Protein AF-0000000069437475 (afdb_homodimer)

Solvent-accessible surface area (backbone atoms only — not comparable to full-atom values): 35111 Å² total; per-residue (Å²): 132,72,50,68,63,49,52,49,50,50,52,49,32,52,73,65,44,58,20,47,56,21,51,30,48,67,44,29,66,72,46,38,67,73,45,49,37,71,76,42,68,52,80,50,67,82,50,59,72,81,37,57,70,48,79,45,72,50,95,87,25,51,29,41,32,40,44,35,93,61,80,72,80,45,41,34,39,41,34,34,59,30,41,55,50,41,35,43,52,53,70,50,55,54,52,44,51,51,50,48,26,70,73,64,36,17,37,37,34,42,50,53,64,70,38,30,70,88,34,32,50,71,55,33,52,52,52,46,47,49,41,51,52,64,74,44,64,84,43,49,54,31,26,28,30,42,34,9,28,26,38,9,23,31,53,48,52,47,45,44,46,49,27,47,76,67,71,43,82,57,44,24,28,35,40,28,37,36,29,43,22,52,37,59,67,74,52,68,64,26,63,57,24,31,88,63,17,47,51,51,25,64,50,16,48,34,45,34,29,48,34,28,42,60,91,48,64,50,77,36,50,89,71,10,47,51,78,44,83,46,59,79,38,48,33,38,38,40,40,38,16,70,18,16,48,44,37,66,38,49,53,42,42,42,38,54,21,49,74,58,67,19,54,58,44,79,46,80,38,74,77,29,31,60,59,42,61,52,44,101,30,70,69,13,55,54,48,49,51,53,49,53,51,48,53,54,52,33,28,51,52,33,44,54,52,54,50,53,52,52,49,51,54,50,53,54,52,51,51,56,60,66,66,49,77,78,78,76,80,79,78,81,78,78,75,79,82,74,65,85,123,132,74,49,70,63,46,53,50,50,50,52,49,32,52,75,65,44,58,19,47,55,21,51,29,49,69,47,27,67,72,47,37,66,73,45,50,37,71,76,43,69,52,81,51,68,84,52,58,73,80,35,58,70,49,78,44,72,51,94,88,25,51,28,41,33,41,45,35,95,60,81,73,81,43,43,36,39,42,33,34,59,32,41,55,50,40,36,42,53,54,71,48,56,53,52,44,51,53,50,49,24,70,75,65,38,17,36,37,34,42,50,51,64,68,38,30,70,88,33,33,48,71,56,33,51,52,52,47,45,49,42,50,53,64,74,44,64,86,41,50,55,31,24,29,32,41,33,12,28,26,39,9,23,30,54,47,51,48,44,43,47,49,27,48,77,68,71,43,82,57,43,24,28,35,41,29,37,35,28,43,22,51,38,59,66,72,51,69,65,26,62,58,24,32,90,62,17,47,50,54,25,64,49,16,48,34,45,34,30,46,35,29,42,60,90,48,66,49,77,37,49,87,69,10,46,50,78,43,82,46,59,80,39,47,33,37,38,39,38,38,16,69,18,16,50,42,37,65,37,50,52,43,42,41,38,52,21,48,75,58,67,19,54,58,44,78,43,79,36,74,76,29,31,60,59,42,62,53,43,102,32,72,71,13,55,55,48,50,52,52,48,53,52,48,52,54,53,32,27,51,52,32,44,53,52,54,51,51,52,53,50,49,55,52,52,52,52,52,51,53,61,65,65,48,77,76,78,74,78,76,77,77,78,79,71,80,76,77,64,85,120

pLDDT: mean 90.8, std 15.12, range [21.12, 98.88]

Organism: Mycobacteroides abscessus (strain ATCC 19977 / DSM 44196 / CCUG 20993 / CIP 104536 / JCM 13569 / NCTC 13031 / TMC 1543 / L948) (NCBI:txid561007)

Foldseek 3Di:
DFDPVQVVVLVVLLVVLLAQCFAAQVSVVVCLPVQADPVLQDQDPVQVVPWDWDWDDQPRWIKIKTAAPDDAPQAEEEEEEDDLLRGGDHNLVNVVQSVCCDVPRHIYIYTGFHGPLVDAQVRRLVSLLVCLCVVCVPGPQLRYEYEYEAQGLLSSQLNQVVCVVVVHRAHLEYEYALYDQQQQLPDPLLVVLQVLASNHHNNRSNSSSCSRQPPHDRPPCSSRVLPPQLAPHHAYEYEEESSESSVVSRVSVQVNCVVNPHHYHYHYDYSDHGPNLSPPGPVVVVVVVVVSVVSVVSSVVSVVVVVVVVVVVVVVVVVVVVPPPPPPPPPPPPPDPPDDD/DFDPVQVVVLVVLLVVLLAQCFAAQVSVVVCLPVQADPVLQDQDPVLVVPWDWDWDDQPRWIKIKTAAPDDAPQAEEEEEEDDLLRGGDHNLVNVVQSVVCDVPRHIYIYTGFHGPLVDAQVRRLVRLLVCLCVVCVPGPQLRYEYEYEAQGLLSSQLNQVVCVVVVHRAHLEYEYALYDQQQQLPDPLLVVLQVLASNHHNNRSNSSSCSRQPPHDRVPCSSRVLVPQLAPGHAYEYEEESSESSVVSRVSVQVNCVVNPHHYHYHYDYSDHGPNLSPPGPVVVVVVVVVSVVSVVSSVVSVVVVVVVVVVVVVVVVVVVVPPPPPPPPPPPPPPCPDDD

Radius of gyration: 33.37 Å; Cα contacts (8 Å, |Δi|>4): 1310; chains: 2; bounding box: 162×121×70 Å

InterPro domains:
  IPR013094 Alpha/beta hydrolase fold-3 [PF07859] (77-277)
  IPR029058 Alpha/Beta hydrolase fold [G3DSA:3.40.50.1820] (12-302)
  IPR029058 Alpha/Beta hydrolase fold [SSF53474] (30-295)
  IPR050300 GDXG lipolytic enzyme [PTHR48081] (46-299)

Nearest PDB structures (foldseek):
  5gms-assembly2_B  TM=8.658E-01  e=1.221E-23  uncultured bacterium
  4xvc-assembly4_D  TM=8.619E-01  e=1.955E-23  environmental samples
  3k6k-assembly5_C  TM=8.647E-01  e=7.014E-21  uncultured bacterium
  3dnm-assembly1_A  TM=8.538E-01  e=5.543E-21  uncultured bacterium
  3dnm-assembly3_C  TM=8.894E-01  e=4.097E-20  uncultured bacterium

Sequence (682 aa):
MVSVRARAFIAAARLQRKKSFYATAAGMRRRLSAHQSAARCEPPRSVRRHRRITRHEVQGHSCYTLHPDGRWDGLHVFHLHGGGFVEQPEKHHWRFADNLVGALGCRYSMFMYPLAPEHDHREITAVSRRAYREMMADTPQSGRVLFGDSAGGSLSLGITQELRDRGEAQPACIALFSPWLNMAVDHELSQVIEPHDPELGLAGLQQAGRWYAADRPLDDPELSPEHANLAGIAALSIFIGTRDILLPDALLLHFNACTVGTTSRLQIYDGMFHNWAMKPIPEAHRARRQLIEFLAESTRAAALSEKEQTHHDRSDNRRDHRNRPTARHRELDVEADRSRGMVSVRARAFIAAARLQRKKSFYATAAGMRRRLSAHQSAARCEPPRSVRRHRRITRHEVQGHSCYTLHPDGRWDGLHVFHLHGGGFVEQPEKHHWRFADNLVGALGCRYSMFMYPLAPEHDHREITAVSRRAYREMMADTPQSGRVLFGDSAGGSLSLGITQELRDRGEAQPACIALFSPWLNMAVDHELSQVIEPHDPELGLAGLQQAGRWYAADRPLDDPELSPEHANLAGIAALSIFIGTRDILLPDALLLHFNACTVGTTSRLQIYDGMFHNWAMKPIPEAHRARRQLIEFLAESTRAAALSEKEQTHHDRSDNRRDHRNRPTARHRELDVEADRSRG

Secondary structure (DSSP, 8-state):
---HHHHHHHHHHHHTTTTHHHH-HHHHHHHHHHHT-GGGGSPPHHHHTTSEEEEEEETTEEEEEEE-SS---S-EEEEE--STTTS---HHHHHHHHHHHHHH--EEEEE----TTTS-HHHHHHHHHHHHHHHHTTS-GGGEEEEEETHHHHHHHHHHHHHHHTTPPPPSEEEEES----TT---HHHHHHGGG-SS--HHHHHHHHHHHHTTS-TT-TTT-GGG---TTPPEEEEEEETT-TTHHHHHHHHHHHHHTT--EEEEEETT--TTGGGSSSHHHHHHHHHHHHHHHHHHHHHHHHHHHHHHHHHHHHHHHHHTS-----------------/---HHHHHHHHHHHHTTTTHHHH-HHHHHHHHHHHT-GGGGSPPHHHHTTSEEEEEEETTEEEEEEE-SS---S-EEEEE--STTTS---HHHHHHHHHHHHHH--EEEEE----TTTS-HHHHHHHHHHHHHHHHTTS-GGGEEEEEETHHHHHHHHHHHHHHHTTPPPPSEEEEES----TT---HHHHHHGGG-SS--HHHHHHHHHHHHTTS-TT-TTT-GGG---TTPPEEEEEEETT-TTHHHHHHHHHHHHHTT--EEEEEETT--TTGGGSSSHHHHHHHHHHHHHHHHHHHHHHHHHHHHHHHHHHHHHHHHHTS-----------------

Structure (mmCIF, N/CA/C/O backbone):
data_AF-0000000069437475-model_v1
#
loop_
_entity.id
_entity.type
_entity.pdbx_description
1 polymer Esterase
#
loop_
_atom_site.group_PDB
_atom_site.id
_atom_site.type_symbol
_atom_site.label_atom_id
_atom_site.label_alt_id
_atom_site.label_comp_id
_atom_site.label_asym_id
_atom_site.label_entity_id
_atom_site.label_seq_id
_atom_site.pdbx_PDB_ins_code
_atom_site.Cartn_x
_atom_site.Cartn_y
_atom_site.Cartn_z
_atom_site.occupancy
_atom_site.B_iso_or_equiv
_atom_site.auth_seq_id
_atom_site.auth_comp_id
_atom_site.auth_asym_id
_atom_site.auth_atom_id
_atom_site.pdbx_PDB_model_num
ATOM 1 N N . MET A 1 1 ? 5.625 4.113 -12.992 1 76.81 1 MET A N 1
ATOM 2 C CA . MET A 1 1 ? 7.074 3.967 -12.883 1 76.81 1 MET A CA 1
ATOM 3 C C . MET A 1 1 ? 7.695 5.195 -12.227 1 76.81 1 MET A C 1
ATOM 5 O O . MET A 1 1 ? 7.258 6.32 -12.469 1 76.81 1 MET A O 1
ATOM 9 N N . VAL A 1 2 ? 8.688 4.922 -11.375 1 88.38 2 VAL A N 1
ATOM 10 C CA . VAL A 1 2 ? 9.398 5.996 -10.688 1 88.38 2 VAL A CA 1
ATOM 11 C C . VAL A 1 2 ? 10.227 6.793 -11.695 1 88.38 2 VAL A C 1
ATOM 13 O O . VAL A 1 2 ? 10.938 6.211 -12.516 1 88.38 2 VAL A O 1
ATOM 16 N N . SER A 1 3 ? 10.125 8.102 -11.672 1 92.44 3 SER A N 1
ATOM 17 C CA . SER A 1 3 ? 10.828 8.953 -12.625 1 92.44 3 SER A CA 1
ATOM 18 C C . SER A 1 3 ? 12.336 8.867 -12.43 1 92.44 3 SER A C 1
ATOM 20 O O . SER A 1 3 ? 12.812 8.531 -11.336 1 92.44 3 SER A O 1
ATOM 22 N N . VAL A 1 4 ? 13.07 9.188 -13.414 1 92.5 4 VAL A N 1
ATOM 23 C CA . VAL A 1 4 ? 14.531 9.211 -13.359 1 92.5 4 VAL A CA 1
ATOM 24 C C . VAL A 1 4 ? 14.992 10.242 -12.328 1 92.5 4 VAL A C 1
ATOM 26 O O . VAL A 1 4 ? 15.945 10 -11.586 1 92.5 4 VAL A O 1
ATOM 29 N N . ARG A 1 5 ? 14.32 11.375 -12.273 1 93.12 5 ARG A N 1
ATOM 30 C CA . ARG A 1 5 ? 14.672 12.43 -11.32 1 93.12 5 ARG A CA 1
ATOM 31 C C . ARG A 1 5 ? 14.484 11.953 -9.883 1 93.12 5 ARG A C 1
ATOM 33 O O . ARG A 1 5 ? 15.312 12.242 -9.016 1 93.12 5 ARG A O 1
ATOM 40 N N . ALA A 1 6 ? 13.367 11.273 -9.656 1 93.94 6 ALA A N 1
ATOM 41 C CA . ALA A 1 6 ? 13.133 10.734 -8.32 1 93.94 6 ALA A CA 1
ATOM 42 C C . ALA A 1 6 ? 14.211 9.727 -7.938 1 93.94 6 ALA A C 1
ATOM 44 O O . ALA A 1 6 ? 14.711 9.734 -6.809 1 93.94 6 ALA A O 1
ATOM 45 N N . ARG A 1 7 ? 14.578 8.828 -8.875 1 92.75 7 ARG A N 1
ATOM 46 C CA . ARG A 1 7 ? 15.633 7.855 -8.625 1 92.75 7 ARG A CA 1
ATOM 47 C C . ARG A 1 7 ? 16.953 8.547 -8.289 1 92.75 7 ARG A C 1
ATOM 49 O O . ARG A 1 7 ? 17.672 8.125 -7.379 1 92.75 7 ARG A O 1
ATOM 56 N N . ALA A 1 8 ? 17.234 9.617 -9.023 1 93.38 8 ALA A N 1
ATOM 57 C CA . ALA A 1 8 ? 18.453 10.383 -8.781 1 93.38 8 ALA A CA 1
ATOM 58 C C . ALA A 1 8 ? 18.422 11.055 -7.414 1 93.38 8 ALA A C 1
ATOM 60 O O . ALA A 1 8 ? 19.422 11.07 -6.699 1 93.38 8 ALA A O 1
ATOM 61 N N . PHE A 1 9 ? 17.312 11.617 -7.086 1 91.94 9 PHE A N 1
ATOM 62 C CA . PHE A 1 9 ? 17.156 12.266 -5.789 1 91.94 9 PHE A CA 1
ATOM 63 C C . PHE A 1 9 ? 17.359 11.266 -4.656 1 91.94 9 PHE A C 1
ATOM 65 O O . PHE A 1 9 ? 18.047 11.57 -3.676 1 91.94 9 PHE A O 1
ATOM 72 N N . ILE A 1 10 ? 16.812 10.102 -4.797 1 92.19 10 ILE A N 1
ATOM 73 C CA . ILE A 1 10 ? 16.938 9.055 -3.789 1 92.19 10 ILE A CA 1
ATOM 74 C C . ILE A 1 10 ? 18.391 8.633 -3.656 1 92.19 10 ILE A C 1
ATOM 76 O O . ILE A 1 10 ? 18.906 8.484 -2.543 1 92.19 10 ILE A O 1
ATOM 80 N N . ALA A 1 11 ? 19.031 8.477 -4.785 1 91.88 11 ALA A N 1
ATOM 81 C CA . ALA A 1 11 ? 20.453 8.133 -4.777 1 91.88 11 ALA A CA 1
ATOM 82 C C . ALA A 1 11 ? 21.281 9.219 -4.086 1 91.88 11 ALA A C 1
ATOM 84 O O . ALA A 1 11 ? 22.172 8.914 -3.287 1 91.88 11 ALA A O 1
ATOM 85 N N . ALA A 1 12 ? 20.984 10.43 -4.367 1 91.06 12 ALA A N 1
ATOM 86 C CA . ALA A 1 12 ? 21.688 11.555 -3.756 1 91.06 12 ALA A CA 1
ATOM 87 C C . ALA A 1 12 ? 21.453 11.586 -2.248 1 91.06 12 ALA A C 1
ATOM 89 O O . ALA A 1 12 ? 22.375 11.852 -1.479 1 91.06 12 ALA A O 1
ATOM 90 N N . ALA A 1 13 ? 20.25 11.352 -1.841 1 89.62 13 ALA A N 1
ATOM 91 C CA . ALA A 1 13 ? 19.922 11.328 -0.417 1 89.62 13 ALA A CA 1
ATOM 92 C C . ALA A 1 13 ? 20.719 10.242 0.31 1 89.62 13 ALA A C 1
ATOM 94 O O . ALA A 1 13 ? 21.188 10.453 1.432 1 89.62 13 ALA A O 1
ATOM 95 N N . ARG A 1 14 ? 20.844 9.102 -0.31 1 88.25 14 ARG A N 1
ATOM 96 C CA . ARG A 1 14 ? 21.594 8 0.275 1 88.25 14 ARG A CA 1
ATOM 97 C C . ARG A 1 14 ? 23.078 8.352 0.38 1 88.25 14 ARG A C 1
ATOM 99 O O . ARG A 1 14 ? 23.719 8.086 1.402 1 88.25 14 ARG A O 1
ATOM 106 N N . LEU A 1 15 ? 23.562 9 -0.673 1 87.94 15 LEU A N 1
ATOM 107 C CA . LEU A 1 15 ? 24.969 9.391 -0.709 1 87.94 15 LEU A CA 1
ATOM 108 C C . LEU A 1 15 ? 25.266 10.453 0.348 1 87.94 15 LEU A C 1
ATOM 110 O O . LEU A 1 15 ? 26.344 10.438 0.957 1 87.94 15 LEU A O 1
ATOM 114 N N . GLN A 1 16 ? 24.312 11.289 0.562 1 86.62 16 GLN A N 1
ATOM 115 C CA . GLN A 1 16 ? 24.484 12.375 1.521 1 86.62 16 GLN A CA 1
ATOM 116 C C . GLN A 1 16 ? 24.125 11.922 2.934 1 86.62 16 GLN A C 1
ATOM 118 O O . GLN A 1 16 ? 24.188 12.711 3.881 1 86.62 16 GLN A O 1
ATOM 123 N N . ARG A 1 17 ? 23.688 10.688 3.123 1 86.62 17 ARG A N 1
ATOM 124 C CA . ARG A 1 17 ? 23.297 10.102 4.402 1 86.62 17 ARG A CA 1
ATOM 125 C C . ARG A 1 17 ? 22.25 10.953 5.102 1 86.62 17 ARG A C 1
ATOM 127 O O . ARG A 1 17 ? 22.375 11.273 6.285 1 86.62 17 ARG A O 1
ATOM 134 N N . LYS A 1 18 ? 21.281 11.391 4.332 1 83.94 18 LYS A N 1
ATOM 135 C CA . LYS A 1 18 ? 20.219 12.234 4.883 1 83.94 18 LYS A CA 1
ATOM 136 C C . LYS A 1 18 ? 19.531 11.555 6.066 1 83.94 18 LYS A C 1
ATOM 138 O O . LYS A 1 18 ? 19.031 12.227 6.961 1 83.94 18 LYS A O 1
ATOM 143 N N . LYS A 1 19 ? 19.656 10.273 6.102 1 86.38 19 LYS A N 1
ATOM 144 C CA . LYS A 1 19 ? 19.016 9.453 7.125 1 86.38 19 LYS A CA 1
ATOM 145 C C . LYS A 1 19 ? 19.828 9.469 8.422 1 86.38 19 LYS A C 1
ATOM 147 O O . LYS A 1 19 ? 19.359 8.984 9.453 1 86.38 19 LYS A O 1
ATOM 152 N N . SER A 1 20 ? 20.953 10.047 8.438 1 85.38 20 SER A N 1
ATOM 153 C CA . SER A 1 20 ? 21.906 9.891 9.523 1 85.38 20 SER A CA 1
ATOM 154 C C . SER A 1 20 ? 21.359 10.406 10.844 1 85.38 20 SER A C 1
ATOM 156 O O . SER A 1 20 ? 21.578 9.812 11.898 1 85.38 20 SER A O 1
ATOM 158 N N . PHE A 1 21 ? 20.656 11.508 10.836 1 85.69 21 PHE A N 1
ATOM 159 C CA . PHE A 1 21 ? 20.094 12.086 12.055 1 85.69 21 PHE A CA 1
ATOM 160 C C . PHE A 1 21 ? 19.141 11.117 12.727 1 85.69 21 PHE A C 1
ATOM 162 O O . PHE A 1 21 ? 19.078 11.039 13.961 1 85.69 21 PHE A O 1
ATOM 169 N N . TYR A 1 22 ? 18.453 10.266 11.938 1 88.56 22 TYR A N 1
ATOM 170 C CA . TYR A 1 22 ? 17.438 9.352 12.469 1 88.56 22 TYR A CA 1
ATOM 171 C C . TYR A 1 22 ? 17.969 7.922 12.5 1 88.56 22 TYR A C 1
ATOM 173 O O . TYR A 1 22 ? 17.234 6.992 12.867 1 88.56 22 TYR A O 1
ATOM 181 N N . ALA A 1 23 ? 19.141 7.723 12.172 1 86.69 23 ALA A N 1
ATOM 182 C CA . ALA A 1 23 ? 19.688 6.371 12.008 1 86.69 23 ALA A CA 1
ATOM 183 C C . ALA A 1 23 ? 19.844 5.676 13.352 1 86.69 23 ALA A C 1
ATOM 185 O O . ALA A 1 23 ? 19.562 4.48 13.477 1 86.69 23 ALA A O 1
ATOM 186 N N . THR A 1 24 ? 20.328 6.512 14.359 1 88.25 24 THR A N 1
ATOM 187 C CA . THR A 1 24 ? 20.531 5.965 15.695 1 88.25 24 THR A CA 1
ATOM 188 C C . THR A 1 24 ? 20.078 6.961 16.766 1 88.25 24 THR A C 1
ATOM 190 O O . THR A 1 24 ? 20.047 8.172 16.516 1 88.25 24 THR A O 1
ATOM 193 N N . ALA A 1 25 ? 19.797 6.441 17.891 1 89.44 25 ALA A N 1
ATOM 194 C CA . ALA A 1 25 ? 19.453 7.301 19.016 1 89.44 25 ALA A CA 1
ATOM 195 C C . ALA A 1 25 ? 20.641 8.172 19.438 1 89.44 25 ALA A C 1
ATOM 197 O O . ALA A 1 25 ? 20.469 9.359 19.734 1 89.44 25 ALA A O 1
ATOM 198 N N . ALA A 1 26 ? 21.75 7.574 19.422 1 90.81 26 ALA A N 1
ATOM 199 C CA . ALA A 1 26 ? 22.953 8.297 19.797 1 90.81 26 ALA A CA 1
ATOM 200 C C . ALA A 1 26 ? 23.25 9.43 18.812 1 90.81 26 ALA A C 1
ATOM 202 O O . ALA A 1 26 ? 23.609 10.531 19.219 1 90.81 26 ALA A O 1
ATOM 203 N N . GLY A 1 27 ? 23.094 9.125 17.547 1 89.31 27 GLY A N 1
ATOM 204 C CA . GLY A 1 27 ? 23.281 10.141 16.516 1 89.31 27 GLY A CA 1
ATOM 205 C C . GLY A 1 27 ? 22.312 11.305 16.656 1 89.31 27 GLY A C 1
ATOM 206 O O . GLY A 1 27 ? 22.703 12.461 16.516 1 89.31 27 GLY A O 1
ATOM 207 N N . MET A 1 28 ? 21.125 11 17 1 90.88 28 MET A N 1
ATOM 208 C CA . MET A 1 28 ? 20.109 12.031 17.188 1 90.88 28 MET A CA 1
ATOM 209 C C . MET A 1 28 ? 20.453 12.922 18.375 1 90.88 28 MET A C 1
ATOM 211 O O . MET A 1 28 ? 20.391 14.148 18.281 1 90.88 28 MET A O 1
ATOM 215 N N . ARG A 1 29 ? 20.844 12.344 19.453 1 91.25 29 ARG A N 1
ATOM 216 C CA . ARG A 1 29 ? 21.203 13.102 20.656 1 91.25 29 ARG A CA 1
ATOM 217 C C . ARG A 1 29 ? 22.359 14.055 20.375 1 91.25 29 ARG A C 1
ATOM 219 O O . ARG A 1 29 ? 22.344 15.211 20.812 1 91.25 29 ARG A O 1
ATOM 226 N N . ARG A 1 30 ? 23.25 13.578 19.562 1 91.69 30 ARG A N 1
ATOM 227 C CA . ARG A 1 30 ? 24.469 14.344 19.281 1 91.69 30 ARG A CA 1
ATOM 228 C C . ARG A 1 30 ? 24.156 15.539 18.391 1 91.69 30 ARG A C 1
ATOM 230 O O . ARG A 1 30 ? 24.781 16.594 18.516 1 91.69 30 ARG A O 1
ATOM 237 N N . ARG A 1 31 ? 23.188 15.414 17.531 1 92.69 31 ARG A N 1
ATOM 238 C CA . ARG A 1 31 ? 22.984 16.422 16.5 1 92.69 31 ARG A CA 1
ATOM 239 C C . ARG A 1 31 ? 21.734 17.25 16.797 1 92.69 31 ARG A C 1
ATOM 241 O O . ARG A 1 31 ? 21.359 18.141 16.016 1 92.69 31 ARG A O 1
ATOM 248 N N . LEU A 1 32 ? 21.141 17.062 17.906 1 93.38 32 LEU A N 1
ATOM 249 C CA . LEU A 1 32 ? 19.844 17.641 18.25 1 93.38 32 LEU A CA 1
ATOM 250 C C . LEU A 1 32 ? 19.906 19.156 18.234 1 93.38 32 LEU A C 1
ATOM 252 O O . LEU A 1 32 ? 19.047 19.812 17.656 1 93.38 32 LEU A O 1
ATOM 256 N N . SER A 1 33 ? 20.953 19.75 18.812 1 92.69 33 SER A N 1
ATOM 257 C CA . SER A 1 33 ? 21.062 21.188 18.953 1 92.69 33 SER A CA 1
ATOM 258 C C . SER A 1 33 ? 21.109 21.875 17.594 1 92.69 33 SER A C 1
ATOM 260 O O . SER A 1 33 ? 20.5 22.938 17.406 1 92.69 33 SER A O 1
ATOM 262 N N . ALA A 1 34 ? 21.781 21.266 16.688 1 91.06 34 ALA A N 1
ATOM 263 C CA . ALA A 1 34 ? 21.891 21.844 15.352 1 91.06 34 ALA A CA 1
ATOM 264 C C . ALA A 1 34 ? 20.547 21.859 14.648 1 91.06 34 ALA A C 1
ATOM 266 O O . ALA A 1 34 ? 20.219 22.797 13.914 1 91.06 34 ALA A O 1
ATOM 267 N N . HIS A 1 35 ? 19.75 20.891 14.922 1 92.75 35 HIS A N 1
ATOM 268 C CA . HIS A 1 35 ? 18.469 20.719 14.258 1 92.75 35 HIS A CA 1
ATOM 269 C C . HIS A 1 35 ? 17.391 21.547 14.953 1 92.75 35 HIS A C 1
ATOM 271 O O . HIS A 1 35 ? 16.297 21.734 14.406 1 92.75 35 HIS A O 1
ATOM 277 N N . GLN A 1 36 ? 17.703 22.109 16.109 1 94.06 36 GLN A N 1
ATOM 278 C CA . GLN A 1 36 ? 16.734 22.906 16.859 1 94.06 36 GLN A CA 1
ATOM 279 C C . GLN A 1 36 ? 17.109 24.375 16.859 1 94.06 36 GLN A C 1
ATOM 281 O O . GLN A 1 36 ? 16.547 25.156 17.641 1 94.06 36 GLN A O 1
ATOM 286 N N . SER A 1 37 ? 18.031 24.719 15.992 1 90.31 37 SER A N 1
ATOM 287 C CA . SER A 1 37 ? 18.5 26.094 15.938 1 90.31 37 SER A CA 1
ATOM 288 C C . SER A 1 37 ? 17.359 27.047 15.625 1 90.31 37 SER A C 1
ATOM 290 O O . SER A 1 37 ? 16.531 26.781 14.75 1 90.31 37 SER A O 1
ATOM 292 N N . ALA A 1 38 ? 17.328 28.156 16.266 1 84.88 38 ALA A N 1
ATOM 293 C CA . ALA A 1 38 ? 16.297 29.188 16.078 1 84.88 38 ALA A CA 1
ATOM 294 C C . ALA A 1 38 ? 16.328 29.766 14.672 1 84.88 38 ALA A C 1
ATOM 296 O O . ALA A 1 38 ? 15.312 30.25 14.164 1 84.88 38 ALA A O 1
ATOM 297 N N . ALA A 1 39 ? 17.469 29.688 14.07 1 83.06 39 ALA A N 1
ATOM 298 C CA . ALA A 1 39 ? 17.641 30.234 12.719 1 83.06 39 ALA A CA 1
ATOM 299 C C . ALA A 1 39 ? 16.75 29.484 11.719 1 83.06 39 ALA A C 1
ATOM 301 O O . ALA A 1 39 ? 16.375 30.031 10.688 1 83.06 39 ALA A O 1
ATOM 302 N N . ARG A 1 40 ? 16.406 28.281 12.086 1 86.5 40 ARG A N 1
ATOM 303 C CA . ARG A 1 40 ? 15.625 27.453 11.188 1 86.5 40 ARG A CA 1
ATOM 304 C C . ARG A 1 40 ? 14.141 27.781 11.281 1 86.5 40 ARG A C 1
ATOM 306 O O . ARG A 1 40 ? 13.344 27.359 10.445 1 86.5 40 ARG A O 1
ATOM 313 N N . CYS A 1 41 ? 13.797 28.625 12.242 1 85.75 41 CYS A N 1
ATOM 314 C CA . CYS A 1 41 ? 12.398 28.953 12.484 1 85.75 41 CYS A CA 1
ATOM 315 C C . CYS A 1 41 ? 11.938 30.078 11.555 1 85.75 41 CYS A C 1
ATOM 317 O O . CYS A 1 41 ? 10.742 30.234 11.305 1 85.75 41 CYS A O 1
ATOM 319 N N . GLU A 1 42 ? 12.883 30.797 11.07 1 90.88 42 GLU A N 1
ATOM 320 C CA . GLU A 1 42 ? 12.523 31.969 10.273 1 90.88 42 GLU A CA 1
ATOM 321 C C . GLU A 1 42 ? 12.391 31.609 8.797 1 90.88 42 GLU A C 1
ATOM 323 O O . GLU A 1 42 ? 13.164 30.797 8.273 1 90.88 42 GLU A O 1
ATOM 328 N N . PRO A 1 43 ? 11.352 32.219 8.125 1 94.31 43 PRO A N 1
ATOM 329 C CA . PRO A 1 43 ? 11.273 32 6.68 1 94.31 43 PRO A CA 1
ATOM 330 C C . PRO A 1 43 ? 12.562 32.406 5.957 1 94.31 43 PRO A C 1
ATOM 332 O O . PRO A 1 43 ? 13.172 33.406 6.305 1 94.31 43 PRO A O 1
ATOM 335 N N . PRO A 1 44 ? 12.977 31.656 5.031 1 93.81 44 PRO A N 1
ATOM 336 C CA . PRO A 1 44 ? 14.203 31.984 4.312 1 93.81 44 PRO A CA 1
ATOM 337 C C . PRO A 1 44 ? 14.07 33.25 3.473 1 93.81 44 PRO A C 1
ATOM 339 O O . PRO A 1 44 ? 12.953 33.656 3.111 1 93.81 44 PRO A O 1
ATOM 342 N N . ARG A 1 45 ? 15.18 33.781 3.16 1 92.38 45 ARG A N 1
ATOM 343 C CA . ARG A 1 45 ? 15.234 35.031 2.395 1 92.38 45 ARG A CA 1
ATOM 344 C C . ARG A 1 45 ? 14.562 34.844 1.037 1 92.38 45 ARG A C 1
ATOM 346 O O . ARG A 1 45 ? 13.945 35.812 0.528 1 92.38 45 ARG A O 1
ATOM 353 N N . SER A 1 46 ? 14.68 33.719 0.528 1 92.19 46 SER A N 1
ATOM 354 C CA . SER A 1 46 ? 14.125 33.469 -0.794 1 92.19 46 SER A CA 1
ATOM 355 C C . SER A 1 46 ? 12.609 33.594 -0.792 1 92.19 46 SER A C 1
ATOM 357 O O . SER A 1 46 ? 12.008 33.969 -1.808 1 92.19 46 SER A O 1
ATOM 359 N N . VAL A 1 47 ? 11.992 33.406 0.339 1 94.25 47 VAL A N 1
ATOM 360 C CA . VAL A 1 47 ? 10.547 33.531 0.455 1 94.25 47 VAL A CA 1
ATOM 361 C C . VAL A 1 47 ? 10.18 34.938 0.894 1 94.25 47 VAL A C 1
ATOM 363 O O . VAL A 1 47 ? 9.258 35.562 0.344 1 94.25 47 VAL A O 1
ATOM 366 N N . ARG A 1 48 ? 10.922 35.5 1.75 1 93.19 48 ARG A N 1
ATOM 367 C CA . ARG A 1 48 ? 10.656 36.812 2.324 1 93.19 48 ARG A CA 1
ATOM 368 C C . ARG A 1 48 ? 10.758 37.906 1.264 1 93.19 48 ARG A C 1
ATOM 370 O O . ARG A 1 48 ? 10.141 38.969 1.391 1 93.19 48 ARG A O 1
ATOM 377 N N . ARG A 1 49 ? 11.461 37.625 0.232 1 91.94 49 ARG A N 1
ATOM 378 C CA . ARG A 1 49 ? 11.719 38.625 -0.788 1 91.94 49 ARG A CA 1
ATOM 379 C C . ARG A 1 49 ? 10.477 38.875 -1.645 1 91.94 49 ARG A C 1
ATOM 381 O O . ARG A 1 49 ? 10.312 39.938 -2.209 1 91.94 49 ARG A O 1
ATOM 388 N N . HIS A 1 50 ? 9.609 37.906 -1.752 1 91.62 50 HIS A N 1
ATOM 389 C CA . HIS A 1 50 ? 8.523 38.094 -2.701 1 91.62 50 HIS A CA 1
ATOM 390 C C . HIS A 1 50 ? 7.168 37.844 -2.051 1 91.62 50 HIS A C 1
ATOM 392 O O . HIS A 1 50 ? 6.129 37.938 -2.709 1 91.62 50 HIS A O 1
ATOM 398 N N . ARG A 1 51 ? 7.199 37.469 -0.76 1 93.94 51 ARG A N 1
ATOM 399 C CA . ARG A 1 51 ? 5.961 37.188 -0.047 1 93.94 51 ARG A CA 1
ATOM 400 C C . ARG A 1 51 ? 5.816 38.094 1.181 1 93.94 51 ARG A C 1
ATOM 402 O O . ARG A 1 51 ? 6.793 38.312 1.896 1 93.94 51 ARG A O 1
ATOM 409 N N . ARG A 1 52 ? 4.625 38.656 1.351 1 96.69 52 ARG A N 1
ATOM 410 C CA . ARG A 1 52 ? 4.328 39.281 2.629 1 96.69 52 ARG A CA 1
ATOM 411 C C . ARG A 1 52 ? 4.176 38.25 3.736 1 96.69 52 ARG A C 1
ATOM 413 O O . ARG A 1 52 ? 3.4 37.281 3.6 1 96.69 52 ARG A O 1
ATOM 420 N N . ILE A 1 53 ? 4.93 38.406 4.793 1 97.62 53 ILE A N 1
ATOM 421 C CA . ILE A 1 53 ? 4.902 37.469 5.914 1 97.62 53 ILE A CA 1
ATOM 422 C C . ILE A 1 53 ? 4.652 38.25 7.215 1 97.62 53 ILE A C 1
ATOM 424 O O . ILE A 1 53 ? 5.25 39.281 7.449 1 97.62 53 ILE A O 1
ATOM 428 N N . THR A 1 54 ? 3.742 37.812 8.023 1 97.62 54 THR A N 1
ATOM 429 C CA . THR A 1 54 ? 3.51 38.375 9.352 1 97.62 54 THR A CA 1
ATOM 430 C C . THR A 1 54 ? 3.854 37.344 10.43 1 97.62 54 THR A C 1
ATOM 432 O O . THR A 1 54 ? 3.797 36.125 10.18 1 97.62 54 THR A O 1
ATOM 435 N N . ARG A 1 55 ? 4.273 37.781 11.523 1 97.19 55 ARG A N 1
ATOM 436 C CA . ARG A 1 55 ? 4.617 36.938 12.664 1 97.19 55 ARG A CA 1
ATOM 437 C C . ARG A 1 55 ? 3.648 37.156 13.82 1 97.19 55 ARG A C 1
ATOM 439 O O . ARG A 1 55 ? 3.336 38.312 14.164 1 97.19 55 ARG A O 1
ATOM 446 N N . HIS A 1 56 ? 3.125 36.125 14.312 1 96.88 56 HIS A N 1
ATOM 447 C CA . HIS A 1 56 ? 2.311 36.094 15.523 1 96.88 56 HIS A CA 1
ATOM 448 C C . HIS A 1 56 ? 2.938 35.219 16.594 1 96.88 56 HIS A C 1
ATOM 450 O O . HIS A 1 56 ? 3.664 34.281 16.266 1 96.88 56 HIS A O 1
ATOM 456 N N . GLU A 1 57 ? 2.744 35.594 17.844 1 97.12 57 GLU A N 1
ATOM 457 C CA . GLU A 1 57 ? 3.266 34.781 18.938 1 97.12 57 GLU A CA 1
ATOM 458 C C . GLU A 1 57 ? 2.135 34.125 19.719 1 97.12 57 GLU A C 1
ATOM 460 O O . GLU A 1 57 ? 1.139 34.781 20.047 1 97.12 57 GLU A O 1
ATOM 465 N N . VAL A 1 58 ? 2.209 32.875 19.859 1 97.19 58 VAL A N 1
ATOM 466 C CA . VAL A 1 58 ? 1.283 32.094 20.688 1 97.19 58 VAL A CA 1
ATOM 467 C C . VAL A 1 58 ? 2.041 31.453 21.828 1 97.19 58 VAL A C 1
ATOM 469 O O . VAL A 1 58 ? 2.807 30.5 21.625 1 97.19 58 VAL A O 1
ATOM 472 N N . GLN A 1 59 ? 1.823 31.922 23.016 1 96.06 59 GLN A N 1
ATOM 473 C CA . GLN A 1 59 ? 2.459 31.406 24.234 1 96.06 59 GLN A CA 1
ATOM 474 C C . GLN A 1 59 ? 3.975 31.344 24.062 1 96.06 59 GLN A C 1
ATOM 476 O O . GLN A 1 59 ? 4.586 30.312 24.344 1 96.06 59 GLN A O 1
ATOM 481 N N . GLY A 1 60 ? 4.559 32.312 23.484 1 95.19 60 GLY A N 1
ATOM 482 C CA . GLY A 1 60 ? 6.004 32.438 23.391 1 95.19 60 GLY A CA 1
ATOM 483 C C . GLY A 1 60 ? 6.586 31.781 22.156 1 95.19 60 GLY A C 1
ATOM 484 O O . GLY A 1 60 ? 7.801 31.797 21.953 1 95.19 60 GLY A O 1
ATOM 485 N N . HIS A 1 61 ? 5.75 31.234 21.328 1 96.56 61 HIS A N 1
ATOM 486 C CA . HIS A 1 61 ? 6.211 30.562 20.125 1 96.56 61 HIS A CA 1
ATOM 487 C C . HIS A 1 61 ? 5.699 31.266 18.859 1 96.56 61 HIS A C 1
ATOM 489 O O . HIS A 1 61 ? 4.555 31.719 18.828 1 96.56 61 HIS A O 1
ATOM 495 N N . SER A 1 62 ? 6.504 31.375 17.906 1 97.06 62 SER A N 1
ATOM 496 C CA . SER A 1 62 ? 6.195 32.156 16.703 1 97.06 62 SER A CA 1
ATOM 497 C C . SER A 1 62 ? 5.289 31.375 15.758 1 97.06 62 SER A C 1
ATOM 499 O O . SER A 1 62 ? 5.391 30.141 15.664 1 97.06 62 SER A O 1
ATOM 501 N N . CYS A 1 63 ? 4.418 32.031 15.156 1 98.12 63 CYS A N 1
ATOM 502 C CA . CYS A 1 63 ? 3.641 31.578 14.016 1 98.12 63 CYS A CA 1
ATOM 503 C C . CYS A 1 63 ? 3.781 32.531 12.836 1 98.12 63 CYS A C 1
ATOM 505 O O . CYS A 1 63 ? 3.492 33.719 12.969 1 98.12 63 CYS A O 1
ATOM 507 N N . TYR A 1 64 ? 4.27 32.031 11.703 1 97.94 64 TYR A N 1
ATOM 508 C CA . TYR A 1 64 ? 4.449 32.844 10.516 1 97.94 64 TYR A CA 1
ATOM 509 C C . TYR A 1 64 ? 3.32 32.625 9.516 1 97.94 64 TYR A C 1
ATOM 511 O O . TYR A 1 64 ? 2.967 31.484 9.219 1 97.94 64 TYR A O 1
ATOM 519 N N . THR A 1 65 ? 2.754 33.719 9.039 1 98.38 65 THR A N 1
ATOM 520 C CA . THR A 1 65 ? 1.701 33.656 8.031 1 98.38 65 THR A CA 1
ATOM 521 C C . THR A 1 65 ? 2.17 34.25 6.715 1 98.38 65 THR A C 1
ATOM 523 O O . THR A 1 65 ? 2.562 35.438 6.672 1 98.38 65 THR A O 1
ATOM 526 N N . LEU A 1 66 ? 2.207 33.406 5.672 1 98.25 66 LEU A N 1
ATOM 527 C CA . LEU A 1 66 ? 2.398 33.906 4.305 1 98.25 66 LEU A CA 1
ATOM 528 C C . LEU A 1 66 ? 1.08 34.375 3.703 1 98.25 66 LEU A C 1
ATOM 530 O O . LEU A 1 66 ? 0.064 33.688 3.803 1 98.25 66 LEU A O 1
ATOM 534 N N . HIS A 1 67 ? 1.132 35.562 3.104 1 97.81 67 HIS A N 1
ATOM 535 C CA . HIS A 1 67 ? -0.068 36.156 2.521 1 97.81 67 HIS A CA 1
ATOM 536 C C . HIS A 1 67 ? -0.022 36.094 0.998 1 97.81 67 HIS A C 1
ATOM 538 O O . HIS A 1 67 ? 1.051 36.219 0.4 1 97.81 67 HIS A O 1
ATOM 544 N N . PRO A 1 68 ? -1.212 35.938 0.404 1 96.5 68 PRO A N 1
ATOM 545 C CA . PRO A 1 68 ? -1.239 36.031 -1.058 1 96.5 68 PRO A CA 1
ATOM 546 C C . PRO A 1 68 ? -1.021 37.438 -1.568 1 96.5 68 PRO A C 1
ATOM 548 O O . PRO A 1 68 ? -1.155 38.406 -0.806 1 96.5 68 PRO A O 1
ATOM 551 N N . ASP A 1 69 ? -0.611 37.562 -2.865 1 91.75 69 ASP A N 1
ATOM 552 C CA . ASP A 1 69 ? -0.409 38.875 -3.479 1 91.75 69 ASP A CA 1
ATOM 553 C C . ASP A 1 69 ? -1.738 39.594 -3.676 1 91.75 69 ASP A C 1
ATOM 555 O O . ASP A 1 69 ? -1.82 40.812 -3.492 1 91.75 69 ASP A O 1
ATOM 559 N N . GLY A 1 70 ? -2.742 38.906 -3.979 1 89.94 70 GLY A N 1
ATOM 560 C CA . GLY A 1 70 ? -4.047 39.5 -4.219 1 89.94 70 GLY A CA 1
ATOM 561 C C . GLY A 1 70 ? -4.977 39.375 -3.025 1 89.94 70 GLY A C 1
ATOM 562 O O . GLY A 1 70 ? -4.527 39.219 -1.89 1 89.94 70 GLY A O 1
ATOM 563 N N . ARG A 1 71 ? -6.164 39.688 -3.248 1 91.94 71 ARG A N 1
ATOM 564 C CA . ARG A 1 71 ? -7.188 39.625 -2.211 1 91.94 71 ARG A CA 1
ATOM 565 C C . ARG A 1 71 ? -7.348 38.219 -1.683 1 91.94 71 ARG A C 1
ATOM 567 O O . ARG A 1 71 ? -7.328 37.25 -2.453 1 91.94 71 ARG A O 1
ATOM 574 N N . TRP A 1 72 ? -7.32 38.125 -0.449 1 93.81 72 TRP A N 1
ATOM 575 C CA . TRP A 1 72 ? -7.551 36.844 0.223 1 93.81 72 TRP A CA 1
ATOM 576 C C . TRP A 1 72 ? -9.023 36.469 0.163 1 93.81 72 TRP A C 1
ATOM 578 O O . TRP A 1 72 ? -9.898 37.25 0.491 1 93.81 72 TRP A O 1
ATOM 588 N N . ASP A 1 73 ? -9.32 35.188 -0.25 1 91.19 73 ASP A N 1
ATOM 589 C CA . ASP A 1 73 ? -10.703 34.75 -0.484 1 91.19 73 ASP A CA 1
ATOM 590 C C . ASP A 1 73 ? -11.219 33.906 0.677 1 91.19 73 ASP A C 1
ATOM 592 O O . ASP A 1 73 ? -12.289 33.312 0.578 1 91.19 73 ASP A O 1
ATOM 596 N N . GLY A 1 74 ? -10.438 33.812 1.708 1 95.56 74 GLY A N 1
ATOM 597 C CA . GLY A 1 74 ? -10.953 33.125 2.881 1 95.56 74 GLY A CA 1
ATOM 598 C C . GLY A 1 74 ? -10.289 31.781 3.123 1 95.56 74 GLY A C 1
ATOM 599 O O . GLY A 1 74 ? -10.484 31.156 4.176 1 95.56 74 GLY A O 1
ATOM 600 N N . LEU A 1 75 ? -9.523 31.281 2.137 1 97.5 75 LEU A N 1
ATOM 601 C CA . LEU A 1 75 ? -8.812 30.016 2.314 1 97.5 75 LEU A CA 1
ATOM 602 C C . LEU A 1 75 ? -7.566 30.203 3.168 1 97.5 75 LEU A C 1
ATOM 604 O O . LEU A 1 75 ? -6.734 31.078 2.877 1 97.5 75 LEU A O 1
ATOM 608 N N . HIS A 1 76 ? -7.461 29.453 4.293 1 98.69 76 HIS A N 1
ATOM 609 C CA . HIS A 1 76 ? -6.359 29.562 5.238 1 98.69 76 HIS A CA 1
ATOM 610 C C . HIS A 1 76 ? -5.852 28.188 5.66 1 98.69 76 HIS A C 1
ATOM 612 O O . HIS A 1 76 ? -6.594 27.406 6.25 1 98.69 76 HIS A O 1
ATOM 618 N N . VAL A 1 77 ? -4.598 27.906 5.281 1 98.81 77 VAL A N 1
ATOM 619 C CA . VAL A 1 77 ? -3.959 26.641 5.641 1 98.81 77 VAL A CA 1
ATOM 620 C C . VAL A 1 77 ? -3.145 26.828 6.918 1 98.81 77 VAL A C 1
ATOM 622 O O . VAL A 1 77 ? -2.279 27.703 6.992 1 98.81 77 VAL A O 1
ATOM 625 N N . PHE A 1 78 ? -3.477 26.094 7.949 1 98.88 78 PHE A N 1
ATOM 626 C CA . PHE A 1 78 ? -2.682 26.031 9.172 1 98.88 78 PHE A CA 1
ATOM 627 C C . PHE A 1 78 ? -1.807 24.781 9.188 1 98.88 78 PHE A C 1
ATOM 629 O O . PHE A 1 78 ? -2.314 23.672 9.195 1 98.88 78 PHE A O 1
ATOM 636 N N . HIS A 1 79 ? -0.511 25 9.242 1 98.88 79 HIS A N 1
ATOM 637 C CA . HIS A 1 79 ? 0.441 23.906 9.055 1 98.88 79 HIS A CA 1
ATOM 638 C C . HIS A 1 79 ? 1.176 23.578 10.352 1 98.88 79 HIS A C 1
ATOM 640 O O . HIS A 1 79 ? 1.825 24.453 10.938 1 98.88 79 HIS A O 1
ATOM 646 N N . LEU A 1 80 ? 0.992 22.375 10.781 1 98.81 80 LEU A N 1
ATOM 647 C CA . LEU A 1 80 ? 1.863 21.781 11.789 1 98.81 80 LEU A CA 1
ATOM 648 C C . LEU A 1 80 ? 2.955 20.938 11.141 1 98.81 80 LEU A C 1
ATOM 650 O O . LEU A 1 80 ? 2.678 19.859 10.594 1 98.81 80 LEU A O 1
ATOM 654 N N . HIS A 1 81 ? 4.18 21.438 11.234 1 98.12 81 HIS A N 1
ATOM 655 C CA . HIS A 1 81 ? 5.273 20.906 10.438 1 98.12 81 HIS A CA 1
ATOM 656 C C . HIS A 1 81 ? 5.801 19.594 11.031 1 98.12 81 HIS A C 1
ATOM 658 O O . HIS A 1 81 ? 5.645 19.359 12.234 1 98.12 81 HIS A O 1
ATOM 664 N N . GLY A 1 82 ? 6.391 18.812 10.172 1 97.81 82 GLY A N 1
ATOM 665 C CA . GLY A 1 82 ? 7.105 17.625 10.617 1 97.81 82 GLY A CA 1
ATOM 666 C C . GLY A 1 82 ? 8.438 17.953 11.266 1 97.81 82 GLY A C 1
ATOM 667 O O . GLY A 1 82 ? 8.75 19.109 11.516 1 97.81 82 GLY A O 1
ATOM 668 N N . GLY A 1 83 ? 9.133 16.891 11.594 1 96.56 83 GLY A N 1
ATOM 669 C CA . GLY A 1 83 ? 10.391 17.016 12.305 1 96.56 83 GLY A CA 1
ATOM 670 C C . GLY A 1 83 ? 10.445 16.156 13.562 1 96.56 83 GLY A C 1
ATOM 671 O O . GLY A 1 83 ? 11.203 16.469 14.492 1 96.56 83 GLY A O 1
ATOM 672 N N . GLY A 1 84 ? 9.648 15.211 13.633 1 97.19 84 GLY A N 1
ATOM 673 C CA . GLY A 1 84 ? 9.703 14.203 14.68 1 97.19 84 GLY A CA 1
ATOM 674 C C . GLY A 1 84 ? 9.492 14.781 16.062 1 97.19 84 GLY A C 1
ATOM 675 O O . GLY A 1 84 ? 10.008 14.25 17.062 1 97.19 84 GLY A O 1
ATOM 676 N N . PHE A 1 85 ? 8.883 15.992 16.109 1 97.81 85 PHE A N 1
ATOM 677 C CA . PHE A 1 85 ? 8.688 16.734 17.344 1 97.81 85 PHE A CA 1
ATOM 678 C C . PHE A 1 85 ? 10.008 17.266 17.875 1 97.81 85 PHE A C 1
ATOM 680 O O . PHE A 1 85 ? 10.055 17.891 18.938 1 97.81 85 PHE A O 1
ATOM 687 N N . VAL A 1 86 ? 11.141 17.062 17.141 1 97.25 86 VAL A N 1
ATOM 688 C CA . VAL A 1 86 ? 12.453 17.359 17.719 1 97.25 86 VAL A CA 1
ATOM 689 C C . VAL A 1 86 ? 13.188 18.359 16.828 1 97.25 86 VAL A C 1
ATOM 691 O O . VAL A 1 86 ? 14.25 18.875 17.203 1 97.25 86 VAL A O 1
ATOM 694 N N . GLU A 1 87 ? 12.633 18.625 15.633 1 96 87 GLU A N 1
ATOM 695 C CA . GLU A 1 87 ? 13.344 19.516 14.711 1 96 87 GLU A CA 1
ATOM 696 C C . GLU A 1 87 ? 12.484 20.703 14.297 1 96 87 GLU A C 1
ATOM 698 O O . GLU A 1 87 ? 11.258 20.594 14.25 1 96 87 GLU A O 1
ATOM 703 N N . GLN A 1 88 ? 13.195 21.797 14.016 1 95.06 88 GLN A N 1
ATOM 704 C CA . GLN A 1 88 ? 12.562 22.953 13.383 1 95.06 88 GLN A CA 1
ATOM 705 C C . GLN A 1 88 ? 12.281 22.688 11.906 1 95.06 88 GLN A C 1
ATOM 707 O O . GLN A 1 88 ? 12.82 21.75 11.328 1 95.06 88 GLN A O 1
ATOM 712 N N . PRO A 1 89 ? 11.406 23.5 11.297 1 94.69 89 PRO A N 1
ATOM 713 C CA . PRO A 1 89 ? 11.156 23.328 9.867 1 94.69 89 PRO A CA 1
ATOM 714 C C . PRO A 1 89 ? 12.422 23.5 9.023 1 94.69 89 PRO A C 1
ATOM 716 O O . PRO A 1 89 ? 13.359 24.172 9.438 1 94.69 89 PRO A O 1
ATOM 719 N N . GLU A 1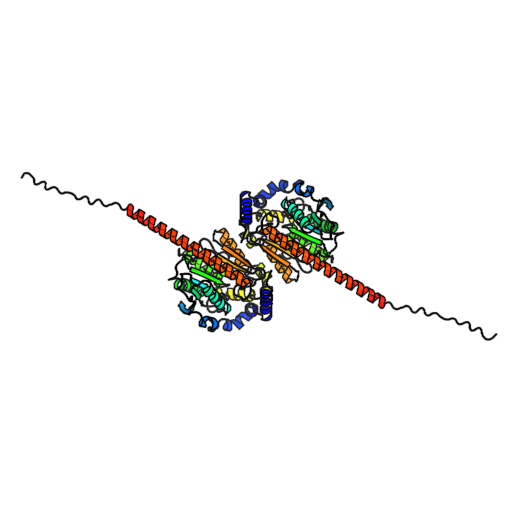 90 ? 12.398 22.859 7.914 1 91.19 90 GLU A N 1
ATOM 720 C CA . GLU A 1 90 ? 13.492 22.953 6.953 1 91.19 90 GLU A CA 1
ATOM 721 C C . GLU A 1 90 ? 13.07 23.75 5.719 1 91.19 90 GLU A C 1
ATOM 723 O O . GLU A 1 90 ? 11.914 24.188 5.613 1 91.19 90 GLU A O 1
ATOM 728 N N . LYS A 1 91 ? 13.977 24.031 4.82 1 90.81 91 LYS A N 1
ATOM 729 C CA . LYS A 1 91 ? 13.758 24.844 3.637 1 90.81 91 LYS A CA 1
ATOM 730 C C . LYS A 1 91 ? 12.609 24.312 2.793 1 90.81 91 LYS A C 1
ATOM 732 O O . LYS A 1 91 ? 11.852 25.078 2.195 1 90.81 91 LYS A O 1
ATOM 737 N N . HIS A 1 92 ? 12.516 22.984 2.779 1 92.06 92 HIS A N 1
ATOM 738 C CA . HIS A 1 92 ? 11.477 22.391 1.94 1 92.06 92 HIS A CA 1
ATOM 739 C C . HIS A 1 92 ? 10.086 22.734 2.467 1 92.06 92 HIS A C 1
ATOM 741 O O . HIS A 1 92 ? 9.133 22.844 1.693 1 92.06 92 HIS A O 1
ATOM 747 N N . HIS A 1 93 ? 9.93 22.953 3.752 1 96.5 93 HIS A N 1
ATOM 748 C CA . HIS A 1 93 ? 8.641 23.375 4.312 1 96.5 93 HIS A CA 1
ATOM 749 C C . HIS A 1 93 ? 8.234 24.75 3.797 1 96.5 93 HIS A C 1
ATOM 751 O O . HIS A 1 93 ? 7.09 24.938 3.385 1 96.5 93 HIS A O 1
ATOM 757 N N . TRP A 1 94 ? 9.164 25.641 3.766 1 96.06 94 TRP A N 1
ATOM 758 C CA . TRP A 1 94 ? 8.883 27.016 3.35 1 96.06 94 TRP A CA 1
ATOM 759 C C . TRP A 1 94 ? 8.625 27.078 1.85 1 96.06 94 TRP A C 1
ATOM 761 O O . TRP A 1 94 ? 7.754 27.828 1.399 1 96.06 94 TRP A O 1
ATOM 771 N N . ARG A 1 95 ? 9.383 26.312 1.123 1 95 95 ARG A N 1
ATOM 772 C CA . ARG A 1 95 ? 9.156 26.266 -0.318 1 95 95 ARG A CA 1
ATOM 773 C C . ARG A 1 95 ? 7.766 25.734 -0.636 1 95 95 ARG A C 1
ATOM 775 O O . ARG A 1 95 ? 7.082 26.234 -1.529 1 95 95 ARG A O 1
ATOM 782 N N . PHE A 1 96 ? 7.418 24.719 0.082 1 97 96 PHE A N 1
ATOM 783 C CA . PHE A 1 96 ? 6.086 24.156 -0.091 1 97 96 PHE A CA 1
ATOM 784 C C . PHE A 1 96 ? 5.012 25.188 0.238 1 97 96 PHE A C 1
ATOM 786 O O . PHE A 1 96 ? 4.059 25.359 -0.524 1 97 96 PHE A O 1
ATOM 793 N N . ALA A 1 97 ? 5.156 25.859 1.349 1 97.56 97 ALA A N 1
ATOM 794 C CA . ALA A 1 97 ? 4.215 26.906 1.763 1 97.56 97 ALA A CA 1
ATOM 795 C C . ALA A 1 97 ? 4.082 27.984 0.694 1 97.56 97 ALA A C 1
ATOM 797 O O . ALA A 1 97 ? 2.971 28.359 0.312 1 97.56 97 ALA A O 1
ATOM 798 N N . ASP A 1 98 ? 5.207 28.391 0.224 1 96.75 98 ASP A N 1
ATOM 799 C CA . ASP A 1 98 ? 5.246 29.438 -0.791 1 96.75 98 ASP A CA 1
ATOM 800 C C . ASP A 1 98 ? 4.531 29 -2.066 1 96.75 98 ASP A C 1
ATOM 802 O O . ASP A 1 98 ? 3.77 29.766 -2.656 1 96.75 98 ASP A O 1
ATOM 806 N N . ASN A 1 99 ? 4.793 27.766 -2.438 1 95.31 99 ASN A N 1
ATOM 807 C CA . ASN A 1 99 ? 4.164 27.203 -3.629 1 95.31 99 ASN A CA 1
ATOM 808 C C . ASN A 1 99 ? 2.646 27.141 -3.484 1 95.31 99 ASN A C 1
ATOM 810 O O . ASN A 1 99 ? 1.915 27.469 -4.426 1 95.31 99 ASN A O 1
ATOM 814 N N . LEU A 1 100 ? 2.199 26.766 -2.326 1 96.62 100 LEU A N 1
ATOM 815 C CA . LEU A 1 100 ? 0.763 26.625 -2.111 1 96.62 100 LEU A CA 1
ATOM 816 C C . LEU A 1 100 ? 0.075 27.984 -2.102 1 96.62 100 LEU A C 1
ATOM 818 O O . LEU A 1 100 ? -1.018 28.125 -2.65 1 96.62 100 LEU A O 1
ATOM 822 N N . VAL A 1 101 ? 0.675 28.984 -1.507 1 97.31 101 VAL A N 1
ATOM 823 C CA . VAL A 1 101 ? 0.134 30.344 -1.49 1 97.31 101 VAL A CA 1
ATOM 824 C C . VAL A 1 101 ? 0.044 30.875 -2.916 1 97.31 101 VAL A C 1
ATOM 826 O O . VAL A 1 101 ? -0.959 31.484 -3.295 1 97.31 101 VAL A O 1
ATOM 829 N N . GLY A 1 102 ? 1.074 30.609 -3.701 1 94.75 102 GLY A N 1
ATOM 830 C CA . GLY A 1 102 ? 1.073 31.047 -5.09 1 94.75 102 GLY A CA 1
ATOM 831 C C . GLY A 1 102 ? -0.001 30.375 -5.922 1 94.75 102 GLY A C 1
ATOM 832 O O . GLY A 1 102 ? -0.653 31.016 -6.746 1 94.75 102 GLY A O 1
ATOM 833 N N . ALA A 1 103 ? -0.23 29.109 -5.656 1 94.31 103 ALA A N 1
ATOM 834 C CA . ALA A 1 103 ? -1.137 28.312 -6.477 1 94.31 103 ALA A CA 1
ATOM 835 C C . ALA A 1 103 ? -2.592 28.562 -6.094 1 94.31 103 ALA A C 1
ATOM 837 O O . ALA A 1 103 ? -3.48 28.531 -6.949 1 94.31 103 ALA A O 1
ATOM 838 N N . LEU A 1 104 ? -2.822 28.922 -4.777 1 95.38 104 LEU A N 1
ATOM 839 C CA . LEU A 1 104 ? -4.195 28.922 -4.289 1 95.38 104 LEU A CA 1
ATOM 840 C C . LEU A 1 104 ? -4.637 30.328 -3.895 1 95.38 104 LEU A C 1
ATOM 842 O O . LEU A 1 104 ? -5.824 30.562 -3.67 1 95.38 104 LEU A O 1
ATOM 846 N N . GLY A 1 105 ? -3.695 31.203 -3.82 1 96 105 GLY A N 1
ATOM 847 C CA . GLY A 1 105 ? -4.027 32.5 -3.268 1 96 105 GLY A CA 1
ATOM 848 C C . GLY A 1 105 ? -4.52 32.438 -1.835 1 96 105 GLY A C 1
ATOM 849 O O . GLY A 1 105 ? -5.41 33.188 -1.441 1 96 105 GLY A O 1
ATOM 850 N N . CYS A 1 106 ? -4.023 31.516 -1.084 1 97.62 106 CYS A N 1
ATOM 851 C CA . CYS A 1 106 ? -4.449 31.312 0.295 1 97.62 106 CYS A CA 1
ATOM 852 C C . CYS A 1 106 ? -3.504 32 1.27 1 97.62 106 CYS A C 1
ATOM 854 O O . CYS A 1 106 ? -2.418 32.438 0.885 1 97.62 106 CYS A O 1
ATOM 856 N N . ARG A 1 107 ? -3.959 32.188 2.525 1 98.31 107 ARG A N 1
ATOM 857 C CA . ARG A 1 107 ? -3.049 32.375 3.65 1 98.31 107 ARG A CA 1
ATOM 858 C C . ARG A 1 107 ? -2.477 31.062 4.129 1 98.31 107 ARG A C 1
ATOM 860 O O . ARG A 1 107 ? -3.146 30.031 4.062 1 98.31 107 ARG A O 1
ATOM 867 N N . TYR A 1 108 ? -1.299 31.078 4.512 1 98.69 108 TYR A N 1
ATOM 868 C CA . TYR A 1 108 ? -0.616 29.891 5.012 1 98.69 108 TYR A CA 1
ATOM 869 C C . TYR A 1 108 ? 0.123 30.203 6.309 1 98.69 108 TYR A C 1
ATOM 871 O O . TYR A 1 108 ? 1.095 30.953 6.316 1 98.69 108 TYR A O 1
ATOM 879 N N . SER A 1 109 ? -0.336 29.625 7.441 1 98.75 109 SER A N 1
ATOM 880 C CA . SER A 1 109 ? 0.302 29.828 8.734 1 98.75 109 SER A CA 1
ATOM 881 C C . SER A 1 109 ? 1.069 28.594 9.172 1 98.75 109 SER A C 1
ATOM 883 O O . SER A 1 109 ? 0.515 27.484 9.203 1 98.75 109 SER A O 1
ATOM 885 N N . MET A 1 110 ? 2.297 28.719 9.438 1 98.56 110 MET A N 1
ATOM 886 C CA . MET A 1 110 ? 3.123 27.641 9.977 1 98.56 110 MET A CA 1
ATOM 887 C C . MET A 1 110 ? 3.539 27.953 11.414 1 98.56 110 MET A C 1
ATOM 889 O O . MET A 1 110 ? 4.141 29 11.68 1 98.56 110 MET A O 1
ATOM 893 N N . PHE A 1 111 ? 3.27 27.031 12.297 1 98.5 111 PHE A N 1
ATOM 894 C CA . PHE A 1 111 ? 3.471 27.266 13.727 1 98.5 111 PHE A CA 1
ATOM 895 C C . PHE A 1 111 ? 4.742 26.578 14.203 1 98.5 111 PHE A C 1
ATOM 897 O O . PHE A 1 111 ? 4.973 25.406 13.914 1 98.5 111 PHE A O 1
ATOM 904 N N . MET A 1 112 ? 5.578 27.344 14.898 1 98.06 112 MET A N 1
ATOM 905 C CA . MET A 1 112 ? 6.801 26.828 15.508 1 98.06 112 MET A CA 1
ATOM 906 C C . MET A 1 112 ? 6.527 26.312 16.922 1 98.06 112 MET A C 1
ATOM 908 O O . MET A 1 112 ? 6.969 26.906 17.906 1 98.06 112 MET A O 1
ATOM 912 N N . TYR A 1 113 ? 5.941 25.109 16.984 1 98.06 113 TYR A N 1
ATOM 913 C CA . TYR A 1 113 ? 5.586 24.562 18.297 1 98.06 113 TYR A CA 1
ATOM 914 C C . TYR A 1 113 ? 6.828 24.141 19.078 1 98.06 113 TYR A C 1
ATOM 916 O O . TYR A 1 113 ? 7.902 23.969 18.484 1 98.06 113 TYR A O 1
ATOM 924 N N . PRO A 1 114 ? 6.727 24.078 20.484 1 97.62 114 PRO A N 1
ATOM 925 C CA . PRO A 1 114 ? 7.887 23.641 21.266 1 97.62 114 PRO A CA 1
ATOM 926 C C . PRO A 1 114 ? 8.352 22.234 20.922 1 97.62 114 PRO A C 1
ATOM 928 O O . PRO A 1 114 ? 7.551 21.422 20.438 1 97.62 114 PRO A O 1
ATOM 931 N N . LEU A 1 115 ? 9.641 21.922 21.203 1 97.81 115 LEU A N 1
ATOM 932 C CA . LEU A 1 115 ? 10.203 20.672 20.703 1 97.81 115 LEU A CA 1
ATOM 933 C C . LEU A 1 115 ? 10.633 19.766 21.844 1 97.81 115 LEU A C 1
ATOM 935 O O . LEU A 1 115 ? 11.023 20.25 22.906 1 97.81 115 LEU A O 1
ATOM 939 N N . ALA A 1 116 ? 10.469 18.562 21.594 1 97.69 116 ALA A N 1
ATOM 940 C CA . ALA A 1 116 ? 11.078 17.547 22.453 1 97.69 116 ALA A CA 1
ATOM 941 C C . ALA A 1 116 ? 12.594 17.531 22.266 1 97.69 116 ALA A C 1
ATOM 943 O O . ALA A 1 116 ? 13.109 17.891 21.219 1 97.69 116 ALA A O 1
ATOM 944 N N . PRO A 1 117 ? 13.383 17.141 23.375 1 96.88 117 PRO A N 1
ATOM 945 C CA . PRO A 1 117 ? 12.906 16.609 24.656 1 96.88 117 PRO A CA 1
ATOM 946 C C . PRO A 1 117 ? 12.711 17.703 25.703 1 96.88 117 PRO A C 1
ATOM 948 O O . PRO A 1 117 ? 12.266 17.422 26.828 1 96.88 117 PRO A O 1
ATOM 951 N N . GLU A 1 118 ? 13.039 18.969 25.359 1 96.75 118 GLU A N 1
ATOM 952 C CA . GLU A 1 118 ? 12.828 20.031 26.344 1 96.75 118 GLU A CA 1
ATOM 953 C C . GLU A 1 118 ? 11.352 20.141 26.719 1 96.75 118 GLU A C 1
ATOM 955 O O . GLU A 1 118 ? 11.023 20.453 27.875 1 96.75 118 GLU A O 1
ATOM 960 N N . HIS A 1 119 ? 10.516 19.984 25.844 1 97.62 119 HIS A N 1
ATOM 961 C CA . HIS A 1 119 ? 9.07 19.922 26.031 1 97.62 119 HIS A CA 1
ATOM 962 C C . HIS A 1 119 ? 8.523 18.562 25.594 1 97.62 119 HIS A C 1
ATOM 964 O O . HIS A 1 119 ? 9.141 17.875 24.766 1 97.62 119 HIS A O 1
ATOM 970 N N . ASP A 1 120 ? 7.41 18.141 26.125 1 97.81 120 ASP A N 1
ATOM 971 C CA . ASP A 1 120 ? 6.832 16.844 25.781 1 97.81 120 ASP A CA 1
ATOM 972 C C . ASP A 1 120 ? 5.414 17.016 25.234 1 97.81 120 ASP A C 1
ATOM 974 O O . ASP A 1 120 ? 5 18.125 24.875 1 97.81 120 ASP A O 1
ATOM 978 N N . HIS A 1 121 ? 4.648 15.875 25.141 1 97.94 121 HIS A N 1
ATOM 979 C CA . HIS A 1 121 ? 3.348 15.852 24.484 1 97.94 121 HIS A CA 1
ATOM 980 C C . HIS A 1 121 ? 2.385 16.844 25.125 1 97.94 121 HIS A C 1
ATOM 982 O O . HIS A 1 121 ? 1.517 17.406 24.453 1 97.94 121 HIS A O 1
ATOM 988 N N . ARG A 1 122 ? 2.527 17.078 26.484 1 96.69 122 ARG A N 1
ATOM 989 C CA . ARG A 1 122 ? 1.599 17.938 27.203 1 96.69 122 ARG A CA 1
ATOM 990 C C . ARG A 1 122 ? 1.658 19.375 26.688 1 96.69 122 ARG A C 1
ATOM 992 O O . ARG A 1 122 ? 0.632 19.953 26.312 1 96.69 122 ARG A O 1
ATOM 999 N N . GLU A 1 123 ? 2.83 19.875 26.578 1 97.81 123 GLU A N 1
ATOM 1000 C CA . GLU A 1 123 ? 3 21.25 26.141 1 97.81 123 GLU A CA 1
ATOM 1001 C C . GLU A 1 123 ? 2.824 21.375 24.625 1 97.81 123 GLU A C 1
ATOM 1003 O O . GLU A 1 123 ? 2.162 22.297 24.141 1 97.81 123 GLU A O 1
ATOM 1008 N N . ILE A 1 124 ? 3.395 20.469 23.891 1 98.38 124 ILE A N 1
ATOM 1009 C CA . ILE A 1 124 ? 3.379 20.516 22.438 1 98.38 124 ILE A CA 1
ATOM 1010 C C . ILE A 1 124 ? 1.938 20.516 21.938 1 98.38 124 ILE A C 1
ATOM 1012 O O . ILE A 1 124 ? 1.548 21.344 21.125 1 98.38 124 ILE A O 1
ATOM 1016 N N . THR A 1 125 ? 1.094 19.594 22.469 1 97.75 125 THR A N 1
ATOM 1017 C CA . THR A 1 125 ? -0.287 19.469 22.016 1 97.75 125 THR A CA 1
ATOM 1018 C C . THR A 1 125 ? -1.11 20.672 22.453 1 97.75 125 THR A C 1
ATOM 1020 O O . THR A 1 125 ? -1.862 21.25 21.656 1 97.75 125 THR A O 1
ATOM 1023 N N . ALA A 1 126 ? -0.901 21.125 23.672 1 97.62 126 ALA A N 1
ATOM 1024 C CA . ALA A 1 126 ? -1.687 22.234 24.219 1 97.62 126 ALA A CA 1
ATOM 1025 C C . ALA A 1 126 ? -1.433 23.516 23.438 1 97.62 126 ALA A C 1
ATOM 1027 O O . ALA A 1 126 ? -2.375 24.219 23.062 1 97.62 126 ALA A O 1
ATOM 1028 N N . VAL A 1 127 ? -0.196 23.828 23.203 1 98.44 127 VAL A N 1
ATOM 1029 C CA . VAL A 1 127 ? 0.139 25.094 22.547 1 98.44 127 VAL A CA 1
ATOM 1030 C C . VAL A 1 127 ? -0.256 25.016 21.062 1 98.44 127 VAL A C 1
ATOM 1032 O O . VAL A 1 127 ? -0.666 26.016 20.484 1 98.44 127 VAL A O 1
ATOM 1035 N N . SER A 1 128 ? -0.132 23.828 20.453 1 98.5 128 SER A N 1
ATOM 1036 C CA . SER A 1 128 ? -0.548 23.656 19.078 1 98.5 128 SER A CA 1
ATOM 1037 C C . SER A 1 128 ? -2.047 23.906 18.906 1 98.5 128 SER A C 1
ATOM 1039 O O . SER A 1 128 ? -2.477 24.547 17.953 1 98.5 128 SER A O 1
ATOM 1041 N N . ARG A 1 129 ? -2.828 23.422 19.844 1 97.75 129 ARG A N 1
ATOM 1042 C CA . ARG A 1 129 ? -4.273 23.625 19.828 1 97.75 129 ARG A CA 1
ATOM 1043 C C . ARG A 1 129 ? -4.621 25.094 19.969 1 97.75 129 ARG A C 1
ATOM 1045 O O . ARG A 1 129 ? -5.488 25.609 19.266 1 97.75 129 ARG A O 1
ATOM 1052 N N . ARG A 1 130 ? -3.953 25.719 20.859 1 98.06 130 ARG A N 1
ATOM 1053 C CA . ARG A 1 130 ? -4.16 27.156 21.062 1 98.06 130 ARG A CA 1
ATOM 1054 C C . ARG A 1 130 ? -3.809 27.938 19.812 1 98.06 130 ARG A C 1
ATOM 1056 O O . ARG A 1 130 ? -4.539 28.859 19.422 1 98.06 130 ARG A O 1
ATOM 1063 N N . ALA A 1 131 ? -2.697 27.594 19.219 1 98.75 131 ALA A N 1
ATOM 1064 C CA . ALA A 1 131 ? -2.258 28.281 18 1 98.75 131 ALA A CA 1
ATOM 1065 C C . ALA A 1 131 ? -3.299 28.156 16.891 1 98.75 131 ALA A C 1
ATOM 1067 O O . ALA A 1 131 ? -3.604 29.125 16.203 1 98.75 131 ALA A O 1
ATOM 1068 N N . TYR A 1 132 ? -3.818 26.969 16.703 1 98.75 132 TYR A N 1
ATOM 1069 C CA . TYR A 1 132 ? -4.852 26.766 15.703 1 98.75 132 TYR A CA 1
ATOM 1070 C C . TYR A 1 132 ? -6.043 27.688 15.945 1 98.75 132 TYR A C 1
ATOM 1072 O O . TYR A 1 132 ? -6.5 28.359 15.031 1 98.75 132 TYR A O 1
ATOM 1080 N N . ARG A 1 133 ? -6.52 27.703 17.156 1 97.44 133 ARG A N 1
ATOM 1081 C CA . ARG A 1 133 ? -7.691 28.5 17.5 1 97.44 133 ARG A CA 1
ATOM 1082 C C . ARG A 1 133 ? -7.438 29.984 17.25 1 97.44 133 ARG A C 1
ATOM 1084 O O . ARG A 1 133 ? -8.273 30.672 16.656 1 97.44 133 ARG A O 1
ATOM 1091 N N . GLU A 1 134 ? -6.305 30.438 17.688 1 98.06 134 GLU A N 1
ATOM 1092 C CA . GLU A 1 134 ? -5.988 31.859 17.547 1 98.06 134 GLU A CA 1
ATOM 1093 C C . GLU A 1 134 ? -5.809 32.25 16.094 1 98.06 134 GLU A C 1
ATOM 1095 O O . GLU A 1 134 ? -6.324 33.281 15.641 1 98.06 134 GLU A O 1
ATOM 1100 N N . MET A 1 135 ? -5.102 31.406 15.352 1 98.12 135 MET A N 1
ATOM 1101 C CA . MET A 1 135 ? -4.742 31.766 13.977 1 98.12 135 MET A CA 1
ATOM 1102 C C . MET A 1 135 ? -5.949 31.641 13.055 1 98.12 135 MET A C 1
ATOM 1104 O O . MET A 1 135 ? -6.035 32.344 12.047 1 98.12 135 MET A O 1
ATOM 1108 N N . MET A 1 136 ? -6.883 30.734 13.43 1 97.56 136 MET A N 1
ATOM 1109 C CA . MET A 1 136 ? -8.023 30.484 12.555 1 97.56 136 MET A CA 1
ATOM 1110 C C . MET A 1 136 ? -9.234 31.312 12.977 1 97.56 136 MET A C 1
ATOM 1112 O O . MET A 1 136 ? -10.289 31.234 12.344 1 97.56 136 MET A O 1
ATOM 1116 N N . ALA A 1 137 ? -9.102 32.188 13.945 1 96.06 137 ALA A N 1
ATOM 1117 C CA . ALA A 1 137 ? -10.219 32.875 14.562 1 96.06 137 ALA A CA 1
ATOM 1118 C C . ALA A 1 137 ? -10.977 33.719 13.523 1 96.06 137 ALA A C 1
ATOM 1120 O O . ALA A 1 137 ? -12.211 33.781 13.562 1 96.06 137 ALA A O 1
ATOM 1121 N N . ASP A 1 138 ? -10.289 34.281 12.594 1 95.06 138 ASP A N 1
ATOM 1122 C CA . ASP A 1 138 ? -10.93 35.188 11.633 1 95.06 138 ASP A CA 1
ATOM 1123 C C . ASP A 1 138 ? -11.188 34.5 10.305 1 95.06 138 ASP A C 1
ATOM 1125 O O . ASP A 1 138 ? -11.586 35.125 9.328 1 95.06 138 ASP A O 1
ATOM 1129 N N . THR A 1 139 ? -10.914 33.219 10.172 1 97.31 139 THR A N 1
ATOM 1130 C CA . THR A 1 139 ? -11.102 32.438 8.945 1 97.31 139 THR A CA 1
ATOM 1131 C C . THR A 1 139 ? -12.477 31.781 8.93 1 97.31 139 THR A C 1
ATOM 1133 O O . THR A 1 139 ? -12.867 31.125 9.898 1 97.31 139 THR A O 1
ATOM 1136 N N . PRO A 1 140 ? -13.242 32 7.84 1 95.5 140 PRO A N 1
ATOM 1137 C CA . PRO A 1 140 ? -14.5 31.234 7.746 1 95.5 140 PRO A CA 1
ATOM 1138 C C . PRO A 1 140 ? -14.289 29.734 7.852 1 95.5 140 PRO A C 1
ATOM 1140 O O . PRO A 1 140 ? -13.281 29.203 7.367 1 95.5 140 PRO A O 1
ATOM 1143 N N . GLN A 1 141 ? -15.219 29.062 8.453 1 94.5 141 GLN A N 1
ATOM 1144 C CA . GLN A 1 141 ? -15.109 27.625 8.695 1 94.5 141 GLN A CA 1
ATOM 1145 C C . GLN A 1 141 ? -14.836 26.859 7.402 1 94.5 141 GLN A C 1
ATOM 1147 O O . GLN A 1 141 ? -14 25.953 7.371 1 94.5 141 GLN A O 1
ATOM 1152 N N . SER A 1 142 ? -15.516 27.25 6.344 1 95.75 142 SER A N 1
ATOM 1153 C CA . SER A 1 142 ? -15.414 26.562 5.062 1 95.75 142 SER A CA 1
ATOM 1154 C C . SER A 1 142 ? -14.039 26.781 4.434 1 95.75 142 SER A C 1
ATOM 1156 O O . SER A 1 142 ? -13.672 26.078 3.49 1 95.75 142 SER A O 1
ATOM 1158 N N . GLY A 1 143 ? -13.273 27.719 4.965 1 97.56 143 GLY A N 1
ATOM 1159 C CA . GLY A 1 143 ? -11.969 28.016 4.387 1 97.56 143 GLY A CA 1
ATOM 1160 C C . GLY A 1 143 ? -10.812 27.5 5.227 1 97.56 143 GLY A C 1
ATOM 1161 O O . GLY A 1 143 ? -9.648 27.688 4.875 1 97.56 143 GLY A O 1
ATOM 1162 N N . ARG A 1 144 ? -11.078 26.844 6.363 1 98.5 144 ARG A N 1
ATOM 1163 C CA . ARG A 1 144 ? -10.047 26.359 7.273 1 98.5 144 ARG A CA 1
ATOM 1164 C C . ARG A 1 144 ? -9.484 25.016 6.809 1 98.5 144 ARG A C 1
ATOM 1166 O O . ARG A 1 144 ? -10.242 24.062 6.613 1 98.5 144 ARG A O 1
ATOM 1173 N N . VAL A 1 145 ? -8.234 24.953 6.562 1 98.75 145 VAL A N 1
ATOM 1174 C CA . VAL A 1 145 ? -7.535 23.719 6.215 1 98.75 145 VAL A CA 1
ATOM 1175 C C . VAL A 1 145 ? -6.453 23.422 7.25 1 98.75 145 VAL A C 1
ATOM 1177 O O . VAL A 1 145 ? -5.648 24.297 7.582 1 98.75 145 VAL A O 1
ATOM 1180 N N . LEU A 1 146 ? -6.488 22.312 7.789 1 98.81 146 LEU A N 1
ATOM 1181 C CA . LEU A 1 146 ? -5.426 21.844 8.672 1 98.81 146 LEU A CA 1
ATOM 1182 C C . LEU A 1 146 ? -4.473 20.906 7.93 1 98.81 146 LEU A C 1
ATOM 1184 O O . LEU A 1 146 ? -4.906 19.922 7.332 1 98.81 146 LEU A O 1
ATOM 1188 N N . PHE A 1 147 ? -3.207 21.266 7.871 1 98.75 147 PHE A N 1
ATOM 1189 C CA . PHE A 1 147 ? -2.189 20.5 7.164 1 98.75 147 PHE A CA 1
ATOM 1190 C C . PHE A 1 147 ? -1.112 20.016 8.133 1 98.75 147 PHE A C 1
ATOM 1192 O O . PHE A 1 147 ? -0.64 20.781 8.977 1 98.75 147 PHE A O 1
ATOM 1199 N N . GLY A 1 148 ? -0.739 18.75 8.039 1 98.75 148 GLY A N 1
ATOM 1200 C CA . GLY A 1 148 ? 0.351 18.188 8.82 1 98.75 148 GLY A CA 1
ATOM 1201 C C . GLY A 1 148 ? 1.194 17.188 8.047 1 98.75 148 GLY A C 1
ATOM 1202 O O . GLY A 1 148 ? 0.66 16.312 7.355 1 98.75 148 GLY A O 1
ATOM 1203 N N . ASP A 1 149 ? 2.48 17.344 8.117 1 98.69 149 ASP A N 1
ATOM 1204 C CA . ASP A 1 149 ? 3.373 16.328 7.57 1 98.69 149 ASP A CA 1
ATOM 1205 C C . ASP A 1 149 ? 4.133 15.609 8.68 1 98.69 149 ASP A C 1
ATOM 1207 O O . ASP A 1 149 ? 4.488 16.219 9.695 1 98.69 149 ASP A O 1
ATOM 1211 N N . SER A 1 150 ? 4.328 14.312 8.523 1 98.31 150 SER A N 1
ATOM 1212 C CA . SER A 1 150 ? 5.09 13.516 9.484 1 98.31 150 SER A CA 1
ATOM 1213 C C . SER A 1 150 ? 4.531 13.672 10.891 1 98.31 150 SER A C 1
ATOM 1215 O O . SER A 1 150 ? 3.352 13.398 11.133 1 98.31 150 SER A O 1
ATOM 1217 N N . ALA A 1 151 ? 5.289 14.266 11.875 1 98.38 151 ALA A N 1
ATOM 1218 C CA . ALA A 1 151 ? 4.859 14.453 13.258 1 98.38 151 ALA A CA 1
ATOM 1219 C C . ALA A 1 151 ? 3.674 15.414 13.344 1 98.38 151 ALA A C 1
ATOM 1221 O O . ALA A 1 151 ? 2.811 15.266 14.211 1 98.38 151 ALA A O 1
ATOM 1222 N N . GLY A 1 152 ? 3.588 16.312 12.414 1 98.5 152 GLY A N 1
ATOM 1223 C CA . GLY A 1 152 ? 2.482 17.266 12.375 1 98.5 152 GLY A CA 1
ATOM 1224 C C . GLY A 1 152 ? 1.143 16.609 12.109 1 98.5 152 GLY A C 1
ATOM 1225 O O . GLY A 1 152 ? 0.092 17.188 12.383 1 98.5 152 GLY A O 1
ATOM 1226 N N . GLY A 1 153 ? 1.188 15.43 11.461 1 98.38 153 GLY A N 1
ATOM 1227 C CA . GLY A 1 153 ? -0.038 14.688 11.227 1 98.38 153 GLY A CA 1
ATOM 1228 C C . GLY A 1 153 ? -0.741 14.273 12.508 1 98.38 153 GLY A C 1
ATOM 1229 O O . GLY A 1 153 ? -1.964 14.383 12.609 1 98.38 153 GLY A O 1
ATOM 1230 N N . SER A 1 154 ? 0.039 13.82 13.484 1 97.88 154 SER A N 1
ATOM 1231 C CA . SER A 1 154 ? -0.544 13.43 14.766 1 97.88 154 SER A CA 1
ATOM 1232 C C . SER A 1 154 ? -1.141 14.633 15.484 1 97.88 154 SER A C 1
ATOM 1234 O O . SER A 1 154 ? -2.215 14.539 16.094 1 97.88 154 SER A O 1
ATOM 1236 N N . LEU A 1 155 ? -0.462 15.758 15.445 1 98.12 155 LEU A N 1
ATOM 1237 C CA . LEU A 1 155 ? -0.964 16.984 16.062 1 98.12 155 LEU A CA 1
ATOM 1238 C C . LEU A 1 155 ? -2.254 17.438 15.391 1 98.12 155 LEU A C 1
ATOM 1240 O O . LEU A 1 155 ? -3.201 17.844 16.078 1 98.12 155 LEU A O 1
ATOM 1244 N N . SER A 1 156 ? -2.264 1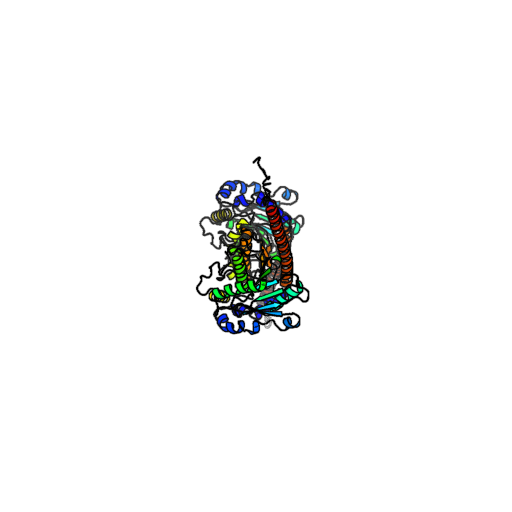7.328 14.07 1 98.31 156 SER A N 1
ATOM 1245 C CA . SER A 1 156 ? -3.436 17.719 13.305 1 98.31 156 SER A CA 1
ATOM 1246 C C . SER A 1 156 ? -4.652 16.891 13.664 1 98.31 156 SER A C 1
ATOM 1248 O O . SER A 1 156 ? -5.738 17.422 13.898 1 98.31 156 SER A O 1
ATOM 1250 N N . LEU A 1 157 ? -4.445 15.602 13.75 1 97.81 157 LEU A N 1
ATOM 1251 C CA . LEU A 1 157 ? -5.547 14.719 14.109 1 97.81 157 LEU A CA 1
ATOM 1252 C C . LEU A 1 157 ? -6.008 14.977 15.539 1 97.81 157 LEU A C 1
ATOM 1254 O O . LEU A 1 157 ? -7.207 14.945 15.82 1 97.81 157 LEU A O 1
ATOM 1258 N N . GLY A 1 158 ? -5.047 15.234 16.438 1 97 158 GLY A N 1
ATOM 1259 C CA . GLY A 1 158 ? -5.402 15.578 17.797 1 97 158 GLY A CA 1
ATOM 1260 C C . GLY A 1 158 ? -6.309 16.797 17.891 1 97 158 GLY A C 1
ATOM 1261 O O . GLY A 1 158 ? -7.285 16.781 18.641 1 97 158 GLY A O 1
ATOM 1262 N N . ILE A 1 159 ? -5.996 17.781 17.141 1 97.56 159 ILE A N 1
ATOM 1263 C CA . ILE A 1 159 ? -6.777 19.016 17.156 1 97.56 159 ILE A CA 1
ATOM 1264 C C . ILE A 1 159 ? -8.195 18.719 16.672 1 97.56 159 ILE A C 1
ATOM 1266 O O . ILE A 1 159 ? -9.172 19.156 17.297 1 97.56 159 ILE A O 1
ATOM 1270 N N . THR A 1 160 ? -8.391 18 15.609 1 97.38 160 THR A N 1
ATOM 1271 C CA . THR A 1 160 ? -9.711 17.75 15.031 1 97.38 160 THR A CA 1
ATOM 1272 C C . THR A 1 160 ? -10.547 16.891 15.961 1 97.38 160 THR A C 1
ATOM 1274 O O . THR A 1 160 ? -11.773 17.047 16.031 1 97.38 160 THR A O 1
ATOM 1277 N N . GLN A 1 161 ? -9.891 15.961 16.641 1 96.38 161 GLN A N 1
ATOM 1278 C CA . GLN A 1 161 ? -10.609 15.148 17.609 1 96.38 161 GLN A CA 1
ATOM 1279 C C . GLN A 1 161 ? -11.102 16 18.781 1 96.38 161 GLN A C 1
ATOM 1281 O O . GLN A 1 161 ? -12.234 15.836 19.234 1 96.38 161 GLN A O 1
ATOM 1286 N N . GLU A 1 162 ? -10.289 16.891 19.234 1 95.56 162 GLU A N 1
ATOM 1287 C CA . GLU A 1 162 ? -10.695 17.781 20.312 1 95.56 162 GLU A CA 1
ATOM 1288 C C . GLU A 1 162 ? -11.859 18.672 19.875 1 95.56 162 GLU A C 1
ATOM 1290 O O . GLU A 1 162 ? -12.797 18.891 20.656 1 95.56 162 GLU A O 1
ATOM 1295 N N . LEU A 1 163 ? -11.742 19.234 18.688 1 97.06 163 LEU A N 1
ATOM 1296 C CA . LEU A 1 163 ? -12.836 20.047 18.156 1 97.06 163 LEU A CA 1
ATOM 1297 C C . LEU A 1 163 ? -14.148 19.25 18.172 1 97.06 163 LEU A C 1
ATOM 1299 O O . LEU A 1 163 ? -15.172 19.766 18.625 1 97.06 163 LEU A O 1
ATOM 1303 N N . ARG A 1 164 ? -14.125 18.016 17.719 1 96.69 164 ARG A N 1
ATOM 1304 C CA . ARG A 1 164 ? -15.297 17.156 17.719 1 96.69 164 ARG A CA 1
ATOM 1305 C C . ARG A 1 164 ? -15.836 16.953 19.125 1 96.69 164 ARG A C 1
ATOM 1307 O O . ARG A 1 164 ? -17.031 17.109 19.359 1 96.69 164 ARG A O 1
ATOM 1314 N N . ASP A 1 165 ? -14.945 16.656 20.031 1 95.69 165 ASP A N 1
ATOM 1315 C CA . ASP A 1 165 ? -15.344 16.344 21.391 1 95.69 165 ASP A CA 1
ATOM 1316 C C . ASP A 1 165 ? -15.945 17.562 22.094 1 95.69 165 ASP A C 1
ATOM 1318 O O . ASP A 1 165 ? -16.797 17.422 22.984 1 95.69 165 ASP A O 1
ATOM 1322 N N . ARG A 1 166 ? -15.562 18.734 21.641 1 96.31 166 ARG A N 1
ATOM 1323 C CA . ARG A 1 166 ? -16.062 19.969 22.219 1 96.31 166 ARG A CA 1
ATOM 1324 C C . ARG A 1 166 ? -17.266 20.5 21.438 1 96.31 166 ARG A C 1
ATOM 1326 O O . ARG A 1 166 ? -17.812 21.562 21.766 1 96.31 166 ARG A O 1
ATOM 1333 N N . GLY A 1 167 ? -17.609 19.844 20.422 1 96.19 167 GLY A N 1
ATOM 1334 C CA . GLY A 1 167 ? -18.719 20.297 19.609 1 96.19 167 GLY A CA 1
ATOM 1335 C C . GLY A 1 167 ? -18.422 21.547 18.797 1 96.19 167 GLY A C 1
ATOM 1336 O O . GLY A 1 167 ? -19.312 22.344 18.5 1 96.19 167 GLY A O 1
ATOM 1337 N N . GLU A 1 168 ? -17.141 21.734 18.516 1 95.69 168 GLU A N 1
ATOM 1338 C CA . GLU A 1 168 ? -16.703 22.891 17.734 1 95.69 168 GLU A CA 1
ATOM 1339 C C . GLU A 1 168 ? -16.609 22.562 16.25 1 95.69 168 GLU A C 1
ATOM 1341 O O . GLU A 1 168 ? -16.594 21.391 15.867 1 95.69 168 GLU A O 1
ATOM 1346 N N . ALA A 1 169 ? -16.562 23.594 15.508 1 95 169 ALA A N 1
ATOM 1347 C CA . ALA A 1 169 ? -16.562 23.422 14.062 1 95 169 ALA A CA 1
ATOM 1348 C C . ALA A 1 169 ? -15.281 22.75 13.578 1 95 169 ALA A C 1
ATOM 1350 O O . ALA A 1 169 ? -14.188 23.078 14.055 1 95 169 ALA A O 1
ATOM 1351 N N . GLN A 1 170 ? -15.438 21.812 12.719 1 97.44 170 GLN A N 1
ATOM 1352 C CA . GLN A 1 170 ? -14.312 21.172 12.039 1 97.44 170 GLN A CA 1
ATOM 1353 C C . GLN A 1 170 ? -13.766 22.062 10.922 1 97.44 170 GLN A C 1
ATOM 1355 O O . GLN A 1 170 ? -14.477 22.922 10.391 1 97.44 170 GLN A O 1
ATOM 1360 N N . PRO A 1 171 ? -12.477 21.906 10.57 1 98.31 171 PRO A N 1
ATOM 1361 C CA . PRO A 1 171 ? -12.023 22.516 9.312 1 98.31 171 PRO A CA 1
ATOM 1362 C C . PRO A 1 171 ? -12.695 21.891 8.086 1 98.31 171 PRO A C 1
ATOM 1364 O O . PRO A 1 171 ? -13.352 20.844 8.203 1 98.31 171 PRO A O 1
ATOM 1367 N N . ALA A 1 172 ? -12.523 22.562 6.961 1 98.12 172 ALA A N 1
ATOM 1368 C CA . ALA A 1 172 ? -13.062 22.016 5.719 1 98.12 172 ALA A CA 1
ATOM 1369 C C . ALA A 1 172 ? -12.445 20.656 5.398 1 98.12 172 ALA A C 1
ATOM 1371 O O . ALA A 1 172 ? -13.125 19.766 4.871 1 98.12 172 ALA A O 1
ATOM 1372 N N . CYS A 1 173 ? -11.141 20.562 5.711 1 98.44 173 CYS A N 1
ATOM 1373 C CA . CYS A 1 173 ? -10.469 19.281 5.488 1 98.44 173 CYS A CA 1
ATOM 1374 C C . CYS A 1 173 ? -9.141 19.234 6.227 1 98.44 173 CYS A C 1
ATOM 1376 O O . CYS A 1 173 ? -8.688 20.234 6.781 1 98.44 173 CYS A O 1
ATOM 1378 N N . ILE A 1 174 ? -8.594 18.047 6.316 1 98.69 174 ILE A N 1
ATOM 1379 C CA . ILE A 1 174 ? -7.27 17.734 6.84 1 98.69 174 ILE A CA 1
ATOM 1380 C C . ILE A 1 174 ? -6.406 17.141 5.734 1 98.69 174 ILE A C 1
ATOM 1382 O O . ILE A 1 174 ? -6.809 16.172 5.078 1 98.69 174 ILE A O 1
ATOM 1386 N N . ALA A 1 175 ? -5.301 17.719 5.453 1 98.81 175 ALA A N 1
ATOM 1387 C CA . ALA A 1 175 ? -4.332 17.188 4.504 1 98.81 175 ALA A CA 1
ATOM 1388 C C . ALA A 1 175 ? -3.088 16.672 5.223 1 98.81 175 ALA A C 1
ATOM 1390 O O . ALA A 1 175 ? -2.516 17.359 6.059 1 98.81 175 ALA A O 1
ATOM 1391 N N . LEU A 1 176 ? -2.684 15.453 4.906 1 98.81 176 LEU A N 1
ATOM 1392 C CA . LEU A 1 176 ? -1.57 14.82 5.609 1 98.81 176 LEU A CA 1
ATOM 1393 C C . LEU A 1 176 ? -0.546 14.273 4.625 1 98.81 176 LEU A C 1
ATOM 1395 O O . LEU A 1 176 ? -0.901 13.531 3.701 1 98.81 176 LEU A O 1
ATOM 1399 N N . PHE A 1 177 ? 0.688 14.711 4.762 1 98.81 177 PHE A N 1
ATOM 1400 C CA . PHE A 1 177 ? 1.812 14.086 4.07 1 98.81 177 PHE A CA 1
ATOM 1401 C C . PHE A 1 177 ? 2.582 13.164 5.012 1 98.81 177 PHE A C 1
ATOM 1403 O O . PHE A 1 177 ? 3.105 13.609 6.035 1 98.81 177 PHE A O 1
ATOM 1410 N N . SER A 1 178 ? 2.658 11.836 4.711 1 98.69 178 SER A N 1
ATOM 1411 C CA . SER A 1 178 ? 3.486 10.906 5.465 1 98.69 178 SER A CA 1
ATOM 1412 C C . SER A 1 178 ? 3.215 11.008 6.961 1 98.69 178 SER A C 1
ATOM 1414 O O . SER A 1 178 ? 4.145 11.148 7.758 1 98.69 178 SER A O 1
ATOM 1416 N N . PRO A 1 179 ? 1.984 10.883 7.387 1 98.69 179 PRO A N 1
ATOM 1417 C CA . PRO A 1 179 ? 1.675 11.133 8.797 1 98.69 179 PRO A CA 1
ATOM 1418 C C . PRO A 1 179 ? 2.295 10.094 9.727 1 98.69 179 PRO A C 1
ATOM 1420 O O . PRO A 1 179 ? 2.277 8.898 9.422 1 98.69 179 PRO A O 1
ATOM 1423 N N . TRP A 1 180 ? 2.895 10.523 10.789 1 98.69 180 TRP A N 1
ATOM 1424 C CA . TRP A 1 180 ? 3.393 9.672 11.867 1 98.69 180 TRP A CA 1
ATOM 1425 C C . TRP A 1 180 ? 2.355 9.531 12.977 1 98.69 180 TRP A C 1
ATOM 1427 O O . TRP A 1 180 ? 2.088 10.484 13.711 1 98.69 180 TRP A O 1
ATOM 1437 N N . LEU A 1 181 ? 1.785 8.312 13.125 1 98.5 181 LEU A N 1
ATOM 1438 C CA . LEU A 1 181 ? 0.584 8.172 13.945 1 98.5 181 LEU A CA 1
ATOM 1439 C C . LEU A 1 181 ? 0.762 7.074 14.984 1 98.5 181 LEU A C 1
ATOM 1441 O O . LEU A 1 181 ? -0.095 6.895 15.852 1 98.5 181 LEU A O 1
ATOM 1445 N N . ASN A 1 182 ? 1.759 6.273 14.891 1 98.25 182 ASN A N 1
ATOM 1446 C CA . ASN A 1 182 ? 2.209 5.266 15.844 1 98.25 182 ASN A CA 1
ATOM 1447 C C . ASN A 1 182 ? 3.588 5.594 16.406 1 98.25 182 ASN A C 1
ATOM 1449 O O . ASN A 1 182 ? 4.605 5.305 15.773 1 98.25 182 ASN A O 1
ATOM 1453 N N . MET A 1 183 ? 3.617 6.09 17.672 1 97.88 183 MET A N 1
ATOM 1454 C CA . MET A 1 183 ? 4.855 6.609 18.25 1 97.88 183 MET A CA 1
ATOM 1455 C C . MET A 1 183 ? 5.871 5.488 18.438 1 97.88 183 MET A C 1
ATOM 1457 O O . MET A 1 183 ? 7.078 5.738 18.484 1 97.88 183 MET A O 1
ATOM 1461 N N . ALA A 1 184 ? 5.395 4.25 18.5 1 97.38 184 ALA A N 1
ATOM 1462 C CA . ALA A 1 184 ? 6.293 3.117 18.703 1 97.38 184 ALA A CA 1
ATOM 1463 C C . ALA A 1 184 ? 6.945 2.693 17.391 1 97.38 184 ALA A C 1
ATOM 1465 O O . ALA A 1 184 ? 7.973 2.014 17.391 1 97.38 184 ALA A O 1
ATOM 1466 N N . VAL A 1 185 ? 6.352 3.012 16.297 1 97.38 185 VAL A N 1
ATOM 1467 C CA . VAL A 1 185 ? 6.797 2.629 14.953 1 97.38 185 VAL A CA 1
ATOM 1468 C C . VAL A 1 185 ? 7.172 1.15 14.938 1 97.38 185 VAL A C 1
ATOM 1470 O O . VAL A 1 185 ? 8.273 0.788 14.516 1 97.38 185 VAL A O 1
ATOM 1473 N N . ASP A 1 186 ? 6.262 0.306 15.344 1 96.62 186 ASP A N 1
ATOM 1474 C CA . ASP A 1 186 ? 6.645 -1.08 15.602 1 96.62 186 ASP A CA 1
ATOM 1475 C C . ASP A 1 186 ? 5.922 -2.033 14.656 1 96.62 186 ASP A C 1
ATOM 1477 O O . ASP A 1 186 ? 5.906 -3.246 14.875 1 96.62 186 ASP A O 1
ATOM 1481 N N . HIS A 1 187 ? 5.301 -1.54 13.602 1 96.62 187 HIS A N 1
ATOM 1482 C CA . HIS A 1 187 ? 4.734 -2.422 12.586 1 96.62 187 HIS A CA 1
ATOM 1483 C C . HIS A 1 187 ? 5.824 -3.221 11.883 1 96.62 187 HIS A C 1
ATOM 1485 O O . HIS A 1 187 ? 6.898 -2.688 11.578 1 96.62 187 HIS A O 1
ATOM 1491 N N . GLU A 1 188 ? 5.555 -4.473 11.57 1 95.62 188 GLU A N 1
ATOM 1492 C CA . GLU A 1 188 ? 6.504 -5.301 10.828 1 95.62 188 GLU A CA 1
ATOM 1493 C C . GLU A 1 188 ? 6.855 -4.676 9.484 1 95.62 188 GLU A C 1
ATOM 1495 O O . GLU A 1 188 ? 8.023 -4.672 9.078 1 95.62 188 GLU A O 1
ATOM 1500 N N . LEU A 1 189 ? 5.871 -4.184 8.844 1 96.31 189 LEU A N 1
ATOM 1501 C CA . LEU A 1 189 ? 6.078 -3.58 7.531 1 96.31 189 LEU A CA 1
ATOM 1502 C C . LEU A 1 189 ? 7.051 -2.408 7.621 1 96.31 189 LEU A C 1
ATOM 1504 O O . LEU A 1 189 ? 7.855 -2.193 6.711 1 96.31 189 LEU A O 1
ATOM 1508 N N . SER A 1 190 ? 7.004 -1.619 8.711 1 97.94 190 SER A N 1
ATOM 1509 C CA . SER A 1 190 ? 7.949 -0.527 8.906 1 97.94 190 SER A CA 1
ATOM 1510 C C . SER A 1 190 ? 9.383 -1.043 8.977 1 97.94 190 SER A C 1
ATOM 1512 O O . SER A 1 190 ? 10.289 -0.447 8.391 1 97.94 190 SER A O 1
ATOM 1514 N N . GLN A 1 191 ? 9.586 -2.152 9.664 1 96.56 191 GLN A N 1
ATOM 1515 C CA . GLN A 1 191 ? 10.906 -2.74 9.82 1 96.56 191 GLN A CA 1
ATOM 1516 C C . GLN A 1 191 ? 11.477 -3.18 8.477 1 96.56 191 GLN A C 1
ATOM 1518 O O . GLN A 1 191 ? 12.648 -2.936 8.18 1 96.56 191 GLN A O 1
ATOM 1523 N N . VAL A 1 192 ? 10.609 -3.775 7.672 1 95.38 192 VAL A N 1
ATOM 1524 C CA . VAL A 1 192 ? 11.078 -4.34 6.41 1 95.38 192 VAL A CA 1
ATOM 1525 C C . VAL A 1 192 ? 11.328 -3.217 5.402 1 95.38 192 VAL A C 1
ATOM 1527 O O . VAL A 1 192 ? 12.195 -3.336 4.535 1 95.38 192 VAL A O 1
ATOM 1530 N N . ILE A 1 193 ? 10.617 -2.074 5.555 1 97.44 193 ILE A N 1
ATOM 1531 C CA . ILE A 1 193 ? 10.734 -0.948 4.637 1 97.44 193 ILE A CA 1
ATOM 1532 C C . ILE A 1 193 ? 11.969 -0.116 5 1 97.44 193 ILE A C 1
ATOM 1534 O O . ILE A 1 193 ? 12.531 0.569 4.148 1 97.44 193 ILE A O 1
ATOM 1538 N N . GLU A 1 194 ? 12.477 -0.133 6.254 1 96.81 194 GLU A N 1
ATOM 1539 C CA . GLU A 1 194 ? 13.445 0.787 6.836 1 96.81 194 GLU A CA 1
ATOM 1540 C C . GLU A 1 194 ? 14.68 0.927 5.941 1 96.81 194 GLU A C 1
ATOM 1542 O O . GLU A 1 194 ? 15.102 2.041 5.629 1 96.81 194 GLU A O 1
ATOM 1547 N N . PRO A 1 195 ? 15.242 -0.225 5.418 1 94.94 195 PRO A N 1
ATOM 1548 C CA . PRO A 1 195 ? 16.453 -0.072 4.598 1 94.94 195 PRO A CA 1
ATOM 1549 C C . PRO A 1 195 ? 16.172 0.666 3.287 1 94.94 195 PRO A C 1
ATOM 1551 O O . PRO A 1 195 ? 17.125 1.107 2.619 1 94.94 195 PRO A O 1
ATOM 1554 N N . HIS A 1 196 ? 14.945 0.838 2.953 1 94.81 196 HIS A N 1
ATOM 1555 C CA . HIS A 1 196 ? 14.594 1.38 1.646 1 94.81 196 HIS A CA 1
ATOM 1556 C C . HIS A 1 196 ? 14.125 2.826 1.759 1 94.81 196 HIS A C 1
ATOM 1558 O O . HIS A 1 196 ? 13.891 3.488 0.745 1 94.81 196 HIS A O 1
ATOM 1564 N N . ASP A 1 197 ? 13.875 3.35 2.959 1 96.38 197 ASP A N 1
ATOM 1565 C CA . ASP A 1 197 ? 13.586 4.758 3.207 1 96.38 197 ASP A CA 1
ATOM 1566 C C . ASP A 1 197 ? 14.875 5.566 3.354 1 96.38 197 ASP A C 1
ATOM 1568 O O . ASP A 1 197 ? 15.625 5.383 4.316 1 96.38 197 ASP A O 1
ATOM 1572 N N . PRO A 1 198 ? 15.125 6.43 2.438 1 95.31 198 PRO A N 1
ATOM 1573 C CA . PRO A 1 198 ? 16.391 7.168 2.514 1 95.31 198 PRO A CA 1
ATOM 1574 C C . PRO A 1 198 ? 16.344 8.312 3.525 1 95.31 198 PRO A C 1
ATOM 1576 O O . PRO A 1 198 ? 17.375 8.93 3.809 1 95.31 198 PRO A O 1
ATOM 1579 N N . GLU A 1 199 ? 15.18 8.609 4.145 1 94.81 199 GLU A N 1
ATOM 1580 C CA . GLU A 1 199 ? 15.023 9.805 4.969 1 94.81 199 GLU A CA 1
ATOM 1581 C C . GLU A 1 199 ? 14.898 9.438 6.445 1 94.81 199 GLU A C 1
ATOM 1583 O O . GLU A 1 199 ? 15.383 10.172 7.312 1 94.81 199 GLU A O 1
ATOM 1588 N N . LEU A 1 200 ? 14.227 8.328 6.738 1 95.31 200 LEU A N 1
ATOM 1589 C CA . LEU A 1 200 ? 13.922 8.031 8.133 1 95.31 200 LEU A CA 1
ATOM 1590 C C . LEU A 1 200 ? 14.539 6.695 8.547 1 95.31 200 LEU A C 1
ATOM 1592 O O . LEU A 1 200 ? 14.547 5.746 7.766 1 95.31 200 LEU A O 1
ATOM 1596 N N . GLY A 1 201 ? 15.023 6.645 9.773 1 95.5 201 GLY A N 1
ATOM 1597 C CA . GLY A 1 201 ? 15.398 5.418 10.461 1 95.5 201 GLY A CA 1
ATOM 1598 C C . GLY A 1 201 ? 14.516 5.113 11.656 1 95.5 201 GLY A C 1
ATOM 1599 O O . GLY A 1 201 ? 14.023 6.027 12.32 1 95.5 201 GLY A O 1
ATOM 1600 N N . LEU A 1 202 ? 14.344 3.854 11.961 1 96.5 202 LEU A N 1
ATOM 1601 C CA . LEU A 1 202 ? 13.453 3.436 13.031 1 96.5 202 LEU A CA 1
ATOM 1602 C C . LEU A 1 202 ? 14 3.867 14.391 1 96.5 202 LEU A C 1
ATOM 1604 O O . LEU A 1 202 ? 13.266 4.422 15.211 1 96.5 202 LEU A O 1
ATOM 1608 N N . ALA A 1 203 ? 15.312 3.641 14.602 1 96 203 ALA A N 1
ATOM 1609 C CA . ALA A 1 203 ? 15.898 3.863 15.922 1 96 203 ALA A CA 1
ATOM 1610 C C . ALA A 1 203 ? 15.773 5.324 16.344 1 96 203 ALA A C 1
ATOM 1612 O O . ALA A 1 203 ? 15.367 5.621 17.469 1 96 203 ALA A O 1
ATOM 1613 N N . GLY A 1 204 ? 16.109 6.211 15.422 1 95.5 204 GLY A N 1
ATOM 1614 C CA . GLY A 1 204 ? 15.992 7.633 15.711 1 95.5 204 GLY A CA 1
ATOM 1615 C C . GLY A 1 204 ? 14.555 8.078 15.898 1 95.5 204 GLY A C 1
ATOM 1616 O O . GLY A 1 204 ? 14.258 8.852 16.812 1 95.5 204 GLY A O 1
ATOM 1617 N N . LEU A 1 205 ? 13.68 7.621 15.078 1 96.88 205 LEU A N 1
ATOM 1618 C CA . LEU A 1 205 ? 12.281 8.008 15.18 1 96.88 205 LEU A CA 1
ATOM 1619 C C . LEU A 1 205 ? 11.664 7.496 16.469 1 96.88 205 LEU A C 1
ATOM 1621 O O . LEU A 1 205 ? 10.883 8.195 17.109 1 96.88 205 LEU A O 1
ATOM 1625 N N . GLN A 1 206 ? 12 6.281 16.859 1 97.06 206 GLN A N 1
ATOM 1626 C CA . GLN A 1 206 ? 11.523 5.715 18.109 1 97.06 206 GLN A CA 1
ATOM 1627 C C . GLN A 1 206 ? 12.023 6.531 19.312 1 97.06 206 GLN A C 1
ATOM 1629 O O . GLN A 1 206 ? 11.289 6.738 20.281 1 97.06 206 GLN A O 1
ATOM 1634 N N . GLN A 1 207 ? 13.273 7.008 19.234 1 96.75 207 GLN A N 1
ATOM 1635 C CA . GLN A 1 207 ? 13.797 7.879 20.281 1 96.75 207 GLN A CA 1
ATOM 1636 C C . GLN A 1 207 ? 13 9.18 20.375 1 96.75 207 GLN A C 1
ATOM 1638 O O . GLN A 1 207 ? 12.664 9.625 21.469 1 96.75 207 GLN A O 1
ATOM 1643 N N . ALA A 1 208 ? 12.711 9.766 19.234 1 97.94 208 ALA A N 1
ATOM 1644 C CA . ALA A 1 208 ? 11.898 10.977 19.203 1 97.94 208 ALA A CA 1
ATOM 1645 C C . ALA A 1 208 ? 10.516 10.734 19.812 1 97.94 208 ALA A C 1
ATOM 1647 O O . ALA A 1 208 ? 10.016 11.555 20.594 1 97.94 208 ALA A O 1
ATOM 1648 N N . GLY A 1 209 ? 9.906 9.586 19.484 1 98 209 GLY A N 1
ATOM 1649 C CA . GLY A 1 209 ? 8.625 9.219 20.047 1 98 209 GLY A CA 1
ATOM 1650 C C . GLY A 1 209 ? 8.664 9.102 21.562 1 98 209 GLY A C 1
ATOM 1651 O O . GLY A 1 209 ? 7.738 9.547 22.25 1 98 209 GLY A O 1
ATOM 1652 N N . ARG A 1 210 ? 9.719 8.531 22.062 1 97.5 210 ARG A N 1
ATOM 1653 C CA . ARG A 1 210 ? 9.875 8.391 23.516 1 97.5 210 ARG A CA 1
ATOM 1654 C C . ARG A 1 210 ? 10.008 9.75 24.188 1 97.5 210 ARG A C 1
ATOM 1656 O O . ARG A 1 210 ? 9.43 9.984 25.25 1 97.5 210 ARG A O 1
ATOM 1663 N N . TRP A 1 211 ? 10.82 10.641 23.578 1 97.94 211 TRP A N 1
ATOM 1664 C CA . TRP A 1 211 ? 10.977 11.984 24.125 1 97.94 211 TRP A CA 1
ATOM 1665 C C . TRP A 1 211 ? 9.641 12.727 24.125 1 97.94 211 TRP A C 1
ATOM 1667 O O . TRP A 1 211 ? 9.305 13.391 25.109 1 97.94 211 TRP A O 1
ATOM 1677 N N . TYR A 1 212 ? 8.898 12.602 23.047 1 98.31 212 TYR A N 1
ATOM 1678 C CA . TYR A 1 212 ? 7.59 13.234 22.938 1 98.31 212 TYR A CA 1
ATOM 1679 C C . TYR A 1 212 ? 6.625 12.688 23.984 1 98.31 212 TYR A C 1
ATOM 1681 O O . TYR A 1 212 ? 5.918 13.453 24.656 1 98.31 212 TYR A O 1
ATOM 1689 N N . ALA A 1 213 ? 6.645 11.367 24.156 1 98.06 213 ALA A N 1
ATOM 1690 C CA . ALA A 1 213 ? 5.695 10.695 25.031 1 98.06 213 ALA A CA 1
ATOM 1691 C C . ALA A 1 213 ? 6 10.992 26.5 1 98.06 213 ALA A C 1
ATOM 1693 O O . ALA A 1 213 ? 5.082 11.102 27.328 1 98.06 213 ALA A O 1
ATOM 1694 N N . ALA A 1 214 ? 7.309 11.109 26.797 1 96.81 214 ALA A N 1
ATOM 1695 C CA . ALA A 1 214 ? 7.77 11.273 28.172 1 96.81 214 ALA A CA 1
ATOM 1696 C C . ALA A 1 214 ? 7.344 10.094 29.031 1 96.81 214 ALA A C 1
ATOM 1698 O O . ALA A 1 214 ? 7.848 8.977 28.875 1 96.81 214 ALA A O 1
ATOM 1699 N N . ASP A 1 215 ? 6.277 10.258 29.891 1 95.19 215 ASP A N 1
ATOM 1700 C CA . ASP A 1 215 ? 5.93 9.234 30.875 1 95.19 215 ASP A CA 1
ATOM 1701 C C . ASP A 1 215 ? 4.703 8.438 30.438 1 95.19 215 ASP A C 1
ATOM 1703 O O . ASP A 1 215 ? 4.258 7.531 31.141 1 95.19 215 ASP A O 1
ATOM 1707 N N . ARG A 1 216 ? 4.207 8.711 29.281 1 96.31 216 ARG A N 1
ATOM 1708 C CA . ARG A 1 216 ? 3.012 8.023 28.812 1 96.31 216 ARG A CA 1
ATOM 1709 C C . ARG A 1 216 ? 3.381 6.844 27.922 1 96.31 216 ARG A C 1
ATOM 1711 O O . ARG A 1 216 ? 4.398 6.883 27.219 1 96.31 216 ARG A O 1
ATOM 1718 N N . PRO A 1 217 ? 2.521 5.848 28 1 96.62 217 PRO A N 1
ATOM 1719 C CA . PRO A 1 217 ? 2.75 4.738 27.062 1 96.62 217 PRO A CA 1
ATOM 1720 C C . PRO A 1 217 ? 2.678 5.172 25.594 1 96.62 217 PRO A C 1
ATOM 1722 O O . PRO A 1 217 ? 1.851 6.012 25.234 1 96.62 217 PRO A O 1
ATOM 1725 N N . LEU A 1 218 ? 3.525 4.578 24.766 1 96.38 218 LEU A N 1
ATOM 1726 C CA . LEU A 1 218 ? 3.635 4.973 23.375 1 96.38 218 LEU A CA 1
ATOM 1727 C C . LEU A 1 218 ? 2.354 4.645 22.609 1 96.38 218 LEU A C 1
ATOM 1729 O O . LEU A 1 218 ? 2.094 5.215 21.547 1 96.38 218 LEU A O 1
ATOM 1733 N N . ASP A 1 219 ? 1.522 3.744 23.078 1 92.06 219 ASP A N 1
ATOM 1734 C CA . ASP A 1 219 ? 0.307 3.34 22.391 1 92.06 219 ASP A CA 1
ATOM 1735 C C . ASP A 1 219 ? -0.909 4.098 22.922 1 92.06 219 ASP A C 1
ATOM 1737 O O . ASP A 1 219 ? -2.047 3.768 22.578 1 92.06 219 ASP A O 1
ATOM 1741 N N . ASP A 1 220 ? -0.642 5.113 23.828 1 93.62 220 ASP A N 1
ATOM 1742 C CA . ASP A 1 220 ? -1.726 6.004 24.234 1 93.62 220 ASP A CA 1
ATOM 1743 C C . ASP A 1 220 ? -2.393 6.648 23.031 1 93.62 220 ASP A C 1
ATOM 1745 O O . ASP A 1 220 ? -1.725 7.285 22.219 1 93.62 220 ASP A O 1
ATOM 1749 N N . PRO A 1 221 ? -3.709 6.516 22.859 1 89.5 221 PRO A N 1
ATOM 1750 C CA . PRO A 1 221 ? -4.402 7.016 21.672 1 89.5 221 PRO A CA 1
ATOM 1751 C C . PRO A 1 221 ? -4.285 8.531 21.516 1 89.5 221 PRO A C 1
ATOM 1753 O O . PRO A 1 221 ? -4.445 9.055 20.406 1 89.5 221 PRO A O 1
ATOM 1756 N N . GLU A 1 222 ? -4.012 9.242 22.562 1 90.12 222 GLU A N 1
ATOM 1757 C CA . GLU A 1 222 ? -3.824 10.688 22.469 1 90.12 222 GLU A CA 1
ATOM 1758 C C . GLU A 1 222 ? -2.48 11.031 21.844 1 90.12 222 GLU A C 1
ATOM 1760 O O . GLU A 1 222 ? -2.309 12.125 21.297 1 90.12 222 GLU A O 1
ATOM 1765 N N . LEU A 1 223 ? -1.528 10.078 22.016 1 93.81 223 LEU A N 1
ATOM 1766 C CA . LEU A 1 223 ? -0.194 10.266 21.453 1 93.81 223 LEU A CA 1
ATOM 1767 C C . LEU A 1 223 ? -0.078 9.617 20.078 1 93.81 223 LEU A C 1
ATOM 1769 O O . LEU A 1 223 ? 0.564 10.164 19.188 1 93.81 223 LEU A O 1
ATOM 1773 N N . SER A 1 224 ? -0.703 8.445 20.016 1 95.81 224 SER A N 1
ATOM 1774 C CA . SER A 1 224 ? -0.718 7.645 18.797 1 95.81 224 SER A CA 1
ATOM 1775 C C . SER A 1 224 ? -2.135 7.484 18.266 1 95.81 224 SER A C 1
ATOM 1777 O O . SER A 1 224 ? -2.807 6.492 18.547 1 95.81 224 SER A O 1
ATOM 1779 N N . PRO A 1 225 ? -2.488 8.422 17.375 1 94.12 225 PRO A N 1
ATOM 1780 C CA . PRO A 1 225 ? -3.881 8.391 16.922 1 94.12 225 PRO A CA 1
ATOM 1781 C C . PRO A 1 225 ? -4.133 7.324 15.859 1 94.12 225 PRO A C 1
ATOM 1783 O O . PRO A 1 225 ? -5.148 7.375 15.156 1 94.12 225 PRO A O 1
ATOM 1786 N N . GLU A 1 226 ? -3.326 6.371 15.711 1 89.38 226 GLU A N 1
ATOM 1787 C CA . GLU A 1 226 ? -3.5 5.277 14.758 1 89.38 226 GLU A CA 1
ATOM 1788 C C . GLU A 1 226 ? -4.824 4.555 14.992 1 89.38 226 GLU A C 1
ATOM 1790 O O . GLU A 1 226 ? -5.457 4.09 14.039 1 89.38 226 GLU A O 1
ATOM 1795 N N . HIS A 1 227 ? -5.293 4.438 16.203 1 85.69 227 HIS A N 1
ATOM 1796 C CA . HIS A 1 227 ? -6.543 3.758 16.516 1 85.69 227 HIS A CA 1
ATOM 1797 C C . HIS A 1 227 ? -7.551 4.715 17.141 1 85.69 227 HIS A C 1
ATOM 1799 O O . HIS A 1 227 ? -8.43 4.289 17.891 1 85.69 227 HIS A O 1
ATOM 1805 N N . ALA A 1 228 ? -7.355 5.977 16.891 1 87.81 228 ALA A N 1
ATOM 1806 C CA . ALA A 1 228 ? -8.273 6.965 17.453 1 87.81 228 ALA A CA 1
ATOM 1807 C C . ALA A 1 228 ? -9.648 6.863 16.812 1 87.81 228 ALA A C 1
ATOM 1809 O O . ALA A 1 228 ? -9.797 6.285 15.727 1 87.81 228 ALA A O 1
ATOM 1810 N N . ASN A 1 229 ? -10.594 7.348 17.562 1 91.25 229 ASN A N 1
ATOM 1811 C CA . ASN A 1 229 ? -11.93 7.492 16.984 1 91.25 229 ASN A CA 1
ATOM 1812 C C . ASN A 1 229 ? -11.961 8.578 15.914 1 91.25 229 ASN A C 1
ATOM 1814 O O . ASN A 1 229 ? -11.727 9.75 16.203 1 91.25 229 ASN A O 1
ATOM 1818 N N . LEU A 1 230 ? -12.281 8.188 14.695 1 95.94 230 LEU A N 1
ATOM 1819 C CA . LEU A 1 230 ? -12.188 9.109 13.562 1 95.94 230 LEU A CA 1
ATOM 1820 C C . LEU A 1 230 ? -13.578 9.531 13.094 1 95.94 230 LEU A C 1
ATOM 1822 O O . LEU A 1 230 ? -13.711 10.227 12.094 1 95.94 230 LEU A O 1
ATOM 1826 N N . ALA A 1 231 ? -14.602 9.133 13.883 1 96.75 231 ALA A N 1
ATOM 1827 C CA . ALA A 1 231 ? -15.961 9.539 13.531 1 96.75 231 ALA A CA 1
ATOM 1828 C C . ALA A 1 231 ? -16.156 11.039 13.742 1 96.75 231 ALA A C 1
ATOM 1830 O O . ALA A 1 231 ? -15.727 11.594 14.758 1 96.75 231 ALA A O 1
ATOM 1831 N N . GLY A 1 232 ? -16.734 11.633 12.75 1 96.69 232 GLY A N 1
ATOM 1832 C CA . GLY A 1 232 ? -17.172 13.016 12.93 1 96.69 232 GLY A CA 1
ATOM 1833 C C . GLY A 1 232 ? -16.062 14.016 12.68 1 96.69 232 GLY A C 1
ATOM 1834 O O . GLY A 1 232 ? -16.266 15.227 12.836 1 96.69 232 GLY A O 1
ATOM 1835 N N . ILE A 1 233 ? -14.914 13.57 12.266 1 96.88 233 ILE A N 1
ATOM 1836 C CA . ILE A 1 233 ? -13.867 14.539 11.953 1 96.88 233 ILE A CA 1
ATOM 1837 C C . ILE A 1 233 ? -13.938 14.922 10.477 1 96.88 233 ILE A C 1
ATOM 1839 O O . ILE A 1 233 ? -14.695 14.32 9.711 1 96.88 233 ILE A O 1
ATOM 1843 N N . ALA A 1 234 ? -13.195 15.977 10.094 1 97.88 234 ALA A N 1
ATOM 1844 C CA . ALA A 1 234 ? -13.188 16.531 8.742 1 97.88 234 ALA A CA 1
ATOM 1845 C C . ALA A 1 234 ? -12.641 15.531 7.734 1 97.88 234 ALA A C 1
ATOM 1847 O O . ALA A 1 234 ? -11.992 14.555 8.117 1 97.88 234 ALA A O 1
ATOM 1848 N N . ALA A 1 235 ? -12.906 15.789 6.465 1 97.94 235 ALA A N 1
ATOM 1849 C CA . ALA A 1 235 ? -12.414 14.953 5.371 1 97.94 235 ALA A CA 1
ATOM 1850 C C . ALA A 1 235 ? -10.883 14.914 5.363 1 97.94 235 ALA A C 1
ATOM 1852 O O . ALA A 1 235 ? -10.227 15.922 5.629 1 97.94 235 ALA A O 1
ATOM 1853 N N . LEU A 1 236 ? -10.367 13.727 5.008 1 98.06 236 LEU A N 1
ATOM 1854 C CA . LEU A 1 236 ? -8.922 13.5 5.012 1 98.06 236 LEU A CA 1
ATOM 1855 C C . LEU A 1 236 ? -8.398 13.328 3.592 1 98.06 236 LEU A C 1
ATOM 1857 O O . LEU A 1 236 ? -9.031 12.664 2.766 1 98.06 236 LEU A O 1
ATOM 1861 N N . SER A 1 237 ? -7.301 13.984 3.289 1 98.62 237 SER A N 1
ATOM 1862 C CA . SER A 1 237 ? -6.434 13.641 2.168 1 98.62 237 SER A CA 1
ATOM 1863 C C . SER A 1 237 ? -5.066 13.164 2.65 1 98.62 237 SER A C 1
ATOM 1865 O O . SER A 1 237 ? -4.359 13.898 3.34 1 98.62 237 SER A O 1
ATOM 1867 N N . ILE A 1 238 ? -4.699 11.953 2.293 1 98.44 238 ILE A N 1
ATOM 1868 C CA . ILE A 1 238 ? -3.492 11.328 2.818 1 98.44 238 ILE A CA 1
ATOM 1869 C C . ILE A 1 238 ? -2.557 10.969 1.667 1 98.44 238 ILE A C 1
ATOM 1871 O O . ILE A 1 238 ? -2.971 10.32 0.699 1 98.44 238 ILE A O 1
ATOM 1875 N N . PHE A 1 239 ? -1.329 11.438 1.746 1 98.75 239 PHE A N 1
ATOM 1876 C CA . PHE A 1 239 ? -0.297 11.102 0.774 1 98.75 239 PHE A CA 1
ATOM 1877 C C . PHE A 1 239 ? 0.814 10.281 1.427 1 98.75 239 PHE A C 1
ATOM 1879 O O . PHE A 1 239 ? 1.328 10.656 2.482 1 98.75 239 PHE A O 1
ATOM 1886 N N . ILE A 1 240 ? 1.209 9.141 0.803 1 98.62 240 ILE A N 1
ATOM 1887 C CA . ILE A 1 240 ? 2.229 8.258 1.363 1 98.62 240 ILE A CA 1
ATOM 1888 C C . ILE A 1 240 ? 2.977 7.551 0.236 1 98.62 240 ILE A C 1
ATOM 1890 O O . ILE A 1 240 ? 2.428 7.352 -0.851 1 98.62 240 ILE A O 1
ATOM 1894 N N . GLY A 1 241 ? 4.238 7.32 0.441 1 97.88 241 GLY A N 1
ATOM 1895 C CA . GLY A 1 241 ? 5.035 6.523 -0.479 1 97.88 241 GLY A CA 1
ATOM 1896 C C . GLY A 1 241 ? 5.234 5.094 -0.01 1 97.88 241 GLY A C 1
ATOM 1897 O O . GLY A 1 241 ? 5.238 4.824 1.192 1 97.88 241 GLY A O 1
ATOM 1898 N N . THR A 1 242 ? 5.527 4.199 -0.963 1 96.5 242 THR A N 1
ATOM 1899 C CA . THR A 1 242 ? 5.668 2.793 -0.608 1 96.5 242 THR A CA 1
ATOM 1900 C C . THR A 1 242 ? 6.992 2.543 0.11 1 96.5 242 THR A C 1
ATOM 1902 O O . THR A 1 242 ? 7.156 1.521 0.778 1 96.5 242 THR A O 1
ATOM 1905 N N . ARG A 1 243 ? 7.945 3.445 0.005 1 96.81 243 ARG A N 1
ATOM 1906 C CA . ARG A 1 243 ? 9.234 3.291 0.681 1 96.81 243 ARG A CA 1
ATOM 1907 C C . ARG A 1 243 ? 9.273 4.105 1.97 1 96.81 243 ARG A C 1
ATOM 1909 O O . ARG A 1 243 ? 10.352 4.352 2.52 1 96.81 243 ARG A O 1
ATOM 1916 N N . ASP A 1 244 ? 8.164 4.59 2.41 1 98.31 244 ASP A N 1
ATOM 1917 C CA . ASP A 1 244 ? 8.031 5.32 3.668 1 98.31 244 ASP A CA 1
ATOM 1918 C C . ASP A 1 244 ? 7.734 4.371 4.824 1 98.31 244 ASP A C 1
ATOM 1920 O O . ASP A 1 244 ? 6.746 3.633 4.789 1 98.31 244 ASP A O 1
ATOM 1924 N N . ILE A 1 245 ? 8.562 4.402 5.871 1 98.19 245 ILE A N 1
ATOM 1925 C CA . ILE A 1 245 ? 8.398 3.486 6.996 1 98.19 245 ILE A CA 1
ATOM 1926 C C . ILE A 1 245 ? 7.059 3.74 7.684 1 98.19 245 ILE A C 1
ATOM 1928 O O . ILE A 1 245 ? 6.598 2.92 8.477 1 98.19 245 ILE A O 1
ATOM 1932 N N . LEU A 1 246 ? 6.387 4.863 7.359 1 98.62 246 LEU A N 1
ATOM 1933 C CA . LEU A 1 246 ? 5.113 5.211 7.984 1 98.62 246 LEU A CA 1
ATOM 1934 C C . LEU A 1 246 ? 3.941 4.766 7.113 1 98.62 246 LEU A C 1
ATOM 1936 O O . LEU A 1 246 ? 2.795 5.137 7.375 1 98.62 246 LEU A O 1
ATOM 1940 N N . LEU A 1 247 ? 4.184 3.947 6.09 1 98.31 247 LEU A N 1
ATOM 1941 C CA . LEU A 1 247 ? 3.154 3.432 5.195 1 98.31 247 LEU A CA 1
ATOM 1942 C C . LEU A 1 247 ? 2.035 2.76 5.984 1 98.31 247 LEU A C 1
ATOM 1944 O O . LEU A 1 247 ? 0.855 3.025 5.742 1 98.31 247 LEU A O 1
ATOM 1948 N N . PRO A 1 248 ? 2.295 1.907 6.984 1 97.56 248 PRO A N 1
ATOM 1949 C CA . PRO A 1 248 ? 1.196 1.288 7.73 1 97.56 248 PRO A CA 1
ATOM 1950 C C . PRO A 1 248 ? 0.305 2.312 8.43 1 97.56 248 PRO A C 1
ATOM 1952 O O . PRO A 1 248 ? -0.912 2.129 8.5 1 97.56 248 PRO A O 1
ATOM 1955 N N . ASP A 1 249 ? 0.897 3.41 8.906 1 98.06 249 ASP A N 1
ATOM 1956 C CA . ASP A 1 249 ? 0.124 4.453 9.578 1 98.06 249 ASP A CA 1
ATOM 1957 C C . ASP A 1 249 ? -0.924 5.047 8.641 1 98.06 249 ASP A C 1
ATOM 1959 O O . ASP A 1 249 ? -2.086 5.207 9.016 1 98.06 249 ASP A O 1
ATOM 1963 N N . ALA A 1 250 ? -0.462 5.363 7.449 1 98.12 250 ALA A N 1
ATOM 1964 C CA . ALA A 1 250 ? -1.345 5.977 6.461 1 98.12 250 ALA A CA 1
ATOM 1965 C C . ALA A 1 250 ? -2.471 5.027 6.066 1 98.12 250 ALA A C 1
ATOM 1967 O O . ALA A 1 250 ? -3.631 5.434 5.973 1 98.12 250 ALA A O 1
ATOM 1968 N N . LEU A 1 251 ? -2.104 3.752 5.871 1 97.38 251 LEU A N 1
ATOM 1969 C CA . LEU A 1 251 ? -3.084 2.754 5.453 1 97.38 251 LEU A CA 1
ATOM 1970 C C . LEU A 1 251 ? -4.121 2.523 6.547 1 97.38 251 LEU A C 1
ATOM 1972 O O . LEU A 1 251 ? -5.324 2.541 6.281 1 97.38 251 LEU A O 1
ATOM 1976 N N . LEU A 1 252 ? -3.697 2.355 7.762 1 97.56 252 LEU A N 1
ATOM 1977 C CA . LEU A 1 252 ? -4.609 2.121 8.875 1 97.56 252 LEU A CA 1
ATOM 1978 C C . LEU A 1 252 ? -5.52 3.324 9.094 1 97.56 252 LEU A C 1
ATOM 1980 O O . LEU A 1 252 ? -6.727 3.166 9.305 1 97.56 252 LEU A O 1
ATOM 1984 N N . LEU A 1 253 ? -4.938 4.523 8.984 1 97.5 253 LEU A N 1
ATOM 1985 C CA . LEU A 1 253 ? -5.738 5.734 9.133 1 97.5 253 LEU A CA 1
ATOM 1986 C C . LEU A 1 253 ? -6.855 5.777 8.094 1 97.5 253 LEU A C 1
ATOM 1988 O O . LEU A 1 253 ? -8.016 6.027 8.438 1 97.5 253 LEU A O 1
ATOM 1992 N N . HIS A 1 254 ? -6.523 5.535 6.891 1 97.44 254 HIS A N 1
ATOM 1993 C CA . HIS A 1 254 ? -7.473 5.605 5.785 1 97.44 254 HIS A CA 1
ATOM 1994 C C . HIS A 1 254 ? -8.633 4.641 5.996 1 97.44 254 HIS A C 1
ATOM 1996 O O . HIS A 1 254 ? -9.797 5.043 5.945 1 97.44 254 HIS A O 1
ATOM 2002 N N . PHE A 1 255 ? -8.359 3.412 6.316 1 96.12 255 PHE A N 1
ATOM 2003 C CA . PHE A 1 255 ? -9.406 2.404 6.355 1 96.12 255 PHE A CA 1
ATOM 2004 C C . PHE A 1 255 ? -10.227 2.527 7.633 1 96.12 255 PHE A C 1
ATOM 2006 O O . PHE A 1 255 ? -11.438 2.266 7.629 1 96.12 255 PHE A O 1
ATOM 2013 N N . ASN A 1 256 ? -9.562 2.926 8.75 1 96.25 256 ASN A N 1
ATOM 2014 C CA . ASN A 1 256 ? -10.336 3.217 9.953 1 96.25 256 ASN A CA 1
ATOM 2015 C C . ASN A 1 256 ? -11.312 4.363 9.727 1 96.25 256 ASN A C 1
ATOM 2017 O O . ASN A 1 256 ? -12.453 4.309 10.195 1 96.25 256 ASN A O 1
ATOM 2021 N N . ALA A 1 257 ? -10.875 5.418 9 1 96.94 257 ALA A N 1
ATOM 2022 C CA . ALA A 1 257 ? -11.758 6.531 8.672 1 96.94 257 ALA A CA 1
ATOM 2023 C C . ALA A 1 257 ? -12.938 6.062 7.82 1 96.94 257 ALA A C 1
ATOM 2025 O O . ALA A 1 257 ? -14.086 6.395 8.109 1 96.94 257 ALA A O 1
ATOM 2026 N N . CYS A 1 258 ? -12.664 5.25 6.82 1 94.94 258 CYS A N 1
ATOM 2027 C CA . CYS A 1 258 ? -13.703 4.73 5.938 1 94.94 258 CYS A CA 1
ATOM 2028 C C . CYS A 1 258 ? -14.727 3.918 6.723 1 94.94 258 CYS A C 1
ATOM 2030 O O . CYS A 1 258 ? -15.93 4.02 6.477 1 94.94 258 CYS A O 1
ATOM 2032 N N . THR A 1 259 ? -14.289 3.143 7.652 1 94.44 259 THR A N 1
ATOM 2033 C CA . THR A 1 259 ? -15.141 2.232 8.414 1 94.44 259 THR A CA 1
ATOM 2034 C C . THR A 1 259 ? -16.188 3.008 9.211 1 94.44 259 THR A C 1
ATOM 2036 O O . THR A 1 259 ? -17.312 2.541 9.391 1 94.44 259 THR A O 1
ATOM 2039 N N . VAL A 1 260 ? -15.812 4.234 9.609 1 95.62 260 VAL A N 1
ATOM 2040 C CA . VAL A 1 260 ? -16.734 4.996 10.445 1 95.62 260 VAL A CA 1
ATOM 2041 C C . VAL A 1 260 ? -17.438 6.051 9.602 1 95.62 260 VAL A C 1
ATOM 2043 O O . VAL A 1 260 ? -18.141 6.914 10.141 1 95.62 260 VAL A O 1
ATOM 2046 N N . GLY A 1 261 ? -17.188 6.102 8.336 1 95.38 261 GLY A N 1
ATOM 2047 C CA . GLY A 1 261 ? -17.938 6.949 7.422 1 95.38 261 GLY A CA 1
ATOM 2048 C C . GLY A 1 261 ? -17.297 8.297 7.188 1 95.38 261 GLY A C 1
ATOM 2049 O O . GLY A 1 261 ? -17.875 9.172 6.543 1 95.38 261 GLY A O 1
ATOM 2050 N N . THR A 1 262 ? -16.109 8.555 7.742 1 97.06 262 THR A N 1
ATOM 2051 C CA . THR A 1 262 ? -15.352 9.766 7.469 1 97.06 262 THR A CA 1
ATOM 2052 C C . THR A 1 262 ? -14.727 9.711 6.078 1 97.06 262 THR A C 1
ATOM 2054 O O . THR A 1 262 ? -14.117 8.711 5.703 1 97.06 262 THR A O 1
ATOM 2057 N N . THR A 1 263 ? -14.906 10.805 5.281 1 96.31 263 THR A N 1
ATOM 2058 C CA . THR A 1 263 ? -14.336 10.875 3.941 1 96.31 263 THR A CA 1
ATOM 2059 C C . THR A 1 263 ? -12.812 10.859 4.004 1 96.31 263 THR A C 1
ATOM 2061 O O . THR A 1 263 ? -12.203 11.617 4.762 1 96.31 263 THR A O 1
ATOM 2064 N N . SER A 1 264 ? -12.234 9.93 3.266 1 96.75 264 SER A N 1
ATOM 2065 C CA . SER A 1 264 ? -10.781 9.82 3.229 1 96.75 264 SER A CA 1
ATOM 2066 C C . SER A 1 264 ? -10.289 9.461 1.831 1 96.75 264 SER A C 1
ATOM 2068 O O . SER A 1 264 ? -10.781 8.508 1.221 1 96.75 264 SER A O 1
ATOM 2070 N N . ARG A 1 265 ? -9.398 10.258 1.336 1 96.81 265 ARG A N 1
ATOM 2071 C CA . ARG A 1 265 ? -8.711 9.977 0.082 1 96.81 265 ARG A CA 1
ATOM 2072 C C . ARG A 1 265 ? -7.246 9.609 0.33 1 96.81 265 ARG A C 1
ATOM 2074 O O . ARG A 1 265 ? -6.496 10.398 0.905 1 96.81 265 ARG A O 1
ATOM 2081 N N . LEU A 1 266 ? -6.902 8.406 -0.098 1 97.12 266 LEU A N 1
ATOM 2082 C CA . LEU A 1 266 ? -5.547 7.906 0.071 1 97.12 266 LEU A CA 1
ATOM 2083 C C . LEU A 1 266 ? -4.797 7.906 -1.257 1 97.12 266 LEU A C 1
ATOM 2085 O O . LEU A 1 266 ? -5.293 7.387 -2.258 1 97.12 266 LEU A O 1
ATOM 2089 N N . GLN A 1 267 ? -3.699 8.578 -1.301 1 97.19 267 GLN A N 1
ATOM 2090 C CA . GLN A 1 267 ? -2.812 8.57 -2.459 1 97.19 267 GLN A CA 1
ATOM 2091 C C . GLN A 1 267 ? -1.488 7.883 -2.135 1 97.19 267 GLN A C 1
ATOM 2093 O O . GLN A 1 267 ? -0.68 8.414 -1.369 1 97.19 267 GLN A O 1
ATOM 2098 N N . ILE A 1 268 ? -1.285 6.688 -2.738 1 96.5 268 ILE A N 1
ATOM 2099 C CA . ILE A 1 268 ? -0.05 5.934 -2.562 1 96.5 268 ILE A CA 1
ATOM 2100 C C . ILE A 1 268 ? 0.838 6.102 -3.793 1 96.5 268 ILE A C 1
ATOM 2102 O O . ILE A 1 268 ? 0.4 5.863 -4.918 1 96.5 268 ILE A O 1
ATOM 2106 N N . TYR A 1 269 ? 2.029 6.547 -3.576 1 96.19 269 TYR A N 1
ATOM 2107 C CA . TYR A 1 269 ? 2.971 6.727 -4.676 1 96.19 269 TYR A CA 1
ATOM 2108 C C . TYR A 1 269 ? 4.074 5.676 -4.629 1 96.19 269 TYR A C 1
ATOM 2110 O O . TYR A 1 269 ? 4.805 5.578 -3.641 1 96.19 269 TYR A O 1
ATOM 2118 N N . ASP A 1 270 ? 4.238 4.938 -5.719 1 92.06 270 ASP A N 1
ATOM 2119 C CA . ASP A 1 270 ? 5.215 3.861 -5.844 1 92.06 270 ASP A CA 1
ATOM 2120 C C . ASP A 1 270 ? 6.641 4.402 -5.746 1 92.06 270 ASP A C 1
ATOM 2122 O O . ASP A 1 270 ? 6.996 5.355 -6.441 1 92.06 270 ASP A O 1
ATOM 2126 N N . GLY A 1 271 ? 7.379 3.803 -4.863 1 94.81 271 GLY A N 1
ATOM 2127 C CA . GLY A 1 271 ? 8.805 4.086 -4.773 1 94.81 271 GLY A CA 1
ATOM 2128 C C . GLY A 1 271 ? 9.109 5.379 -4.039 1 94.81 271 GLY A C 1
ATOM 2129 O O . GLY A 1 271 ? 10.273 5.734 -3.861 1 94.81 271 GLY A O 1
ATOM 2130 N N . MET A 1 272 ? 8.109 6.066 -3.617 1 97.31 272 MET A N 1
ATOM 2131 C CA . MET A 1 272 ? 8.336 7.348 -2.957 1 97.31 272 MET A CA 1
ATOM 2132 C C . MET A 1 272 ? 8.633 7.152 -1.475 1 97.31 272 MET A C 1
ATOM 2134 O O . MET A 1 272 ? 8.211 6.164 -0.876 1 97.31 272 MET A O 1
ATOM 2138 N N . PHE A 1 273 ? 9.414 8.055 -0.917 1 97.44 273 PHE A N 1
ATOM 2139 C CA . PHE A 1 273 ? 9.977 7.984 0.428 1 97.44 273 PHE A CA 1
ATOM 2140 C C . PHE A 1 273 ? 9.328 9.023 1.336 1 97.44 273 PHE A C 1
ATOM 2142 O O . PHE A 1 273 ? 8.391 9.711 0.933 1 97.44 273 PHE A O 1
ATOM 2149 N N . HIS A 1 274 ? 9.719 9.047 2.568 1 97.69 274 HIS A N 1
ATOM 2150 C CA . HIS A 1 274 ? 9.148 9.922 3.578 1 97.69 274 HIS A CA 1
ATOM 2151 C C . HIS A 1 274 ? 9.203 11.383 3.135 1 97.69 274 HIS A C 1
ATOM 2153 O O . HIS A 1 274 ? 10.258 11.867 2.719 1 97.69 274 HIS A O 1
ATOM 2159 N N . ASN A 1 275 ? 8.07 12.055 3.086 1 97.06 275 ASN A N 1
ATOM 2160 C CA . ASN A 1 275 ? 7.895 13.477 2.811 1 97.06 275 ASN A CA 1
ATOM 2161 C C . ASN A 1 275 ? 8.359 13.836 1.402 1 97.06 275 ASN A C 1
ATOM 2163 O O . ASN A 1 275 ? 8.766 14.969 1.149 1 97.06 275 ASN A O 1
ATOM 2167 N N . TRP A 1 276 ? 8.273 12.922 0.502 1 97.31 276 TRP A N 1
ATOM 2168 C CA . TRP A 1 276 ? 8.672 13.133 -0.886 1 97.31 276 TRP A CA 1
ATOM 2169 C C . TRP A 1 276 ? 7.832 14.234 -1.53 1 97.31 276 TRP A C 1
ATOM 2171 O O . TRP A 1 276 ? 8.289 14.906 -2.459 1 97.31 276 TRP A O 1
ATOM 2181 N N . ALA A 1 277 ? 6.629 14.484 -1.073 1 97.12 277 ALA A N 1
ATOM 2182 C CA . ALA A 1 277 ? 5.672 15.398 -1.695 1 97.12 277 ALA A CA 1
ATOM 2183 C C . ALA A 1 277 ? 6.148 16.844 -1.588 1 97.12 277 ALA A C 1
ATOM 2185 O O . ALA A 1 277 ? 5.621 17.734 -2.264 1 97.12 277 ALA A O 1
ATOM 2186 N N . MET A 1 278 ? 7.148 17.078 -0.793 1 96.56 278 MET A N 1
ATOM 2187 C CA . MET A 1 278 ? 7.688 18.422 -0.627 1 96.56 278 MET A CA 1
ATOM 2188 C C . MET A 1 278 ? 9.023 18.578 -1.349 1 96.56 278 MET A C 1
ATOM 2190 O O . MET A 1 278 ? 9.719 19.578 -1.189 1 96.56 278 MET A O 1
ATOM 2194 N N . LYS A 1 279 ? 9.445 17.562 -2.141 1 95.94 279 LYS A N 1
ATOM 2195 C CA . LYS A 1 279 ? 10.719 17.578 -2.855 1 95.94 279 LYS A CA 1
ATOM 2196 C C . LYS A 1 279 ? 10.531 18.016 -4.305 1 95.94 279 LYS A C 1
ATOM 2198 O O . LYS A 1 279 ? 9.406 18.094 -4.797 1 95.94 279 LYS A O 1
ATOM 2203 N N . PRO A 1 280 ? 11.633 18.469 -4.965 1 94.56 280 PRO A N 1
ATOM 2204 C CA . PRO A 1 280 ? 11.547 18.906 -6.355 1 94.56 280 PRO A CA 1
ATOM 2205 C C . PRO A 1 280 ? 11.602 17.75 -7.352 1 94.56 280 PRO A C 1
ATOM 2207 O O . PRO A 1 280 ? 12.516 17.688 -8.18 1 94.56 280 PRO A O 1
ATOM 2210 N N . ILE A 1 281 ? 10.641 16.875 -7.312 1 96.75 281 ILE A N 1
ATOM 2211 C CA . ILE A 1 281 ? 10.555 15.719 -8.203 1 96.75 281 ILE A CA 1
ATOM 2212 C C . ILE A 1 281 ? 9.172 15.672 -8.852 1 96.75 281 ILE A C 1
ATOM 2214 O O . ILE A 1 281 ? 8.203 16.188 -8.297 1 96.75 281 ILE A O 1
ATOM 2218 N N . PRO A 1 282 ? 9.023 15.055 -10.023 1 97.31 282 PRO A N 1
ATOM 2219 C CA . PRO A 1 282 ? 7.758 15.031 -10.75 1 97.31 282 PRO A CA 1
ATOM 2220 C C . PRO A 1 282 ? 6.621 14.414 -9.938 1 97.31 282 PRO A C 1
ATOM 2222 O O . PRO A 1 282 ? 5.48 14.883 -10.016 1 97.31 282 PRO A O 1
ATOM 2225 N N . GLU A 1 283 ? 6.93 13.375 -9.203 1 97.38 283 GLU A N 1
ATOM 2226 C CA . GLU A 1 283 ? 5.918 12.727 -8.367 1 97.38 283 GLU A CA 1
ATOM 2227 C C . GLU A 1 283 ? 5.336 13.711 -7.352 1 97.38 283 GLU A C 1
ATOM 2229 O O . GLU A 1 283 ? 4.129 13.703 -7.098 1 97.38 283 GLU A O 1
ATOM 2234 N N . ALA A 1 284 ? 6.152 14.562 -6.805 1 97.81 284 ALA A N 1
ATOM 2235 C CA . ALA A 1 284 ? 5.707 15.562 -5.84 1 97.81 284 ALA A CA 1
ATOM 2236 C C . ALA A 1 284 ? 4.793 16.594 -6.496 1 97.81 284 ALA A C 1
ATOM 2238 O O . ALA A 1 284 ? 3.793 17 -5.906 1 97.81 284 ALA A O 1
ATOM 2239 N N . HIS A 1 285 ? 5.148 17.016 -7.699 1 96.88 285 HIS A N 1
ATOM 2240 C CA . HIS A 1 285 ? 4.309 17.969 -8.43 1 96.88 285 HIS A CA 1
ATOM 2241 C C . HIS A 1 285 ? 2.912 17.391 -8.656 1 96.88 285 HIS A C 1
ATOM 2243 O O . HIS A 1 285 ? 1.917 18.109 -8.484 1 96.88 285 HIS A O 1
ATOM 2249 N N . ARG A 1 286 ? 2.877 16.141 -9.008 1 96.88 286 ARG A N 1
ATOM 2250 C CA . ARG A 1 286 ? 1.592 15.477 -9.203 1 96.88 286 ARG A CA 1
ATOM 2251 C C . ARG A 1 286 ? 0.805 15.414 -7.898 1 96.88 286 ARG A C 1
ATOM 2253 O O . ARG A 1 286 ? -0.404 15.656 -7.883 1 96.88 286 ARG A O 1
ATOM 2260 N N . ALA A 1 287 ? 1.468 15.094 -6.816 1 97.56 287 ALA A N 1
ATOM 2261 C CA . ALA A 1 287 ? 0.83 15.008 -5.508 1 97.56 287 ALA A CA 1
ATOM 2262 C C . ALA A 1 287 ? 0.259 16.359 -5.082 1 97.56 287 ALA A C 1
ATOM 2264 O O . ALA A 1 287 ? -0.863 16.438 -4.574 1 97.56 287 ALA A O 1
ATOM 2265 N N . ARG A 1 288 ? 0.983 17.391 -5.336 1 97.56 288 ARG A N 1
ATOM 2266 C CA . ARG A 1 288 ? 0.528 18.734 -4.957 1 97.56 288 ARG A CA 1
ATOM 2267 C C . ARG A 1 288 ? -0.677 19.156 -5.793 1 97.56 288 ARG A C 1
ATOM 2269 O O . ARG A 1 288 ? -1.578 19.828 -5.289 1 97.56 288 ARG A O 1
ATOM 2276 N N . ARG A 1 289 ? -0.685 18.75 -7.059 1 97.44 289 ARG A N 1
ATOM 2277 C CA . ARG A 1 289 ? -1.859 19.031 -7.879 1 97.44 289 ARG A CA 1
ATOM 2278 C C . ARG A 1 289 ? -3.09 18.312 -7.332 1 97.44 289 ARG A C 1
ATOM 2280 O O . ARG A 1 289 ? -4.176 18.891 -7.273 1 97.44 289 ARG A O 1
ATOM 2287 N N . GLN A 1 290 ? -2.896 17.109 -6.922 1 97.31 290 GLN A N 1
ATOM 2288 C CA . GLN A 1 290 ? -3.994 16.344 -6.328 1 97.31 290 GLN A CA 1
ATOM 2289 C C . GLN A 1 290 ? -4.457 16.984 -5.02 1 97.31 290 GLN A C 1
ATOM 2291 O O . GLN A 1 290 ? -5.652 17.031 -4.73 1 97.31 290 GLN A O 1
ATOM 2296 N N . LEU A 1 291 ? -3.523 17.453 -4.242 1 98.06 291 LEU A N 1
ATOM 2297 C CA . LEU A 1 291 ? -3.855 18.156 -3.004 1 98.06 291 LEU A CA 1
ATOM 2298 C C . LEU A 1 291 ? -4.707 19.391 -3.287 1 98.06 291 LEU A C 1
ATOM 2300 O O . LEU A 1 291 ? -5.738 19.594 -2.646 1 98.06 291 LEU A O 1
ATOM 2304 N N . ILE A 1 292 ? -4.273 20.172 -4.262 1 97.5 292 ILE A N 1
ATOM 2305 C CA . ILE A 1 292 ? -4.969 21.406 -4.617 1 97.5 292 ILE A CA 1
ATOM 2306 C C . ILE A 1 292 ? -6.395 21.078 -5.055 1 97.5 292 ILE A C 1
ATOM 2308 O O . ILE A 1 292 ? -7.344 21.75 -4.648 1 97.5 292 ILE A O 1
ATOM 2312 N N . GLU A 1 293 ? -6.562 20.016 -5.812 1 96.81 293 GLU A N 1
ATOM 2313 C CA . GLU A 1 293 ? -7.891 19.578 -6.238 1 96.81 293 GLU A CA 1
ATOM 2314 C C . GLU A 1 293 ? -8.75 19.188 -5.039 1 96.81 293 GLU A C 1
ATOM 2316 O O . GLU A 1 293 ? -9.93 19.547 -4.977 1 96.81 293 GLU A O 1
ATOM 2321 N N . PHE A 1 294 ? -8.203 18.516 -4.164 1 97.31 294 PHE A N 1
ATOM 2322 C CA . PHE A 1 294 ? -8.938 18.078 -2.982 1 97.31 294 PHE A CA 1
ATOM 2323 C C . PHE A 1 294 ? -9.359 19.266 -2.131 1 97.31 294 PHE A C 1
ATOM 2325 O O . PHE A 1 294 ? -10.484 19.312 -1.623 1 97.31 294 PHE A O 1
ATOM 2332 N N . LEU A 1 295 ? -8.406 20.188 -1.905 1 97.12 295 LEU A N 1
ATOM 2333 C CA . LEU A 1 295 ? -8.711 21.375 -1.128 1 97.12 295 LEU A CA 1
ATOM 2334 C C . LEU A 1 295 ? -9.859 22.156 -1.757 1 97.12 295 LEU A C 1
ATOM 2336 O O . LEU A 1 295 ? -10.773 22.609 -1.056 1 97.12 295 LEU A O 1
ATOM 2340 N N . ALA A 1 296 ? -9.836 22.281 -3.051 1 94.94 296 ALA A N 1
ATOM 2341 C CA . ALA A 1 296 ? -10.891 22.984 -3.766 1 94.94 296 ALA A CA 1
ATOM 2342 C C . ALA A 1 296 ? -12.234 22.297 -3.588 1 94.94 296 ALA A C 1
ATOM 2344 O O . ALA A 1 296 ? -13.242 22.953 -3.297 1 94.94 296 ALA A O 1
ATOM 2345 N N . GLU A 1 297 ? -12.227 21 -3.711 1 94.75 297 GLU A N 1
ATOM 2346 C CA . GLU A 1 297 ? -13.453 20.219 -3.568 1 94.75 297 GLU A CA 1
ATOM 2347 C C . GLU A 1 297 ? -14.008 20.297 -2.146 1 94.75 297 GLU A C 1
ATOM 2349 O O . GLU A 1 297 ? -15.211 20.484 -1.951 1 94.75 297 GLU A O 1
ATOM 2354 N N . SER A 1 298 ? -13.125 20.172 -1.192 1 94.88 298 SER A N 1
ATOM 2355 C CA . SER A 1 298 ? -13.539 20.109 0.207 1 94.88 298 SER A CA 1
ATOM 2356 C C . SER A 1 298 ? -14.039 21.453 0.695 1 94.88 298 SER A C 1
ATOM 2358 O O . SER A 1 298 ? -14.992 21.531 1.472 1 94.88 298 SER A O 1
ATOM 2360 N N . THR A 1 299 ? -13.398 22.516 0.271 1 94.12 299 THR A N 1
ATOM 2361 C CA . THR A 1 299 ? -13.82 23.844 0.694 1 94.12 299 THR A CA 1
ATOM 2362 C C . THR A 1 299 ? -15.148 24.219 0.04 1 94.12 299 THR A C 1
ATOM 2364 O O . THR A 1 299 ? -15.984 24.875 0.663 1 94.12 299 THR A O 1
ATOM 2367 N N . ARG A 1 300 ? -15.367 23.766 -1.157 1 92.31 300 ARG A N 1
ATOM 2368 C CA . ARG A 1 300 ? -16.656 23.984 -1.814 1 92.31 300 ARG A CA 1
ATOM 2369 C C . ARG A 1 300 ? -17.766 23.219 -1.099 1 92.31 300 ARG A C 1
ATOM 2371 O O . ARG A 1 300 ? -18.844 23.766 -0.878 1 92.31 300 ARG A O 1
ATOM 2378 N N . ALA A 1 301 ? -17.484 22.047 -0.782 1 91.81 301 ALA A N 1
ATOM 2379 C CA . ALA A 1 301 ? -18.469 21.234 -0.082 1 91.81 301 ALA A CA 1
ATOM 2380 C C . ALA A 1 301 ? -18.812 21.828 1.276 1 91.81 301 ALA A C 1
ATOM 2382 O O . ALA A 1 301 ? -19.984 21.844 1.68 1 91.81 301 ALA A O 1
ATOM 2383 N N . ALA A 1 302 ? -17.781 22.266 1.964 1 90.44 302 ALA A N 1
ATOM 2384 C CA . ALA A 1 302 ? -17.984 22.875 3.275 1 90.44 302 ALA A CA 1
ATOM 2385 C C . ALA A 1 302 ? -18.812 24.156 3.162 1 90.44 302 ALA A C 1
ATOM 2387 O O . ALA A 1 302 ? -19.641 24.438 4.023 1 90.44 302 ALA A O 1
ATOM 2388 N N . ALA A 1 303 ? -18.594 24.875 2.148 1 90.25 303 ALA A N 1
ATOM 2389 C CA . ALA A 1 303 ? -19.328 26.109 1.928 1 90.25 303 ALA A CA 1
ATOM 2390 C C . ALA A 1 303 ? -20.812 25.828 1.667 1 90.25 303 ALA A C 1
ATOM 2392 O O . ALA A 1 303 ? -21.688 26.562 2.135 1 90.25 303 ALA A O 1
ATOM 2393 N N . LEU A 1 304 ? -21.062 24.781 0.962 1 86.81 304 LEU A N 1
ATOM 2394 C CA . LEU A 1 304 ? -22.438 24.375 0.669 1 86.81 304 LEU A CA 1
ATOM 2395 C C . LEU A 1 304 ? -23.156 23.922 1.937 1 86.81 304 LEU A C 1
ATOM 2397 O O . LEU A 1 304 ? -24.328 24.219 2.127 1 86.81 304 LEU A O 1
ATOM 2401 N N . SER A 1 305 ? -22.453 23.281 2.771 1 85.69 305 SER A N 1
ATOM 2402 C CA . SER A 1 305 ? -23.031 22.812 4.027 1 85.69 305 SER A CA 1
ATOM 2403 C C . SER A 1 305 ? -23.312 23.969 4.977 1 85.69 305 SER A C 1
ATOM 2405 O O . SER A 1 305 ? -24.312 23.953 5.695 1 85.69 305 SER A O 1
ATOM 2407 N N . GLU A 1 306 ? -22.453 24.922 5.02 1 81.5 306 GLU A N 1
ATOM 2408 C CA . GLU A 1 306 ? -22.625 26.109 5.852 1 81.5 306 GLU A CA 1
ATOM 2409 C C . GLU A 1 306 ? -23.844 26.906 5.41 1 81.5 306 GLU A C 1
ATOM 2411 O O . GLU A 1 306 ? -24.562 27.469 6.242 1 81.5 306 GLU A O 1
ATOM 2416 N N . LYS A 1 307 ? -24.203 26.938 4.172 1 79.12 307 LYS A N 1
ATOM 2417 C CA . LYS A 1 307 ? -25.344 27.656 3.621 1 79.12 307 LYS A CA 1
ATOM 2418 C C . LYS A 1 307 ? -26.656 26.953 3.969 1 79.12 307 LYS A C 1
ATOM 2420 O O . LYS A 1 307 ? -27.656 27.594 4.27 1 79.12 307 LYS A O 1
ATOM 2425 N N . GLU A 1 308 ? -26.531 25.641 3.939 1 74.19 308 GLU A N 1
ATOM 2426 C CA . GLU A 1 308 ? -27.734 24.875 4.262 1 74.19 308 GLU A CA 1
ATOM 2427 C C . GLU A 1 308 ? -28.094 25 5.738 1 74.19 308 GLU A C 1
ATOM 2429 O O . GLU A 1 308 ? -29.281 25.078 6.09 1 74.19 308 GLU A O 1
ATOM 2434 N N . GLN A 1 309 ? -27.156 25.156 6.578 1 72.25 309 GLN A N 1
ATOM 2435 C CA . GLN A 1 309 ? -27.375 25.328 8.008 1 72.25 309 GLN A CA 1
ATOM 2436 C C . GLN A 1 309 ? -27.922 26.719 8.328 1 72.25 309 GLN A C 1
ATOM 2438 O O . GLN A 1 309 ? -28.812 26.859 9.164 1 72.25 309 GLN A O 1
ATOM 2443 N N . THR A 1 310 ? -27.469 27.656 7.613 1 71.94 310 THR A N 1
ATOM 2444 C CA . THR A 1 310 ? -27.938 29.031 7.812 1 71.94 310 THR A CA 1
ATOM 2445 C C . THR A 1 310 ? -29.391 29.172 7.332 1 71.94 310 THR A C 1
ATOM 2447 O O . THR A 1 310 ? -30.188 29.859 7.965 1 71.94 310 THR A O 1
ATOM 2450 N N . HIS A 1 311 ? -29.656 28.406 6.254 1 70.94 311 HIS A N 1
ATOM 2451 C CA . HIS A 1 311 ? -31.016 28.438 5.727 1 70.94 311 HIS A CA 1
ATOM 2452 C C . HIS A 1 311 ? -31.984 27.75 6.668 1 70.94 311 HIS A C 1
ATOM 2454 O O . HIS A 1 311 ? -33.125 28.219 6.859 1 70.94 311 HIS A O 1
ATOM 2460 N N . HIS A 1 312 ? -31.562 26.703 7.238 1 69.81 312 HIS A N 1
ATOM 2461 C CA . HIS A 1 312 ? -32.406 25.969 8.18 1 69.81 312 HIS A CA 1
ATOM 2462 C C . HIS A 1 312 ? -32.625 26.781 9.461 1 69.81 312 HIS A C 1
ATOM 2464 O O . HIS A 1 312 ? -33.75 26.828 9.977 1 69.81 312 HIS A O 1
ATO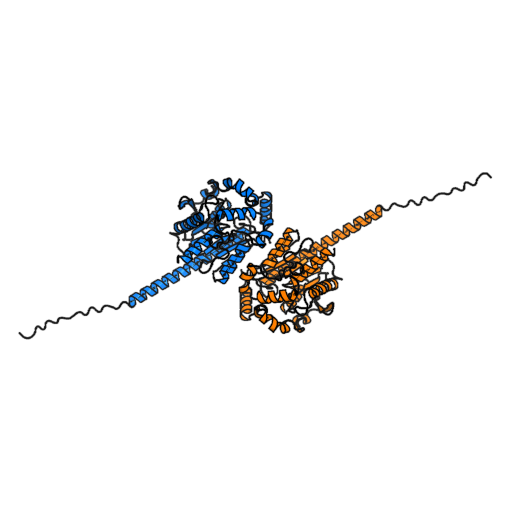M 2470 N N . ASP A 1 313 ? -31.656 27.469 9.922 1 67.81 313 ASP A N 1
ATOM 2471 C CA . ASP A 1 313 ? -31.766 28.297 11.117 1 67.81 313 ASP A CA 1
ATOM 2472 C C . ASP A 1 313 ? -32.688 29.5 10.867 1 67.81 313 ASP A C 1
ATOM 2474 O O . ASP A 1 313 ? -33.469 29.891 11.742 1 67.81 313 ASP A O 1
ATOM 2478 N N . ARG A 1 314 ? -32.75 30 9.672 1 69.31 314 ARG A N 1
ATOM 2479 C CA . ARG A 1 314 ? -33.594 31.125 9.305 1 69.31 314 ARG A CA 1
ATOM 2480 C C . ARG A 1 314 ? -35.062 30.672 9.164 1 69.31 314 ARG A C 1
ATOM 2482 O O . ARG A 1 314 ? -35.969 31.406 9.539 1 69.31 314 ARG A O 1
ATOM 2489 N N . SER A 1 315 ? -35.219 29.406 8.648 1 69.31 315 SER A N 1
ATOM 2490 C CA . SER A 1 315 ? -36.562 28.859 8.508 1 69.31 315 SER A CA 1
ATOM 2491 C C . SER A 1 315 ? -37.188 28.547 9.867 1 69.31 315 SER A C 1
ATOM 2493 O O . SER A 1 315 ? -38.375 28.797 10.094 1 69.31 315 SER A O 1
ATOM 2495 N N . ASP A 1 316 ? -36.375 28.078 10.734 1 66.56 316 ASP A N 1
ATOM 2496 C CA . ASP A 1 316 ? -36.875 27.766 12.078 1 66.56 316 ASP A CA 1
ATOM 2497 C C . ASP A 1 316 ? -37.156 29.047 12.859 1 66.56 316 ASP A C 1
ATOM 2499 O O . ASP A 1 316 ? -38.125 29.109 13.625 1 66.56 316 ASP A O 1
ATOM 2503 N N . ASN A 1 317 ? -36.469 30.047 12.633 1 66.56 317 ASN A N 1
ATOM 2504 C CA . ASN A 1 317 ? -36.719 31.344 13.273 1 66.56 317 ASN A CA 1
ATOM 2505 C C . ASN A 1 317 ? -37.969 32 12.719 1 66.56 317 ASN A C 1
ATOM 2507 O O . ASN A 1 317 ? -38.688 32.656 13.461 1 66.56 317 ASN A O 1
ATOM 2511 N N . ARG A 1 318 ? -38.312 31.844 11.5 1 63.12 318 ARG A N 1
ATOM 2512 C CA . ARG A 1 318 ? -39.531 32.375 10.891 1 63.12 318 ARG A CA 1
ATOM 2513 C C . ARG A 1 318 ? -40.781 31.625 11.398 1 63.12 318 ARG A C 1
ATOM 2515 O O . ARG A 1 318 ? -41.812 32.25 11.617 1 63.12 318 ARG A O 1
ATOM 2522 N N . ARG A 1 319 ? -40.562 30.391 11.586 1 60.78 319 ARG A N 1
ATOM 2523 C CA . ARG A 1 319 ? -41.656 29.609 12.117 1 60.78 319 ARG A CA 1
ATOM 2524 C C . ARG A 1 319 ? -41.938 29.984 13.57 1 60.78 319 ARG A C 1
ATOM 2526 O O . ARG A 1 319 ? -43.094 30.031 13.992 1 60.78 319 ARG A O 1
ATOM 2533 N N . ASP A 1 320 ? -40.969 30.25 14.266 1 65.94 320 ASP A N 1
ATOM 2534 C CA . ASP A 1 320 ? -41.125 30.656 15.656 1 65.94 320 ASP A CA 1
ATOM 2535 C C . ASP A 1 320 ? -41.75 32.031 15.758 1 65.94 320 ASP A C 1
ATOM 2537 O O . ASP A 1 320 ? -42.531 32.312 16.688 1 65.94 320 ASP A O 1
ATOM 2541 N N . HIS A 1 321 ? -41.594 32.812 14.836 1 60.12 321 HIS A N 1
ATOM 2542 C CA . HIS A 1 321 ? -42.188 34.125 14.828 1 60.12 321 HIS A CA 1
ATOM 2543 C C . HIS A 1 321 ? -43.656 34.062 14.43 1 60.12 321 HIS A C 1
ATOM 2545 O O . HIS A 1 321 ? -44.469 34.875 14.852 1 60.12 321 HIS A O 1
ATOM 2551 N N . ARG A 1 322 ? -43.969 33.062 13.664 1 57.09 322 ARG A N 1
ATOM 2552 C CA . ARG A 1 322 ? -45.344 32.906 13.219 1 57.09 322 ARG A CA 1
ATOM 2553 C C . ARG A 1 322 ? -46.219 32.312 14.328 1 57.09 322 ARG A C 1
ATOM 2555 O O . ARG A 1 322 ? -47.406 32.531 14.352 1 57.09 322 ARG A O 1
ATOM 2562 N N . ASN A 1 323 ? -45.625 31.578 15.109 1 53.25 323 ASN A N 1
ATOM 2563 C CA . ASN A 1 323 ? -46.406 30.906 16.156 1 53.25 323 ASN A CA 1
ATOM 2564 C C . ASN A 1 323 ? -46.438 31.734 17.453 1 53.25 323 ASN A C 1
ATOM 2566 O O . ASN A 1 323 ? -46.75 31.219 18.516 1 53.25 323 ASN A O 1
ATOM 2570 N N . ARG A 1 324 ? -45.844 32.938 17.344 1 51.25 324 ARG A N 1
ATOM 2571 C CA . ARG A 1 324 ? -46.062 33.812 18.5 1 51.25 324 ARG A CA 1
ATOM 2572 C C . ARG A 1 324 ? -47.531 34.25 18.609 1 51.25 324 ARG A C 1
ATOM 2574 O O . ARG A 1 324 ? -48.094 34.719 17.641 1 51.25 324 ARG A O 1
ATOM 2581 N N . PRO A 1 325 ? -48.312 33.781 19.547 1 49.12 325 PRO A N 1
ATOM 2582 C CA . PRO A 1 325 ? -49.688 34.188 19.734 1 49.12 325 PRO A CA 1
ATOM 2583 C C . PRO A 1 325 ? -49.875 35.688 19.688 1 49.12 325 PRO A C 1
ATOM 2585 O O . PRO A 1 325 ? -49.031 36.438 20.219 1 49.12 325 PRO A O 1
ATOM 2588 N N . THR A 1 326 ? -50.438 36.25 18.625 1 46.5 326 THR A N 1
ATOM 2589 C CA . THR A 1 326 ? -50.875 37.625 18.562 1 46.5 326 THR A CA 1
ATOM 2590 C C . THR A 1 326 ? -51.688 38 19.797 1 46.5 326 THR A C 1
ATOM 2592 O O . THR A 1 326 ? -52.688 37.344 20.125 1 46.5 326 THR A O 1
ATOM 2595 N N . ALA A 1 327 ? -51.125 38.562 20.766 1 44.03 327 ALA A N 1
ATOM 2596 C CA . ALA A 1 327 ? -51.812 39.156 21.891 1 44.03 327 ALA A CA 1
ATOM 2597 C C . ALA A 1 327 ? -52.938 40.094 21.422 1 44.03 327 ALA A C 1
ATOM 2599 O O . ALA A 1 327 ? -52.719 41.094 20.781 1 44.03 327 ALA A O 1
ATOM 2600 N N . ARG A 1 328 ? -54.156 39.688 21.062 1 41.47 328 ARG A N 1
ATOM 2601 C CA . ARG A 1 328 ? -55.375 40.469 20.859 1 41.47 328 ARG A CA 1
ATOM 2602 C C . ARG A 1 328 ? -55.594 41.438 22.016 1 41.47 328 ARG A C 1
ATOM 2604 O O . ARG A 1 328 ? -55.688 41.031 23.172 1 41.47 328 ARG A O 1
ATOM 2611 N N . HIS A 1 329 ? -55.125 42.688 21.875 1 38.28 329 HIS A N 1
ATOM 2612 C CA . HIS A 1 329 ? -55.469 43.844 22.688 1 38.28 329 HIS A CA 1
ATOM 2613 C C . HIS A 1 329 ? -57 44 22.75 1 38.28 329 HIS A C 1
ATOM 2615 O O . HIS A 1 329 ? -57.656 44.188 21.734 1 38.28 329 HIS A O 1
ATOM 2621 N N . ARG A 1 330 ? -57.75 43.281 23.609 1 39.16 330 ARG A N 1
ATOM 2622 C CA . ARG A 1 330 ? -59.125 43.531 23.984 1 39.16 330 ARG A CA 1
ATOM 2623 C C . ARG A 1 330 ? -59.344 45 24.375 1 39.16 330 ARG A C 1
ATOM 2625 O O . ARG A 1 330 ? -58.812 45.469 25.391 1 39.16 330 ARG A O 1
ATOM 2632 N N . GLU A 1 331 ? -59.531 45.969 23.375 1 35.25 331 GLU A N 1
ATOM 2633 C CA . GLU A 1 331 ? -60.031 47.312 23.562 1 35.25 331 GLU A CA 1
ATOM 2634 C C . GLU A 1 331 ? -61.406 47.312 24.203 1 35.25 331 GLU A C 1
ATOM 2636 O O . GLU A 1 331 ? -62.344 46.719 23.672 1 35.25 331 GLU A O 1
ATOM 2641 N N . LEU A 1 332 ? -61.531 47.281 25.609 1 36.38 332 LEU A N 1
ATOM 2642 C CA . LEU A 1 332 ? -62.688 47.531 26.438 1 36.38 332 LEU A CA 1
ATOM 2643 C C . LEU A 1 332 ? -63.344 48.844 26.062 1 36.38 332 LEU A C 1
ATOM 2645 O O . LEU A 1 332 ? -62.75 49.906 26.188 1 36.38 332 LEU A O 1
ATOM 2649 N N . ASP A 1 333 ? -64.125 48.938 24.969 1 32.19 333 ASP A N 1
ATOM 2650 C CA . ASP A 1 333 ? -65 50.031 24.578 1 32.19 333 ASP A CA 1
ATOM 2651 C C . ASP A 1 333 ? -65.938 50.406 25.688 1 32.19 333 ASP A C 1
ATOM 2653 O O . ASP A 1 333 ? -66.812 49.625 26.109 1 32.19 333 ASP A O 1
ATOM 2657 N N . VAL A 1 334 ? -65.625 51.188 26.719 1 37.84 334 VAL A N 1
ATOM 2658 C CA . VAL A 1 334 ? -66.438 51.875 27.734 1 37.84 334 VAL A CA 1
ATOM 2659 C C . VAL A 1 334 ? -67.438 52.844 27.047 1 37.84 334 VAL A C 1
ATOM 2661 O O . VAL A 1 334 ? -67 53.812 26.453 1 37.84 334 VAL A O 1
ATOM 2664 N N . GLU A 1 335 ? -68.312 52.406 26.25 1 28.05 335 GLU A N 1
ATOM 2665 C CA . GLU A 1 335 ? -69.375 53.281 25.75 1 28.05 335 GLU A CA 1
ATOM 2666 C C . GLU A 1 335 ? -70.188 53.875 26.906 1 28.05 335 GLU A C 1
ATOM 2668 O O . GLU A 1 335 ? -70.562 53.188 27.859 1 28.05 335 GLU A O 1
ATOM 2673 N N . ALA A 1 336 ? -70.062 55.312 26.984 1 35.09 336 ALA A N 1
ATOM 2674 C CA . ALA A 1 336 ? -70.688 56.406 27.719 1 35.09 336 ALA A CA 1
ATOM 2675 C C . ALA A 1 336 ? -72.188 56.375 27.531 1 35.09 336 ALA A C 1
ATOM 2677 O O . ALA A 1 336 ? -72.688 56.406 26.391 1 35.09 336 ALA A O 1
ATOM 2678 N N . ASP A 1 337 ? -72.938 55.406 28.234 1 27.22 337 ASP A N 1
ATOM 2679 C CA . ASP A 1 337 ? -74.375 55.594 28.344 1 27.22 337 ASP A CA 1
ATOM 2680 C C . ASP A 1 337 ? -74.75 57.031 28.625 1 27.22 337 ASP A C 1
ATOM 2682 O O . ASP A 1 337 ? -74.5 57.562 29.719 1 27.22 337 ASP A O 1
ATOM 2686 N N . ARG A 1 338 ? -74.688 58.094 27.797 1 30.12 338 ARG A N 1
ATOM 2687 C CA . ARG A 1 338 ? -75.188 59.469 27.906 1 30.12 338 ARG A CA 1
ATOM 2688 C C . ARG A 1 338 ? -76.688 59.5 28.047 1 30.12 338 ARG A C 1
ATOM 2690 O O . ARG A 1 338 ? -77.312 60.562 28.031 1 30.12 338 ARG A O 1
ATOM 2697 N N . SER A 1 339 ? -77.562 58.438 27.984 1 21.59 339 SER A N 1
ATOM 2698 C CA . SER A 1 339 ? -78.938 58.875 27.875 1 21.59 339 SER A CA 1
ATOM 2699 C C . SER A 1 339 ? -79.375 59.656 29.094 1 21.59 339 SER A C 1
ATOM 2701 O O . SER A 1 339 ? -80 60.75 28.969 1 21.59 339 SER A O 1
ATOM 2703 N N . ARG A 1 340 ? -80.25 59.188 30.141 1 22 340 ARG A N 1
ATOM 2704 C CA . ARG A 1 340 ? -81.562 59.656 30.594 1 22 340 ARG A CA 1
ATOM 2705 C C . ARG A 1 340 ? -81.375 60.812 31.594 1 22 340 ARG A C 1
ATOM 2707 O O . ARG A 1 340 ? -82.375 61.531 31.891 1 22 340 ARG A O 1
ATOM 2714 N N . GLY A 1 341 ? -80.5 61.406 32.25 1 22.88 341 GLY A N 1
ATOM 2715 C CA . GLY A 1 341 ? -81.062 62.719 32.531 1 22.88 341 GLY A CA 1
ATOM 2716 C C . GLY A 1 341 ? -81.125 63.625 31.312 1 22.88 341 GLY A C 1
ATOM 2717 O O . GLY A 1 341 ? -80.312 63.438 30.391 1 22.88 341 GLY A O 1
ATOM 2718 N N . MET B 1 1 ? -8.062 7.668 -9.734 1 76.56 1 MET B N 1
ATOM 2719 C CA . MET B 1 1 ? -9.445 7.535 -9.289 1 76.56 1 MET B CA 1
ATOM 2720 C C . MET B 1 1 ? -10.055 6.219 -9.773 1 76.56 1 MET B C 1
ATOM 2722 O O . MET B 1 1 ? -9.766 5.773 -10.891 1 76.56 1 MET B O 1
ATOM 2726 N N . VAL B 1 2 ? -10.844 5.625 -8.875 1 88.44 2 VAL B N 1
ATOM 2727 C CA . VAL B 1 2 ? -11.516 4.371 -9.211 1 88.44 2 VAL B CA 1
ATOM 2728 C C . VAL B 1 2 ? -12.578 4.625 -10.281 1 88.44 2 VAL B C 1
ATOM 2730 O O . VAL B 1 2 ? -13.375 5.562 -10.172 1 88.44 2 VAL B O 1
ATOM 2733 N N . SER B 1 3 ? -12.586 3.836 -11.328 1 92.44 3 SER B N 1
ATOM 2734 C CA . SER B 1 3 ? -13.516 4.023 -12.438 1 92.44 3 SER B CA 1
ATOM 2735 C C . SER B 1 3 ? -14.953 3.781 -11.992 1 92.44 3 SER B C 1
ATOM 2737 O O . SER B 1 3 ? -15.195 3.08 -11.008 1 92.44 3 SER B O 1
ATOM 2739 N N . VAL B 1 4 ? -15.883 4.309 -12.688 1 92.38 4 VAL B N 1
ATOM 2740 C CA . VAL B 1 4 ? -17.297 4.121 -12.422 1 92.38 4 VAL B CA 1
ATOM 2741 C C . VAL B 1 4 ? -17.672 2.646 -12.57 1 92.38 4 VAL B C 1
ATOM 2743 O O . VAL B 1 4 ? -18.453 2.113 -11.781 1 92.38 4 VAL B O 1
ATOM 2746 N N . ARG B 1 5 ? -17.094 1.979 -13.547 1 93.12 5 ARG B N 1
ATOM 2747 C CA . ARG B 1 5 ? -17.375 0.564 -13.773 1 93.12 5 ARG B CA 1
ATOM 2748 C C . ARG B 1 5 ? -16.891 -0.28 -12.594 1 93.12 5 ARG B C 1
ATOM 2750 O O . ARG B 1 5 ? -17.578 -1.218 -12.18 1 93.12 5 ARG B O 1
ATOM 2757 N N . ALA B 1 6 ? -15.695 0.042 -12.125 1 93.88 6 ALA B N 1
ATOM 2758 C CA . ALA B 1 6 ? -15.18 -0.68 -10.961 1 93.88 6 ALA B CA 1
ATOM 2759 C C . ALA B 1 6 ? -16.078 -0.474 -9.742 1 93.88 6 ALA B C 1
ATOM 2761 O O . ALA B 1 6 ? -16.375 -1.422 -9.008 1 93.88 6 ALA B O 1
ATOM 2762 N N . ARG B 1 7 ? -16.531 0.774 -9.508 1 92.75 7 ARG B N 1
ATOM 2763 C CA . ARG B 1 7 ? -17.422 1.065 -8.406 1 92.75 7 ARG B CA 1
ATOM 2764 C C . ARG B 1 7 ? -18.719 0.269 -8.523 1 92.75 7 ARG B C 1
ATOM 2766 O O . ARG B 1 7 ? -19.219 -0.269 -7.539 1 92.75 7 ARG B O 1
ATOM 2773 N N . ALA B 1 8 ? -19.234 0.189 -9.75 1 93.5 8 ALA B N 1
ATOM 2774 C CA . ALA B 1 8 ? -20.453 -0.572 -10.008 1 93.5 8 ALA B CA 1
ATOM 2775 C C . ALA B 1 8 ? -20.234 -2.061 -9.75 1 93.5 8 ALA B C 1
ATOM 2777 O O . ALA B 1 8 ? -21.094 -2.73 -9.172 1 93.5 8 ALA B O 1
ATOM 2778 N N . PHE B 1 9 ? -19.125 -2.561 -10.203 1 91.88 9 PHE B N 1
ATOM 2779 C CA . PHE B 1 9 ? -18.797 -3.965 -9.992 1 91.88 9 PHE B CA 1
ATOM 2780 C C . PHE B 1 9 ? -18.719 -4.289 -8.508 1 91.88 9 PHE B C 1
ATOM 2782 O O . PHE B 1 9 ? -19.234 -5.312 -8.062 1 91.88 9 PHE B O 1
ATOM 2789 N N . ILE B 1 10 ? -18.109 -3.426 -7.766 1 92 10 ILE B N 1
ATOM 2790 C CA . ILE B 1 10 ? -17.953 -3.611 -6.328 1 92 10 ILE B CA 1
ATOM 2791 C C . ILE B 1 10 ? -19.328 -3.598 -5.66 1 92 10 ILE B C 1
ATOM 2793 O O . ILE B 1 10 ? -19.625 -4.441 -4.805 1 92 10 ILE B O 1
ATOM 2797 N N . ALA B 1 11 ? -20.156 -2.664 -6.078 1 91.81 11 ALA B N 1
ATOM 2798 C CA . ALA B 1 11 ? -21.516 -2.592 -5.547 1 91.81 11 ALA B CA 1
ATOM 2799 C C . ALA B 1 11 ? -22.297 -3.863 -5.867 1 91.81 11 ALA B C 1
ATOM 2801 O O . ALA B 1 11 ? -23 -4.398 -5.004 1 91.81 11 ALA B O 1
ATOM 2802 N N . ALA B 1 12 ? -22.156 -4.34 -7.043 1 91.12 12 ALA B N 1
ATOM 2803 C CA . ALA B 1 12 ? -22.828 -5.562 -7.461 1 91.12 12 ALA B CA 1
ATOM 2804 C C . ALA B 1 12 ? -22.344 -6.766 -6.66 1 91.12 12 ALA B C 1
ATOM 2806 O O . ALA B 1 12 ? -23.141 -7.617 -6.262 1 91.12 12 ALA B O 1
ATOM 2807 N N . ALA B 1 13 ? -21.062 -6.836 -6.449 1 89.56 13 ALA B N 1
ATOM 2808 C CA . ALA B 1 13 ? -20.484 -7.926 -5.664 1 89.56 13 ALA B CA 1
ATOM 2809 C C . ALA B 1 13 ? -21.047 -7.93 -4.242 1 89.56 13 ALA B C 1
ATOM 2811 O O . ALA B 1 13 ? -21.312 -8.992 -3.68 1 89.56 13 ALA B O 1
ATOM 2812 N N . ARG B 1 14 ? -21.188 -6.762 -3.674 1 88.19 14 ARG B N 1
ATOM 2813 C CA . ARG B 1 14 ? -21.734 -6.641 -2.326 1 88.19 14 ARG B CA 1
ATOM 2814 C C . ARG B 1 14 ? -23.188 -7.066 -2.287 1 88.19 14 ARG B C 1
ATOM 2816 O O . ARG B 1 14 ? -23.609 -7.785 -1.376 1 88.19 14 ARG B O 1
ATOM 2823 N N . LEU B 1 15 ? -23.906 -6.66 -3.318 1 88 15 LEU B N 1
ATOM 2824 C CA . LEU B 1 15 ? -25.328 -6.992 -3.402 1 88 15 LEU B CA 1
ATOM 2825 C C . LEU B 1 15 ? -25.531 -8.492 -3.586 1 88 15 LEU B C 1
ATOM 2827 O O . LEU B 1 15 ? -26.469 -9.07 -3.035 1 88 15 LEU B O 1
ATOM 2831 N N . GLN B 1 16 ? -24.625 -9.07 -4.297 1 86.75 16 GLN B N 1
ATOM 2832 C CA . GLN B 1 16 ? -24.719 -10.5 -4.582 1 86.75 16 GLN B CA 1
ATOM 2833 C C . GLN B 1 16 ? -24.062 -11.32 -3.469 1 86.75 16 GLN B C 1
ATOM 2835 O O . GLN B 1 16 ? -24.031 -12.547 -3.539 1 86.75 16 GLN B O 1
ATOM 2840 N N . ARG B 1 17 ? -23.516 -10.695 -2.451 1 86.56 17 ARG B N 1
ATOM 2841 C CA . ARG B 1 17 ? -22.859 -11.328 -1.311 1 86.56 17 ARG B CA 1
ATOM 2842 C C . ARG B 1 17 ? -21.766 -12.297 -1.771 1 86.56 17 ARG B C 1
ATOM 2844 O O . ARG B 1 17 ? -21.719 -13.445 -1.324 1 86.56 17 ARG B O 1
ATOM 2851 N N . LYS B 1 18 ? -21 -11.859 -2.742 1 83.94 18 LYS B N 1
ATOM 2852 C CA . LYS B 1 18 ? -19.938 -12.703 -3.279 1 83.94 18 LYS B CA 1
ATOM 2853 C C . LYS B 1 18 ? -19 -13.18 -2.172 1 83.94 18 LYS B C 1
ATOM 2855 O O . LYS B 1 18 ? -18.391 -14.25 -2.283 1 83.94 18 LYS B O 1
ATOM 2860 N N . LYS B 1 19 ? -19 -12.453 -1.108 1 86.25 19 LYS B N 1
ATOM 2861 C CA . LYS B 1 19 ? -18.125 -12.727 0.027 1 86.25 19 LYS B CA 1
ATOM 2862 C C . LYS B 1 19 ? -18.688 -13.836 0.906 1 86.25 19 LYS B C 1
ATOM 2864 O O . LYS B 1 19 ? -18 -14.336 1.804 1 86.25 19 LYS B O 1
ATOM 2869 N N . SER B 1 20 ? -19.844 -14.312 0.641 1 85.44 20 SER B N 1
ATOM 2870 C CA . SER B 1 20 ? -20.578 -15.156 1.563 1 85.44 20 SER B CA 1
ATOM 2871 C C . SER B 1 20 ? -19.844 -16.469 1.819 1 85.44 20 SER B C 1
ATOM 2873 O O . SER B 1 20 ? -19.844 -16.969 2.947 1 85.44 20 SER B O 1
ATOM 2875 N N . PHE B 1 21 ? -19.25 -17.062 0.823 1 85.75 21 PHE B N 1
ATOM 2876 C CA . PHE B 1 21 ? -18.547 -18.328 0.976 1 85.75 21 PHE B CA 1
ATOM 2877 C C . PHE B 1 21 ? -17.406 -18.203 1.975 1 85.75 21 PHE B C 1
ATOM 2879 O O . PHE B 1 21 ? -17.125 -19.125 2.734 1 85.75 21 PHE B O 1
ATOM 2886 N N . TYR B 1 22 ? -16.797 -17 2.07 1 88.69 22 TYR B N 1
ATOM 2887 C CA . TYR B 1 22 ? -15.633 -16.797 2.93 1 88.69 22 TYR B CA 1
ATOM 2888 C C . TYR B 1 22 ? -16.016 -16.016 4.18 1 88.69 22 TYR B C 1
ATOM 2890 O O . TYR B 1 22 ? -15.164 -15.688 5.004 1 88.69 22 TYR B O 1
ATOM 2898 N N . ALA B 1 23 ? -17.219 -15.727 4.355 1 86.94 23 ALA B N 1
ATOM 2899 C CA . ALA B 1 23 ? -17.656 -14.836 5.426 1 86.94 23 ALA B CA 1
ATOM 2900 C C . ALA B 1 23 ? -17.516 -15.508 6.789 1 86.94 23 ALA B C 1
ATOM 2902 O O . ALA B 1 23 ? -17.125 -14.867 7.766 1 86.94 23 ALA B O 1
ATOM 2903 N N . THR B 1 24 ? -17.891 -16.859 6.789 1 88.44 24 THR B N 1
ATOM 2904 C CA . THR B 1 24 ? -17.812 -17.609 8.039 1 88.44 24 THR B CA 1
ATOM 2905 C C . THR B 1 24 ? -17.266 -19.016 7.785 1 88.44 24 THR B C 1
ATOM 2907 O O . THR B 1 24 ? -17.406 -19.547 6.68 1 88.44 24 THR B O 1
ATOM 2910 N N . ALA B 1 25 ? -16.75 -19.578 8.805 1 89.5 25 ALA B N 1
ATOM 2911 C CA . ALA B 1 25 ? -16.281 -20.953 8.711 1 89.5 25 ALA B CA 1
ATOM 2912 C C . ALA B 1 25 ? -17.453 -21.906 8.461 1 89.5 25 ALA B C 1
ATOM 2914 O O . ALA B 1 25 ? -17.328 -22.844 7.66 1 89.5 25 ALA B O 1
ATOM 2915 N N . ALA B 1 26 ? -18.484 -21.656 9.133 1 90.88 26 ALA B N 1
ATOM 2916 C CA . ALA B 1 26 ? -19.672 -22.5 8.977 1 90.88 26 ALA B CA 1
ATOM 2917 C C . ALA B 1 26 ? -20.234 -22.422 7.559 1 90.88 26 ALA B C 1
ATOM 2919 O O . ALA B 1 26 ? -20.609 -23.438 6.969 1 90.88 26 ALA B O 1
ATOM 2920 N N . GLY B 1 27 ? -20.281 -21.203 7.047 1 89.25 27 GLY B N 1
ATOM 2921 C CA . GLY B 1 27 ? -20.734 -21.016 5.676 1 89.25 27 GLY B CA 1
ATOM 2922 C C . GLY B 1 27 ? -19.875 -21.719 4.656 1 89.25 27 GLY B C 1
ATOM 2923 O O . GLY B 1 27 ? -20.375 -22.344 3.721 1 89.25 27 GLY B O 1
ATOM 2924 N N . MET B 1 28 ? -18.625 -21.719 4.879 1 90.94 28 MET B N 1
ATOM 2925 C CA . MET B 1 28 ? -17.688 -22.391 3.984 1 90.94 28 MET B CA 1
ATOM 2926 C C . MET B 1 28 ? -17.875 -23.906 4.023 1 90.94 28 MET B C 1
ATOM 2928 O O . MET B 1 28 ? -17.938 -24.547 2.977 1 90.94 28 MET B O 1
ATOM 2932 N N . ARG B 1 29 ? -18.016 -24.453 5.184 1 91.25 29 ARG B N 1
ATOM 2933 C CA . ARG B 1 29 ? -18.219 -25.891 5.332 1 91.25 29 ARG B CA 1
ATOM 2934 C C . ARG B 1 29 ? -19.484 -26.344 4.605 1 91.25 29 ARG B C 1
ATOM 2936 O O . ARG B 1 29 ? -19.484 -27.375 3.939 1 91.25 29 ARG B O 1
ATOM 2943 N N . ARG B 1 30 ? -20.469 -25.5 4.68 1 91.88 30 ARG B N 1
ATOM 2944 C CA . ARG B 1 30 ? -21.781 -25.844 4.117 1 91.88 30 ARG B CA 1
ATOM 2945 C C . ARG B 1 30 ? -21.734 -25.812 2.592 1 91.88 30 ARG B C 1
ATOM 2947 O O . ARG B 1 30 ? -22.406 -26.609 1.936 1 91.88 30 ARG B O 1
ATOM 2954 N N . ARG B 1 31 ? -20.906 -24.953 2.029 1 92.69 31 ARG B N 1
ATOM 2955 C CA . ARG B 1 31 ? -20.969 -24.719 0.589 1 92.69 31 ARG B CA 1
ATOM 2956 C C . ARG B 1 31 ? -19.766 -25.344 -0.116 1 92.69 31 ARG B C 1
ATOM 2958 O O . ARG B 1 31 ? -19.609 -25.219 -1.333 1 92.69 31 ARG B O 1
ATOM 2965 N N . LEU B 1 32 ? -18.969 -26.047 0.575 1 93.44 32 LEU B N 1
ATOM 2966 C CA . LEU B 1 32 ? -17.688 -26.562 0.094 1 93.44 32 LEU B CA 1
ATOM 2967 C C . LEU B 1 32 ? -17.891 -27.469 -1.113 1 93.44 32 LEU B C 1
ATOM 2969 O O . LEU B 1 32 ? -17.203 -27.312 -2.125 1 93.44 32 LEU B O 1
ATOM 2973 N N . SER B 1 33 ? -18.859 -28.375 -1.061 1 92.69 33 SER B N 1
ATOM 2974 C CA . SER B 1 33 ? -19.062 -29.359 -2.113 1 92.69 33 SER B CA 1
ATOM 2975 C C . SER B 1 33 ? -19.422 -28.703 -3.438 1 92.69 33 SER B C 1
ATOM 2977 O O . SER B 1 33 ? -18.938 -29.125 -4.496 1 92.69 33 SER B O 1
ATOM 2979 N N . ALA B 1 34 ? -20.188 -27.672 -3.363 1 91.12 34 ALA B N 1
ATOM 2980 C CA . ALA B 1 34 ? -20.578 -26.953 -4.574 1 91.12 34 ALA B CA 1
ATOM 2981 C C . ALA B 1 34 ? -19.391 -26.281 -5.23 1 91.12 34 ALA B C 1
ATOM 2983 O O . ALA B 1 34 ? -19.281 -26.219 -6.457 1 91.12 34 ALA B O 1
ATOM 2984 N N . HIS B 1 35 ? -18.484 -25.844 -4.441 1 92.69 35 HIS B N 1
ATOM 2985 C CA . HIS B 1 35 ? -17.312 -25.094 -4.918 1 92.69 35 HIS B CA 1
ATOM 2986 C C . HIS B 1 35 ? -16.203 -26.047 -5.367 1 92.69 35 HIS B C 1
ATOM 2988 O O . HIS B 1 35 ? -15.25 -25.625 -6.02 1 92.69 35 HIS B O 1
ATOM 2994 N N . GLN B 1 36 ? -16.359 -27.328 -5.086 1 94.06 36 GLN B N 1
ATOM 2995 C CA . GLN B 1 36 ? -15.344 -28.297 -5.449 1 94.06 36 GLN B CA 1
ATOM 2996 C C . GLN B 1 36 ? -15.836 -29.219 -6.562 1 94.06 36 GLN B C 1
ATOM 2998 O O . GLN B 1 36 ? -15.219 -30.25 -6.84 1 94.06 36 GLN B O 1
ATOM 3003 N N . SER B 1 37 ? -16.938 -28.828 -7.16 1 90.44 37 SER B N 1
ATOM 3004 C CA . SER B 1 37 ? -17.531 -29.656 -8.211 1 90.44 37 SER B CA 1
ATOM 3005 C C . SER B 1 37 ? -16.547 -29.859 -9.359 1 90.44 37 SER B C 1
ATOM 3007 O O . SER B 1 37 ? -15.875 -28.922 -9.789 1 90.44 37 SER B O 1
ATOM 3009 N N . ALA B 1 38 ? -16.484 -31.031 -9.891 1 85.12 38 ALA B N 1
ATOM 3010 C CA . ALA B 1 38 ? -15.602 -31.406 -10.984 1 85.12 38 ALA B CA 1
ATOM 3011 C C . ALA B 1 38 ? -15.945 -30.641 -12.258 1 85.12 38 ALA B C 1
ATOM 3013 O O . ALA B 1 38 ? -15.078 -30.422 -13.109 1 85.12 38 ALA B O 1
ATOM 3014 N N . ALA B 1 39 ? -17.156 -30.203 -12.344 1 83.25 39 ALA B N 1
ATOM 3015 C CA . ALA B 1 39 ? -17.609 -29.469 -13.516 1 83.25 39 ALA B CA 1
ATOM 3016 C C . ALA B 1 39 ? -16.875 -28.141 -13.656 1 83.25 39 ALA B C 1
ATOM 3018 O O . ALA B 1 39 ? -16.734 -27.609 -14.758 1 83.25 39 ALA B O 1
ATOM 3019 N N . ARG B 1 40 ? -16.375 -27.688 -12.555 1 86.69 40 ARG B N 1
ATOM 3020 C CA . ARG B 1 40 ? -15.688 -26.406 -12.547 1 86.69 40 ARG B CA 1
ATOM 3021 C C . ARG B 1 40 ? -14.25 -26.531 -13.023 1 86.69 40 ARG B C 1
ATOM 3023 O O . ARG B 1 40 ? -13.586 -25.531 -13.312 1 86.69 40 ARG B O 1
ATOM 3030 N N . CYS B 1 41 ? -13.797 -27.766 -13.195 1 86.06 41 CYS B N 1
ATOM 3031 C CA . CYS B 1 41 ? -12.414 -28.031 -13.578 1 86.06 41 CYS B CA 1
ATOM 3032 C C . CYS B 1 41 ? -12.242 -27.906 -15.086 1 86.06 41 CYS B C 1
ATOM 3034 O O . CYS B 1 41 ? -11.133 -27.672 -15.57 1 86.06 41 CYS B O 1
ATOM 3036 N N . GLU B 1 42 ? -13.312 -28.062 -15.773 1 90.88 42 GLU B N 1
ATOM 3037 C CA . GLU B 1 42 ? -13.219 -28.094 -17.234 1 90.88 42 GLU B CA 1
ATOM 3038 C C . GLU B 1 42 ? -13.305 -26.688 -17.812 1 90.88 42 GLU B C 1
ATOM 3040 O O . GLU B 1 42 ? -14.086 -25.859 -17.328 1 90.88 42 GLU B O 1
ATOM 3045 N N . PRO B 1 43 ? -12.453 -26.422 -18.859 1 94.38 43 PRO B N 1
ATOM 3046 C CA . PRO B 1 43 ? -12.609 -25.125 -19.547 1 94.38 43 PRO B CA 1
ATOM 3047 C C . PRO B 1 43 ? -14.031 -24.906 -20.062 1 94.38 43 PRO B C 1
ATOM 3049 O O . PRO B 1 43 ? -14.664 -25.828 -20.562 1 94.38 43 PRO B O 1
ATOM 3052 N N . PRO B 1 44 ? -14.531 -23.75 -19.906 1 93.81 44 PRO B N 1
ATOM 3053 C CA . PRO B 1 44 ? -15.891 -23.484 -20.375 1 93.81 44 PRO B CA 1
ATOM 3054 C C . PRO B 1 44 ? -16.016 -23.562 -21.906 1 93.81 44 PRO B C 1
ATOM 3056 O O . PRO B 1 44 ? -15.023 -23.406 -22.609 1 93.81 44 PRO B O 1
ATOM 3059 N N . ARG B 1 45 ? -17.203 -23.719 -22.312 1 92.44 45 ARG B N 1
ATOM 3060 C CA . ARG B 1 45 ? -17.5 -23.859 -23.734 1 92.44 45 ARG B CA 1
ATOM 3061 C C . ARG B 1 45 ? -17.062 -22.609 -24.5 1 92.44 45 ARG B C 1
ATOM 3063 O O . ARG B 1 45 ? -16.625 -22.719 -25.656 1 92.44 45 ARG B O 1
ATOM 3070 N N . SER B 1 46 ? -17.172 -21.547 -23.875 1 92.19 46 SER B N 1
ATOM 3071 C CA . SER B 1 46 ? -16.828 -20.281 -24.531 1 92.19 46 SER B CA 1
ATOM 3072 C C . SER B 1 46 ? -15.352 -20.234 -24.906 1 92.19 46 SER B C 1
ATOM 3074 O O . SER B 1 46 ? -14.977 -19.578 -25.875 1 92.19 46 SER B O 1
ATOM 3076 N N . VAL B 1 47 ? -14.539 -20.969 -24.203 1 94.25 47 VAL B N 1
ATOM 3077 C CA . VAL B 1 47 ? -13.109 -21 -24.484 1 94.25 47 VAL B CA 1
ATOM 3078 C C . VAL B 1 47 ? -12.797 -22.172 -25.438 1 94.25 47 VAL B C 1
ATOM 3080 O O . VAL B 1 47 ? -12.047 -22 -26.391 1 94.25 47 VAL B O 1
ATOM 3083 N N . ARG B 1 48 ? -13.438 -23.25 -25.25 1 93.31 48 ARG B N 1
ATOM 3084 C CA . ARG B 1 48 ? -13.188 -24.469 -26.016 1 93.31 48 ARG B CA 1
ATOM 3085 C C . ARG B 1 48 ? -13.57 -24.281 -27.484 1 93.31 48 ARG B C 1
ATOM 3087 O O . ARG B 1 48 ? -13.031 -24.953 -28.359 1 93.31 48 ARG B O 1
ATOM 3094 N N . ARG B 1 49 ? -14.414 -23.344 -27.719 1 92.06 49 ARG B N 1
ATOM 3095 C CA . ARG B 1 49 ? -14.93 -23.156 -29.062 1 92.06 49 ARG B CA 1
ATOM 3096 C C . ARG B 1 49 ? -13.891 -22.5 -29.969 1 92.06 49 ARG B C 1
ATOM 3098 O O . ARG B 1 49 ? -13.914 -22.672 -31.188 1 92.06 49 ARG B O 1
ATOM 3105 N N . HIS B 1 50 ? -12.953 -21.766 -29.406 1 91.69 50 HIS B N 1
ATOM 3106 C CA . HIS B 1 50 ? -12.07 -21.031 -30.312 1 91.69 50 HIS B CA 1
ATOM 3107 C C . HIS B 1 50 ? -10.609 -21.281 -29.969 1 91.69 50 HIS B C 1
ATOM 3109 O O . HIS B 1 50 ? -9.711 -20.719 -30.594 1 91.69 50 HIS B O 1
ATOM 3115 N N . ARG B 1 51 ? -10.383 -22.078 -28.922 1 94 51 ARG B N 1
ATOM 3116 C CA . ARG B 1 51 ? -9.016 -22.375 -28.5 1 94 51 ARG B CA 1
ATOM 3117 C C . ARG B 1 51 ? -8.742 -23.875 -28.531 1 94 51 ARG B C 1
ATOM 3119 O O . ARG B 1 51 ? -9.602 -24.672 -28.125 1 94 51 ARG B O 1
ATOM 3126 N N . ARG B 1 52 ? -7.598 -24.25 -29.078 1 96.75 52 ARG B N 1
ATOM 3127 C CA . ARG B 1 52 ? -7.148 -25.625 -28.906 1 96.75 52 ARG B CA 1
ATOM 3128 C C . ARG B 1 52 ? -6.711 -25.875 -27.469 1 96.75 52 ARG B C 1
ATOM 3130 O O . ARG B 1 52 ? -5.887 -25.141 -26.922 1 96.75 52 ARG B O 1
ATOM 3137 N N . ILE B 1 53 ? -7.281 -26.875 -26.859 1 97.69 53 ILE B N 1
ATOM 3138 C CA . ILE B 1 53 ? -6.973 -27.219 -25.469 1 97.69 53 ILE B CA 1
ATOM 3139 C C . ILE B 1 53 ? -6.57 -28.688 -25.375 1 97.69 53 ILE B C 1
ATOM 3141 O O . ILE B 1 53 ? -7.215 -29.547 -25.969 1 97.69 53 ILE B O 1
ATOM 3145 N N . THR B 1 54 ? -5.5 -29 -24.719 1 97.62 54 THR B N 1
ATOM 3146 C CA . THR B 1 54 ? -5.09 -30.375 -24.422 1 97.62 54 THR B CA 1
ATOM 3147 C C . THR B 1 54 ? -5.145 -30.656 -22.922 1 97.62 54 THR B C 1
ATOM 3149 O O . THR B 1 54 ? -5.027 -29.734 -22.125 1 97.62 54 THR B O 1
ATOM 3152 N N . ARG B 1 55 ? -5.406 -31.844 -22.578 1 97.19 55 ARG B N 1
ATOM 3153 C CA . ARG B 1 55 ? -5.465 -32.281 -21.188 1 97.19 55 ARG B CA 1
ATOM 3154 C C . ARG B 1 55 ? -4.332 -33.25 -20.875 1 97.19 55 ARG B C 1
ATOM 3156 O O . ARG B 1 55 ? -4.066 -34.188 -21.641 1 97.19 55 ARG B O 1
ATOM 3163 N N . HIS B 1 56 ? -3.637 -32.969 -19.859 1 96.88 56 HIS B N 1
ATOM 3164 C CA . HIS B 1 56 ? -2.623 -33.844 -19.281 1 96.88 56 HIS B CA 1
ATOM 3165 C C . HIS B 1 56 ? -2.971 -34.219 -17.844 1 96.88 56 HIS B C 1
ATOM 3167 O O . HIS B 1 56 ? -3.654 -33.469 -17.141 1 96.88 56 HIS B O 1
ATOM 3173 N N . GLU B 1 57 ? -2.605 -35.438 -17.469 1 97.12 57 GLU B N 1
ATOM 3174 C CA . GLU B 1 57 ? -2.85 -35.875 -16.094 1 97.12 57 GLU B CA 1
ATOM 3175 C C . GLU B 1 57 ? -1.545 -36 -15.312 1 97.12 57 GLU B C 1
ATOM 3177 O O . GLU B 1 57 ? -0.568 -36.562 -15.805 1 97.12 57 GLU B O 1
ATOM 3182 N N . VAL B 1 58 ? -1.469 -35.375 -14.219 1 97.19 58 VAL B N 1
ATOM 3183 C CA . VAL B 1 58 ? -0.349 -35.469 -13.297 1 97.19 58 VAL B CA 1
ATOM 3184 C C . VAL B 1 58 ? -0.831 -36.062 -11.969 1 97.19 58 VAL B C 1
ATOM 3186 O O . VAL B 1 58 ? -1.537 -35.406 -11.211 1 97.19 58 VAL B O 1
ATOM 3189 N N . GLN B 1 59 ? -0.453 -37.281 -11.695 1 96 59 GLN B N 1
ATOM 3190 C CA . GLN B 1 59 ? -0.821 -38 -10.477 1 96 59 GLN B CA 1
ATOM 3191 C C . GLN B 1 59 ? -2.33 -37.969 -10.25 1 96 59 GLN B C 1
ATOM 3193 O O . GLN B 1 59 ? -2.791 -37.625 -9.156 1 96 59 GLN B O 1
ATOM 3198 N N . GLY B 1 60 ? -3.084 -38.125 -11.273 1 95.25 60 GLY B N 1
ATOM 3199 C CA . GLY B 1 60 ? -4.531 -38.25 -11.172 1 95.25 60 GLY B CA 1
ATOM 3200 C C . GLY B 1 60 ? -5.258 -36.938 -11.25 1 95.25 60 GLY B C 1
ATOM 3201 O O . GLY B 1 60 ? -6.488 -36.875 -11.18 1 95.25 60 GLY B O 1
ATOM 3202 N N . HIS B 1 61 ? -4.531 -35.875 -11.438 1 96.62 61 HIS B N 1
ATOM 3203 C CA . HIS B 1 61 ? -5.141 -34.531 -11.523 1 96.62 61 HIS B CA 1
ATOM 3204 C C . HIS B 1 61 ? -4.922 -33.906 -12.898 1 96.62 61 HIS B C 1
ATOM 3206 O O . HIS B 1 61 ? -3.846 -34.062 -13.484 1 96.62 61 HIS B O 1
ATOM 3212 N N . SER B 1 62 ? -5.891 -33.281 -13.406 1 97.12 62 SER B N 1
ATOM 3213 C CA . SER B 1 62 ? -5.867 -32.781 -14.766 1 97.12 62 SER B CA 1
ATOM 3214 C C . SER B 1 62 ? -5.074 -31.469 -14.852 1 97.12 62 SER B C 1
ATOM 3216 O O . SER B 1 62 ? -5.074 -30.672 -13.906 1 97.12 62 SER B O 1
ATOM 3218 N N . CYS B 1 63 ? -4.395 -31.312 -15.883 1 98.12 63 CYS B N 1
ATOM 3219 C CA . CYS B 1 63 ? -3.795 -30.047 -16.312 1 98.12 63 CYS B CA 1
ATOM 3220 C C . CYS B 1 63 ? -4.227 -29.703 -17.734 1 98.12 63 CYS B C 1
ATOM 3222 O O . CYS B 1 63 ? -4.035 -30.484 -18.656 1 98.12 63 CYS B O 1
ATOM 3224 N N . TYR B 1 64 ? -4.852 -28.531 -17.891 1 98 64 TYR B N 1
ATOM 3225 C CA . TYR B 1 64 ? -5.309 -28.094 -19.203 1 98 64 TYR B CA 1
ATOM 3226 C C . TYR B 1 64 ? -4.359 -27.062 -19.797 1 98 64 TYR B C 1
ATOM 3228 O O . TYR B 1 64 ? -3.961 -26.109 -19.125 1 98 64 TYR B O 1
ATOM 3236 N N . THR B 1 65 ? -3.986 -27.281 -21.047 1 98.44 65 THR B N 1
ATOM 3237 C CA . THR B 1 65 ? -3.123 -26.344 -21.75 1 98.44 65 THR B CA 1
ATOM 3238 C C . THR B 1 65 ? -3.867 -25.688 -22.922 1 98.44 65 THR B C 1
ATOM 3240 O O . THR B 1 65 ? -4.363 -26.391 -23.812 1 98.44 65 THR B O 1
ATOM 3243 N N . LEU B 1 66 ? -4.016 -24.375 -22.844 1 98.31 66 LEU B N 1
ATOM 3244 C CA . LEU B 1 66 ? -4.484 -23.594 -23.984 1 98.31 66 LEU B CA 1
ATOM 3245 C C . LEU B 1 66 ? -3.336 -23.281 -24.938 1 98.31 66 LEU B C 1
ATOM 3247 O O . LEU B 1 66 ? -2.26 -22.859 -24.5 1 98.31 66 LEU B O 1
ATOM 3251 N N . HIS B 1 67 ? -3.594 -23.5 -26.219 1 97.88 67 HIS B N 1
ATOM 3252 C CA . HIS B 1 67 ? -2.57 -23.281 -27.234 1 97.88 67 HIS B CA 1
ATOM 3253 C C . HIS B 1 67 ? -2.879 -22.047 -28.062 1 97.88 67 HIS B C 1
ATOM 3255 O O . HIS B 1 67 ? -4.047 -21.734 -28.312 1 97.88 67 HIS B O 1
ATOM 3261 N N . PRO B 1 68 ? -1.8 -21.375 -28.5 1 96.56 68 PRO B N 1
ATOM 3262 C CA . PRO B 1 68 ? -2.037 -20.25 -29.406 1 96.56 68 PRO B CA 1
ATOM 3263 C C . PRO B 1 68 ? -2.465 -20.719 -30.797 1 96.56 68 PRO B C 1
ATOM 3265 O O . PRO B 1 68 ? -2.285 -21.891 -31.156 1 96.56 68 PRO B O 1
ATOM 3268 N N . ASP B 1 69 ? -3.109 -19.781 -31.562 1 91.94 69 ASP B N 1
ATOM 3269 C CA . ASP B 1 69 ? -3.531 -20.094 -32.938 1 91.94 69 ASP B CA 1
ATOM 3270 C C . ASP B 1 69 ? -2.328 -20.25 -33.844 1 91.94 69 ASP B C 1
ATOM 3272 O O . ASP B 1 69 ? -2.32 -21.125 -34.719 1 91.94 69 ASP B O 1
ATOM 3276 N N . GLY B 1 70 ? -1.33 -19.5 -33.656 1 90.12 70 GLY B N 1
ATOM 3277 C CA . GLY B 1 70 ? -0.146 -19.547 -34.5 1 90.12 70 GLY B CA 1
ATOM 3278 C C . GLY B 1 70 ? 0.984 -20.359 -33.906 1 90.12 70 GLY B C 1
ATOM 3279 O O . GLY B 1 70 ? 0.752 -21.219 -33.031 1 90.12 70 GLY B O 1
ATOM 3280 N N . ARG B 1 71 ? 2.082 -20.281 -34.469 1 92.19 71 ARG B N 1
ATOM 3281 C CA . ARG B 1 71 ? 3.273 -20.984 -34 1 92.19 71 ARG B CA 1
ATOM 3282 C C . ARG B 1 71 ? 3.65 -20.547 -32.594 1 92.19 71 ARG B C 1
ATOM 3284 O O . ARG B 1 71 ? 3.584 -19.359 -32.281 1 92.19 71 ARG B O 1
ATOM 3291 N N . TRP B 1 72 ? 3.85 -21.469 -31.812 1 94 72 TRP B N 1
ATOM 3292 C CA . TRP B 1 72 ? 4.309 -21.234 -30.438 1 94 72 TRP B CA 1
ATOM 3293 C C . TRP B 1 72 ? 5.777 -20.828 -30.422 1 94 72 TRP B C 1
ATOM 3295 O O . TRP B 1 72 ? 6.621 -21.484 -31.031 1 94 72 TRP B O 1
ATOM 3305 N N . ASP B 1 73 ? 6.109 -19.719 -29.703 1 91.25 73 ASP B N 1
ATOM 3306 C CA . ASP B 1 73 ? 7.457 -19.156 -29.75 1 91.25 73 ASP B CA 1
ATOM 3307 C C . ASP B 1 73 ? 8.25 -19.531 -28.5 1 91.25 73 ASP B C 1
ATOM 3309 O O . ASP B 1 73 ? 9.336 -19.016 -28.266 1 91.25 73 ASP B O 1
ATOM 3313 N N . GLY B 1 74 ? 7.664 -20.359 -27.656 1 95.69 74 GLY B N 1
ATOM 3314 C CA . GLY B 1 74 ? 8.43 -20.828 -26.516 1 95.69 74 GLY B CA 1
ATOM 3315 C C . GLY B 1 74 ? 7.949 -20.281 -25.188 1 95.69 74 GLY B C 1
ATOM 3316 O O . GLY B 1 74 ? 8.375 -20.734 -24.125 1 95.69 74 GLY B O 1
ATOM 3317 N N . LEU B 1 75 ? 7.074 -19.266 -25.25 1 97.56 75 LEU B N 1
ATOM 3318 C CA . LEU B 1 75 ? 6.527 -18.703 -24.016 1 97.56 75 LEU B CA 1
ATOM 3319 C C . LEU B 1 75 ? 5.43 -19.609 -23.453 1 97.56 75 LEU B C 1
ATOM 3321 O O . LE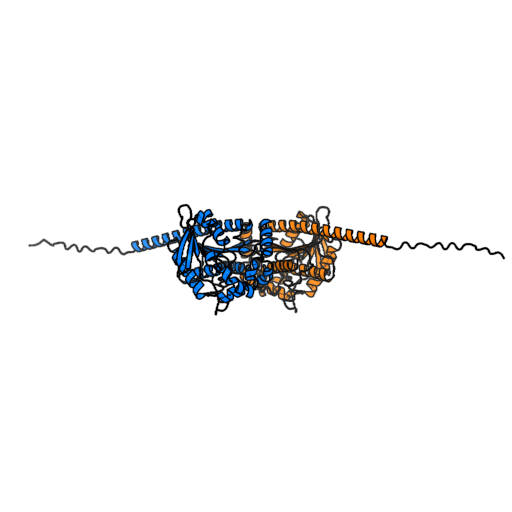U B 1 75 ? 4.488 -19.953 -24.156 1 97.56 75 LEU B O 1
ATOM 3325 N N . HIS B 1 76 ? 5.59 -20.062 -22.172 1 98.69 76 HIS B N 1
ATOM 3326 C CA . HIS B 1 76 ? 4.66 -20.984 -21.531 1 98.69 76 HIS B CA 1
ATOM 3327 C C . HIS B 1 76 ? 4.359 -20.531 -20.094 1 98.69 76 HIS B C 1
ATOM 3329 O O . HIS B 1 76 ? 5.262 -20.469 -19.266 1 98.69 76 HIS B O 1
ATOM 3335 N N . VAL B 1 77 ? 3.088 -20.172 -19.859 1 98.81 77 VAL B N 1
ATOM 3336 C CA . VAL B 1 77 ? 2.641 -19.766 -18.531 1 98.81 77 VAL B CA 1
ATOM 3337 C C . VAL B 1 77 ? 2.049 -20.969 -17.797 1 98.81 77 VAL B C 1
ATOM 3339 O O . VAL B 1 77 ? 1.135 -21.625 -18.297 1 98.81 77 VAL B O 1
ATOM 3342 N N . PHE B 1 78 ? 2.621 -21.328 -16.688 1 98.88 78 PHE B N 1
ATOM 3343 C CA . PHE B 1 78 ? 2.061 -22.328 -15.797 1 98.88 78 PHE B CA 1
ATOM 3344 C C . PHE B 1 78 ? 1.314 -21.672 -14.641 1 98.88 78 PHE B C 1
ATOM 3346 O O . PHE B 1 78 ? 1.914 -20.969 -13.828 1 98.88 78 PHE B O 1
ATOM 3353 N N . HIS B 1 79 ? 0.04 -21.953 -14.547 1 98.88 79 HIS B N 1
ATOM 3354 C CA . HIS B 1 79 ? -0.831 -21.234 -13.625 1 98.88 79 HIS B CA 1
ATOM 3355 C C . HIS B 1 79 ? -1.296 -22.141 -12.492 1 98.88 79 HIS B C 1
ATOM 3357 O O . HIS B 1 79 ? -1.91 -23.188 -12.734 1 98.88 79 HIS B O 1
ATOM 3363 N N . LEU B 1 80 ? -0.936 -21.75 -11.305 1 98.81 80 LEU B N 1
ATOM 3364 C CA . LEU B 1 80 ? -1.561 -22.281 -10.094 1 98.81 80 LEU B CA 1
ATOM 3365 C C . LEU B 1 80 ? -2.67 -21.359 -9.609 1 98.81 80 LEU B C 1
ATOM 3367 O O . LEU B 1 80 ? -2.398 -20.266 -9.109 1 98.81 80 LEU B O 1
ATOM 3371 N N . HIS B 1 81 ? -3.902 -21.828 -9.75 1 98.12 81 HIS B N 1
ATOM 3372 C CA . HIS B 1 81 ? -5.066 -20.969 -9.586 1 98.12 81 HIS B CA 1
ATOM 3373 C C . HIS B 1 81 ? -5.363 -20.719 -8.109 1 98.12 81 HIS B C 1
ATOM 3375 O O . HIS B 1 81 ? -4.977 -21.516 -7.246 1 98.12 81 HIS B O 1
ATOM 3381 N N . GLY B 1 82 ? -6.023 -19.609 -7.875 1 97.81 82 GLY B N 1
ATOM 3382 C CA . GLY B 1 82 ? -6.543 -19.328 -6.547 1 97.81 82 GLY B CA 1
ATOM 3383 C C . GLY B 1 82 ? -7.766 -20.156 -6.195 1 97.81 82 GLY B C 1
ATOM 3384 O O . GLY B 1 82 ? -8.148 -21.047 -6.941 1 97.81 82 GLY B O 1
ATOM 3385 N N . GLY B 1 83 ? -8.297 -19.859 -5.035 1 96.69 83 GLY B N 1
ATOM 3386 C CA . GLY B 1 83 ? -9.414 -20.609 -4.492 1 96.69 83 GLY B CA 1
ATOM 3387 C C . GLY B 1 83 ? -9.18 -21.109 -3.08 1 96.69 83 GLY B C 1
ATOM 3388 O O . GLY B 1 83 ? -9.789 -22.094 -2.648 1 96.69 83 GLY B O 1
ATOM 3389 N N . GLY B 1 84 ? -8.281 -20.516 -2.428 1 97.25 84 GLY B N 1
ATOM 3390 C CA . GLY B 1 84 ? -8.062 -20.766 -1.011 1 97.25 84 GLY B CA 1
ATOM 3391 C C . GLY B 1 84 ? -7.66 -22.188 -0.706 1 97.25 84 GLY B C 1
ATOM 3392 O O . GLY B 1 84 ? -7.941 -22.703 0.379 1 97.25 84 GLY B O 1
ATOM 3393 N N . PHE B 1 85 ? -7.188 -22.891 -1.759 1 97.88 85 PHE B N 1
ATOM 3394 C CA . PHE B 1 85 ? -6.84 -24.297 -1.661 1 97.88 85 PHE B CA 1
ATOM 3395 C C . PHE B 1 85 ? -8.094 -25.156 -1.553 1 97.88 85 PHE B C 1
ATOM 3397 O O . PHE B 1 85 ? -8.008 -26.375 -1.408 1 97.88 85 PHE B O 1
ATOM 3404 N N . VAL B 1 86 ? -9.312 -24.562 -1.611 1 97.25 86 VAL B N 1
ATOM 3405 C CA . VAL B 1 86 ? -10.523 -25.312 -1.291 1 97.25 86 VAL B CA 1
ATOM 3406 C C . VAL B 1 86 ? -11.484 -25.266 -2.473 1 97.25 86 VAL B C 1
ATOM 3408 O O . VAL B 1 86 ? -12.508 -25.953 -2.473 1 97.25 86 VAL B O 1
ATOM 3411 N N . GLU B 1 87 ? -11.18 -24.422 -3.477 1 95.94 87 GLU B N 1
ATOM 3412 C CA . GLU B 1 87 ? -12.117 -24.281 -4.586 1 95.94 87 GLU B CA 1
ATOM 3413 C C . GLU B 1 87 ? -11.445 -24.594 -5.922 1 95.94 87 GLU B C 1
ATOM 3415 O O . GLU B 1 87 ? -10.242 -24.375 -6.078 1 95.94 87 GLU B O 1
ATOM 3420 N N . GLN B 1 88 ? -12.281 -25.078 -6.836 1 95.19 88 GLN B N 1
ATOM 3421 C CA . GLN B 1 88 ? -11.875 -25.203 -8.234 1 95.19 88 GLN B CA 1
ATOM 3422 C C . GLN B 1 88 ? -11.82 -23.844 -8.922 1 95.19 88 GLN B C 1
ATOM 3424 O O . GLN B 1 88 ? -12.367 -22.859 -8.406 1 95.19 88 GLN B O 1
ATOM 3429 N N . PRO B 1 89 ? -11.156 -23.766 -10.078 1 94.62 89 PRO B N 1
ATOM 3430 C CA . PRO B 1 89 ? -11.156 -22.484 -10.812 1 94.62 89 PRO B CA 1
ATOM 3431 C C . PRO B 1 89 ? -12.555 -22.031 -11.203 1 94.62 89 PRO B C 1
ATOM 3433 O O . PRO B 1 89 ? -13.461 -22.859 -11.352 1 94.62 89 PRO B O 1
ATOM 3436 N N . GLU B 1 90 ? -12.672 -20.766 -11.352 1 91.19 90 GLU B N 1
ATOM 3437 C CA . GLU B 1 90 ? -13.922 -20.156 -11.789 1 91.19 90 GLU B CA 1
ATOM 3438 C C . GLU B 1 90 ? -13.797 -19.609 -13.211 1 91.19 90 GLU B C 1
ATOM 3440 O O . GLU B 1 90 ? -12.727 -19.672 -13.812 1 91.19 90 GLU B O 1
ATOM 3445 N N . LYS B 1 91 ? -14.867 -19.141 -13.789 1 90.75 91 LYS B N 1
ATOM 3446 C CA . LYS B 1 91 ? -14.938 -18.672 -15.164 1 90.75 91 LYS B CA 1
ATOM 3447 C C . LYS B 1 91 ? -13.914 -17.562 -15.422 1 90.75 91 LYS B C 1
ATOM 3449 O O . LYS B 1 91 ? -13.344 -17.484 -16.516 1 90.75 91 LYS B O 1
ATOM 3454 N N . HIS B 1 92 ? -13.703 -16.766 -14.391 1 91.94 92 HIS B N 1
ATOM 3455 C CA . HIS B 1 92 ? -12.773 -15.648 -14.586 1 91.94 92 HIS B CA 1
ATOM 3456 C C . HIS B 1 92 ? -11.352 -16.141 -14.805 1 91.94 92 HIS B C 1
ATOM 3458 O O . HIS B 1 92 ? -10.562 -15.508 -15.492 1 91.94 92 HIS B O 1
ATOM 3464 N N . HIS B 1 93 ? -10.984 -17.281 -14.266 1 96.44 93 HIS B N 1
ATOM 3465 C CA . HIS B 1 93 ? -9.664 -17.859 -14.492 1 96.44 93 HIS B CA 1
ATOM 3466 C C . HIS B 1 93 ? -9.477 -18.234 -15.961 1 96.44 93 HIS B C 1
ATOM 3468 O O . HIS B 1 93 ? -8.445 -17.922 -16.562 1 96.44 93 HIS B O 1
ATOM 3474 N N . TRP B 1 94 ? -10.469 -18.828 -16.531 1 96.06 94 TRP B N 1
ATOM 3475 C CA . TRP B 1 94 ? -10.398 -19.297 -17.906 1 96.06 94 TRP B CA 1
ATOM 3476 C C . TRP B 1 94 ? -10.414 -18.125 -18.875 1 96.06 94 TRP B C 1
ATOM 3478 O O . TRP B 1 94 ? -9.703 -18.125 -19.891 1 96.06 94 TRP B O 1
ATOM 3488 N N . ARG B 1 95 ? -11.211 -17.156 -18.562 1 94.94 95 ARG B N 1
ATOM 3489 C CA . ARG B 1 95 ? -11.242 -15.953 -19.391 1 94.94 95 ARG B CA 1
ATOM 3490 C C . ARG B 1 95 ? -9.883 -15.258 -19.391 1 94.94 95 ARG B C 1
ATOM 3492 O O . ARG B 1 95 ? -9.422 -14.781 -20.422 1 94.94 95 ARG B O 1
ATOM 3499 N N . PHE B 1 96 ? -9.32 -15.195 -18.234 1 97 96 PHE B N 1
ATOM 3500 C CA . PHE B 1 96 ? -7.996 -1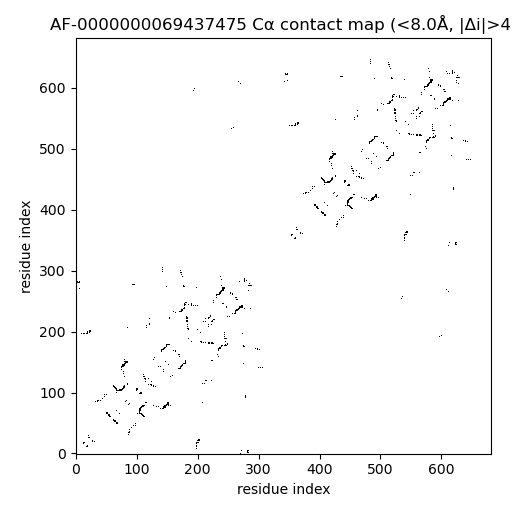4.602 -18.109 1 97 96 PHE B CA 1
ATOM 3501 C C . PHE B 1 96 ? -6.977 -15.383 -18.922 1 97 96 PHE B C 1
ATOM 3503 O O . PHE B 1 96 ? -6.191 -14.797 -19.672 1 97 96 PHE B O 1
ATOM 3510 N N . ALA B 1 97 ? -6.988 -16.688 -18.812 1 97.56 97 ALA B N 1
ATOM 3511 C CA . ALA B 1 97 ? -6.082 -17.547 -19.562 1 97.56 97 ALA B CA 1
ATOM 3512 C C . ALA B 1 97 ? -6.238 -17.328 -21.062 1 97.56 97 ALA B C 1
ATOM 3514 O O . ALA B 1 97 ? -5.246 -17.156 -21.766 1 97.56 97 ALA B O 1
ATOM 3515 N N . ASP B 1 98 ? -7.457 -17.312 -21.453 1 96.75 98 ASP B N 1
ATOM 3516 C CA . ASP B 1 98 ? -7.762 -17.125 -22.875 1 96.75 98 ASP B CA 1
ATOM 3517 C C . ASP B 1 98 ? -7.246 -15.781 -23.391 1 96.75 98 ASP B C 1
ATOM 3519 O O . ASP B 1 98 ? -6.668 -15.703 -24.469 1 96.75 98 ASP B O 1
ATOM 3523 N N . ASN B 1 99 ? -7.461 -14.773 -22.578 1 95.31 99 ASN B N 1
ATOM 3524 C CA . ASN B 1 99 ? -7 -13.43 -22.938 1 95.31 99 ASN B CA 1
ATOM 3525 C C . ASN B 1 99 ? -5.48 -13.375 -23.062 1 95.31 99 ASN B C 1
ATOM 3527 O O . ASN B 1 99 ? -4.953 -12.758 -23.984 1 95.31 99 ASN B O 1
ATOM 3531 N N . LEU B 1 100 ? -4.809 -14.031 -22.156 1 96.56 100 LEU B N 1
ATOM 3532 C CA . LEU B 1 100 ? -3.35 -13.992 -22.172 1 96.56 100 LEU B CA 1
ATOM 3533 C C . LEU B 1 100 ? -2.793 -14.75 -23.375 1 96.56 100 LEU B C 1
ATOM 3535 O O . LEU B 1 100 ? -1.831 -14.305 -24 1 96.56 100 LEU B O 1
ATOM 3539 N N . VAL B 1 101 ? -3.361 -15.883 -23.719 1 97.31 101 VAL B N 1
ATOM 3540 C CA . VAL B 1 101 ? -2.945 -16.656 -24.891 1 97.31 101 VAL B CA 1
ATOM 3541 C C . VAL B 1 101 ? -3.154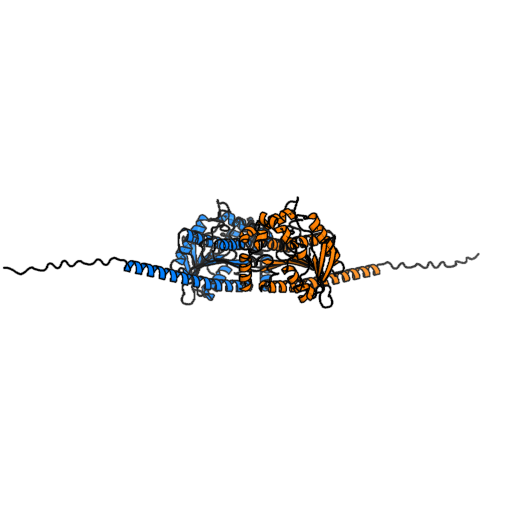 -15.836 -26.156 1 97.31 101 VAL B C 1
ATOM 3543 O O . VAL B 1 101 ? -2.291 -15.812 -27.031 1 97.31 101 VAL B O 1
ATOM 3546 N N . GLY B 1 102 ? -4.277 -15.141 -26.219 1 94.88 102 GLY B N 1
ATOM 3547 C CA . GLY B 1 102 ? -4.559 -14.297 -27.375 1 94.88 102 GLY B CA 1
ATOM 3548 C C . GLY B 1 102 ? -3.59 -13.133 -27.5 1 94.88 102 GLY B C 1
ATOM 3549 O O . GLY B 1 102 ? -3.152 -12.812 -28.609 1 94.88 102 GLY B O 1
ATOM 3550 N N . ALA B 1 103 ? -3.213 -12.562 -26.375 1 94.31 103 ALA B N 1
ATOM 3551 C CA . ALA B 1 103 ? -2.395 -11.352 -26.375 1 94.31 103 ALA B CA 1
ATOM 3552 C C . ALA B 1 103 ? -0.924 -11.688 -26.609 1 94.31 103 ALA B C 1
ATOM 3554 O O . ALA B 1 103 ? -0.201 -10.906 -27.25 1 94.31 103 ALA B O 1
ATOM 3555 N N . LEU B 1 104 ? -0.498 -12.914 -26.172 1 95.38 104 LEU B N 1
ATOM 3556 C CA . LEU B 1 104 ? 0.935 -13.18 -26.141 1 95.38 104 LEU B CA 1
ATOM 3557 C C . LEU B 1 104 ? 1.311 -14.297 -27.109 1 95.38 104 LEU B C 1
ATOM 3559 O O . LEU B 1 104 ? 2.492 -14.516 -27.375 1 95.38 104 LEU B O 1
ATOM 3563 N N . GLY B 1 105 ? 0.327 -14.977 -27.594 1 96.06 105 GLY B N 1
ATOM 3564 C CA . GLY B 1 105 ? 0.634 -16.156 -28.359 1 96.06 105 GLY B CA 1
ATOM 3565 C C . GLY B 1 105 ? 1.372 -17.219 -27.562 1 96.06 105 GLY B C 1
ATOM 3566 O O . GLY B 1 105 ? 2.244 -17.906 -28.109 1 96.06 105 GLY B O 1
ATOM 3567 N N . CYS B 1 106 ? 1.107 -17.312 -26.328 1 97.69 106 CYS B N 1
ATOM 3568 C CA . CYS B 1 106 ? 1.782 -18.25 -25.438 1 97.69 106 CYS B CA 1
ATOM 3569 C C . CYS B 1 106 ? 0.963 -19.516 -25.266 1 97.69 106 CYS B C 1
ATOM 3571 O O . CYS B 1 106 ? -0.208 -19.562 -25.641 1 97.69 106 CYS B O 1
ATOM 3573 N N . ARG B 1 107 ? 1.609 -20.594 -24.766 1 98.31 107 ARG B N 1
ATOM 3574 C CA . ARG B 1 107 ? 0.894 -21.688 -24.109 1 98.31 107 ARG B CA 1
ATOM 3575 C C . ARG B 1 107 ? 0.534 -21.328 -22.672 1 98.31 107 ARG B C 1
ATOM 3577 O O . ARG B 1 107 ? 1.27 -20.594 -22.016 1 98.31 107 ARG B O 1
ATOM 3584 N N . TYR B 1 108 ? -0.559 -21.75 -22.281 1 98.69 108 TYR B N 1
ATOM 3585 C CA . TYR B 1 108 ? -1.034 -21.5 -20.922 1 98.69 108 TYR B CA 1
ATOM 3586 C C . TYR B 1 108 ? -1.559 -22.781 -20.281 1 98.69 108 TYR B C 1
ATOM 3588 O O . TYR B 1 108 ? -2.578 -23.328 -20.703 1 98.69 108 TYR B O 1
ATOM 3596 N N . SER B 1 109 ? -0.862 -23.297 -19.25 1 98.75 109 SER B N 1
ATOM 3597 C CA . SER B 1 109 ? -1.276 -24.516 -18.547 1 98.75 109 SER B CA 1
ATOM 3598 C C . SER B 1 109 ? -1.843 -24.188 -17.172 1 98.75 109 SER B C 1
ATOM 3600 O O . SER B 1 109 ? -1.194 -23.516 -16.375 1 98.75 109 SER B O 1
ATOM 3602 N N . MET B 1 110 ? -3.016 -24.578 -16.906 1 98.56 110 MET B N 1
ATOM 3603 C CA . MET B 1 110 ? -3.633 -24.453 -15.594 1 98.56 110 MET B CA 1
ATOM 3604 C C . MET B 1 110 ? -3.818 -25.812 -14.938 1 98.56 110 MET B C 1
ATOM 3606 O O . MET B 1 110 ? -4.457 -26.703 -15.508 1 98.56 110 MET B O 1
ATOM 3610 N N . PHE B 1 111 ? -3.318 -25.953 -13.742 1 98.5 111 PHE B N 1
ATOM 3611 C CA . PHE B 1 111 ? -3.283 -27.234 -13.07 1 98.5 111 PHE B CA 1
ATOM 3612 C C . PHE B 1 111 ? -4.383 -27.328 -12.016 1 98.5 111 PHE B C 1
ATOM 3614 O O . PHE B 1 111 ? -4.559 -26.406 -11.211 1 98.5 111 PHE B O 1
ATOM 3621 N N . MET B 1 112 ? -5.156 -28.422 -12.086 1 98.06 112 MET B N 1
ATOM 3622 C CA . MET B 1 112 ? -6.199 -28.703 -11.102 1 98.06 112 MET B CA 1
ATOM 3623 C C . MET B 1 112 ? -5.641 -29.484 -9.922 1 98.06 112 MET B C 1
ATOM 3625 O O . MET B 1 112 ? -5.961 -30.656 -9.742 1 98.06 112 MET B O 1
ATOM 3629 N N . TYR B 1 113 ? -4.938 -28.781 -9.023 1 98.06 113 TYR B N 1
ATOM 3630 C CA . TYR B 1 113 ? -4.309 -29.453 -7.895 1 98.06 113 TYR B CA 1
ATOM 3631 C C . TYR B 1 113 ? -5.355 -29.938 -6.898 1 98.06 113 TYR B C 1
ATOM 3633 O O . TYR B 1 113 ? -6.488 -29.453 -6.898 1 98.06 113 TYR B O 1
ATOM 3641 N N . PRO B 1 114 ? -5.004 -31.016 -6.035 1 97.62 114 PRO B N 1
ATOM 3642 C CA . PRO B 1 114 ? -5.961 -31.484 -5.031 1 97.62 114 PRO B CA 1
ATOM 3643 C C . PRO B 1 114 ? -6.355 -30.391 -4.039 1 97.62 114 PRO B C 1
ATOM 3645 O O . PRO B 1 114 ? -5.59 -29.453 -3.811 1 97.62 114 PRO B O 1
ATOM 3648 N N . LEU B 1 115 ? -7.543 -30.562 -3.398 1 97.88 115 LEU B N 1
ATOM 3649 C CA . LEU B 1 115 ? -8.07 -29.469 -2.596 1 97.88 115 LEU B CA 1
ATOM 3650 C C . LEU B 1 115 ? -8.211 -29.875 -1.136 1 97.88 115 LEU B C 1
ATOM 3652 O O . LEU B 1 115 ? -8.453 -31.047 -0.839 1 97.88 115 LEU B O 1
ATOM 3656 N N . ALA B 1 116 ? -7.996 -28.938 -0.346 1 97.69 116 ALA B N 1
ATOM 3657 C CA . ALA B 1 116 ? -8.359 -29.078 1.062 1 97.69 116 ALA B CA 1
ATOM 3658 C C . ALA B 1 116 ? -9.875 -29.062 1.24 1 97.69 116 ALA B C 1
ATOM 3660 O O . ALA B 1 116 ? -10.594 -28.469 0.425 1 97.69 116 ALA B O 1
ATOM 3661 N N . PRO B 1 117 ? -10.414 -29.781 2.334 1 96.88 117 PRO B N 1
ATOM 3662 C CA . PRO B 1 117 ? -9.672 -30.453 3.408 1 96.88 117 PRO B CA 1
ATOM 3663 C C . PRO B 1 117 ? -9.391 -31.922 3.109 1 96.88 117 PRO B C 1
ATOM 3665 O O . PRO B 1 117 ? -8.734 -32.594 3.902 1 96.88 117 PRO B O 1
ATOM 3668 N N . GLU B 1 118 ? -9.906 -32.438 1.959 1 96.75 118 GLU B N 1
ATOM 3669 C CA . GLU B 1 118 ? -9.609 -33.812 1.638 1 96.75 118 GLU B CA 1
ATOM 3670 C C . GLU B 1 118 ? -8.102 -34.062 1.521 1 96.75 118 GLU B C 1
ATOM 3672 O O . GLU B 1 118 ? -7.609 -35.125 1.874 1 96.75 118 GLU B O 1
ATOM 3677 N N . HIS B 1 119 ? -7.43 -33.188 0.969 1 97.69 119 HIS B N 1
ATOM 3678 C CA . HIS B 1 119 ? -5.973 -33.156 0.888 1 97.69 119 HIS B CA 1
ATOM 3679 C C . HIS B 1 119 ? -5.398 -31.969 1.619 1 97.69 119 HIS B C 1
ATOM 3681 O O . HIS B 1 119 ? -6.086 -30.953 1.807 1 97.69 119 HIS B O 1
ATOM 3687 N N . ASP B 1 120 ? -4.152 -32.062 2.07 1 97.81 120 ASP B N 1
ATOM 3688 C CA . ASP B 1 120 ? -3.535 -30.953 2.799 1 97.81 120 ASP B CA 1
ATOM 3689 C C . ASP B 1 120 ? -2.25 -30.484 2.115 1 97.81 120 ASP B C 1
ATOM 3691 O O . ASP B 1 120 ? -2 -30.828 0.957 1 97.81 120 ASP B O 1
ATOM 3695 N N . HIS B 1 121 ? -1.435 -29.656 2.814 1 98 121 HIS B N 1
ATOM 3696 C CA . HIS B 1 121 ? -0.267 -29.016 2.229 1 98 121 HIS B CA 1
ATOM 3697 C C . HIS B 1 121 ? 0.703 -30.047 1.653 1 98 121 HIS B C 1
ATOM 3699 O O . HIS B 1 121 ? 1.38 -29.781 0.659 1 98 121 HIS B O 1
ATOM 3705 N N . ARG B 1 122 ? 0.764 -31.25 2.291 1 97.44 122 ARG B N 1
ATOM 3706 C CA . ARG B 1 122 ? 1.725 -32.25 1.866 1 97.44 122 ARG B CA 1
ATOM 3707 C C . ARG B 1 122 ? 1.451 -32.719 0.435 1 97.44 122 ARG B C 1
ATOM 3709 O O . ARG B 1 122 ? 2.338 -32.656 -0.419 1 97.44 122 ARG B O 1
ATOM 3716 N N . GLU B 1 123 ? 0.24 -33.031 0.155 1 97.81 123 GLU B N 1
ATOM 3717 C CA . GLU B 1 123 ? -0.122 -33.531 -1.174 1 97.81 123 GLU B CA 1
ATOM 3718 C C . GLU B 1 123 ? -0.221 -32.375 -2.172 1 97.81 123 GLU B C 1
ATOM 3720 O O . GLU B 1 123 ? 0.268 -32.469 -3.299 1 97.81 123 GLU B O 1
ATOM 3725 N N . ILE B 1 124 ? -0.818 -31.281 -1.783 1 98.44 124 ILE B N 1
ATOM 3726 C CA . ILE B 1 124 ? -1.063 -30.156 -2.666 1 98.44 124 ILE B CA 1
ATOM 3727 C C . ILE B 1 124 ? 0.264 -29.609 -3.197 1 98.44 124 ILE B C 1
ATOM 3729 O O . ILE B 1 124 ? 0.429 -29.438 -4.406 1 98.44 124 ILE B O 1
ATOM 3733 N N . THR B 1 125 ? 1.261 -29.406 -2.307 1 97.75 125 THR B N 1
ATOM 3734 C CA . THR B 1 125 ? 2.545 -28.844 -2.713 1 97.75 125 THR B CA 1
ATOM 3735 C C . THR B 1 125 ? 3.322 -29.844 -3.568 1 97.75 125 THR B C 1
ATOM 3737 O O . THR B 1 125 ? 3.871 -29.484 -4.609 1 97.75 125 THR B O 1
ATOM 3740 N N . ALA B 1 126 ? 3.289 -31.125 -3.188 1 97.69 126 ALA B N 1
ATOM 3741 C CA . ALA B 1 126 ? 4.059 -32.156 -3.891 1 97.69 126 ALA B CA 1
ATOM 3742 C C . ALA B 1 126 ? 3.559 -32.312 -5.324 1 97.69 126 ALA B C 1
ATOM 3744 O O . ALA B 1 126 ? 4.352 -32.344 -6.266 1 97.69 126 ALA B O 1
ATOM 3745 N N . VAL B 1 127 ? 2.283 -32.406 -5.492 1 98.5 127 VAL B N 1
ATOM 3746 C CA . VAL B 1 127 ? 1.723 -32.656 -6.816 1 98.5 127 VAL B CA 1
ATOM 3747 C C . VAL B 1 127 ? 1.858 -31.406 -7.684 1 98.5 127 VAL B C 1
ATOM 3749 O O . VAL B 1 127 ? 2.064 -31.516 -8.898 1 98.5 127 VAL B O 1
ATOM 3752 N N . SER B 1 128 ? 1.726 -30.234 -7.07 1 98.5 128 SER B N 1
ATOM 3753 C CA . SER B 1 128 ? 1.907 -28.984 -7.812 1 98.5 128 SER B CA 1
ATOM 3754 C C . SER B 1 128 ? 3.326 -28.875 -8.359 1 98.5 128 SER B C 1
ATOM 3756 O O . SER B 1 128 ? 3.523 -28.453 -9.508 1 98.5 128 SER B O 1
ATOM 3758 N N . ARG B 1 129 ? 4.297 -29.25 -7.566 1 97.81 129 ARG B N 1
ATOM 3759 C CA . ARG B 1 129 ? 5.695 -29.234 -7.988 1 97.81 129 ARG B CA 1
ATOM 3760 C C . ARG B 1 129 ? 5.93 -30.203 -9.141 1 97.81 129 ARG B C 1
ATOM 3762 O O . ARG B 1 129 ? 6.613 -29.875 -10.109 1 97.81 129 ARG B O 1
ATOM 3769 N N . ARG B 1 130 ? 5.383 -31.359 -9.008 1 98.06 130 ARG B N 1
ATOM 3770 C CA . ARG B 1 130 ? 5.496 -32.344 -10.07 1 98.06 130 ARG B CA 1
ATOM 3771 C C . ARG B 1 130 ? 4.859 -31.859 -11.359 1 98.06 130 ARG B C 1
ATOM 3773 O O . ARG B 1 130 ? 5.426 -32.031 -12.445 1 98.06 130 ARG B O 1
ATOM 3780 N N . ALA B 1 131 ? 3.689 -31.266 -11.242 1 98.75 131 ALA B N 1
ATOM 3781 C CA . ALA B 1 131 ? 2.984 -30.75 -12.406 1 98.75 131 ALA B CA 1
ATOM 3782 C C . ALA B 1 131 ? 3.822 -29.688 -13.133 1 98.75 131 ALA B C 1
ATOM 3784 O O . ALA B 1 131 ? 3.916 -29.703 -14.359 1 98.75 131 ALA B O 1
ATOM 3785 N N . TYR B 1 132 ? 4.406 -28.797 -12.375 1 98.75 132 TYR B N 1
ATOM 3786 C CA . TYR B 1 132 ? 5.258 -27.766 -12.977 1 98.75 132 TYR B CA 1
ATOM 3787 C C . TYR B 1 132 ? 6.387 -28.406 -13.781 1 98.75 132 TYR B C 1
ATOM 3789 O O . TYR B 1 132 ? 6.613 -28.047 -14.938 1 98.75 132 TYR B O 1
ATOM 3797 N N . ARG B 1 133 ? 7.066 -29.359 -13.18 1 97.44 133 ARG B N 1
ATOM 3798 C CA . ARG B 1 133 ? 8.203 -30 -13.82 1 97.44 133 ARG B CA 1
ATOM 3799 C C . ARG B 1 133 ? 7.785 -30.703 -15.109 1 97.44 133 ARG B C 1
ATOM 3801 O O . ARG B 1 133 ? 8.438 -30.578 -16.141 1 97.44 133 ARG B O 1
ATOM 3808 N N . GLU B 1 134 ? 6.703 -31.422 -15.023 1 98.06 134 GLU B N 1
ATOM 3809 C CA . GLU B 1 134 ? 6.242 -32.188 -16.172 1 98.06 134 GLU B CA 1
ATOM 3810 C C . GLU B 1 134 ? 5.773 -31.266 -17.297 1 98.06 134 GLU B C 1
ATOM 3812 O O . GLU B 1 134 ? 6.109 -31.484 -18.469 1 98.06 134 GLU B O 1
ATOM 3817 N N . MET B 1 135 ? 5.031 -30.25 -16.938 1 98.12 135 MET B N 1
ATOM 3818 C CA . MET B 1 135 ? 4.41 -29.391 -17.953 1 98.12 135 MET B CA 1
ATOM 3819 C C . MET B 1 135 ? 5.441 -28.484 -18.609 1 98.12 135 MET B C 1
ATOM 3821 O O . MET B 1 135 ? 5.289 -28.094 -19.766 1 98.12 135 MET B O 1
ATOM 3825 N N . MET B 1 136 ? 6.512 -28.156 -17.828 1 97.62 136 MET B N 1
ATOM 3826 C CA . MET B 1 136 ? 7.496 -27.203 -18.328 1 97.62 136 MET B CA 1
ATOM 3827 C C . MET B 1 136 ? 8.68 -27.922 -18.953 1 97.62 136 MET B C 1
ATOM 3829 O O . MET B 1 136 ? 9.617 -27.297 -19.453 1 97.62 136 MET B O 1
ATOM 3833 N N . ALA B 1 137 ? 8.633 -29.234 -19.062 1 96.12 137 ALA B N 1
ATOM 3834 C CA . ALA B 1 137 ? 9.773 -30.062 -19.469 1 96.12 137 ALA B CA 1
ATOM 3835 C C . ALA B 1 137 ? 10.266 -29.656 -20.859 1 96.12 137 ALA B C 1
ATOM 3837 O O . ALA B 1 137 ? 11.477 -29.625 -21.125 1 96.12 137 ALA B O 1
ATOM 3838 N N . ASP B 1 138 ? 9.391 -29.297 -21.75 1 95.12 138 ASP B N 1
ATOM 3839 C CA . ASP B 1 138 ? 9.773 -29.016 -23.141 1 95.12 138 ASP B CA 1
ATOM 3840 C C . ASP B 1 138 ? 9.859 -27.516 -23.391 1 95.12 138 ASP B C 1
ATOM 3842 O O . ASP B 1 138 ? 10.031 -27.078 -24.516 1 95.12 138 ASP B O 1
ATOM 3846 N N . THR B 1 139 ? 9.656 -26.688 -22.375 1 97.31 139 THR B N 1
ATOM 3847 C CA . THR B 1 139 ? 9.695 -25.234 -22.516 1 97.31 139 THR B CA 1
ATOM 3848 C C . THR B 1 139 ? 11.102 -24.703 -22.219 1 97.31 139 THR B C 1
ATOM 3850 O O . THR B 1 139 ? 11.711 -25.047 -21.219 1 97.31 139 THR B O 1
ATOM 3853 N N . PRO B 1 140 ? 11.664 -23.891 -23.156 1 95.56 140 PRO B N 1
ATOM 3854 C CA . PRO B 1 140 ? 12.945 -23.266 -22.828 1 95.56 140 PRO B CA 1
ATOM 3855 C C . PRO B 1 140 ? 12.891 -22.469 -21.531 1 95.56 140 PRO B C 1
ATOM 3857 O O . PRO B 1 140 ? 11.867 -21.859 -21.203 1 95.56 140 PRO B O 1
ATOM 3860 N N . GLN B 1 141 ? 13.961 -22.469 -20.797 1 94.56 141 GLN B N 1
ATOM 3861 C CA . GLN B 1 141 ? 14.023 -21.812 -19.484 1 94.56 141 GLN B CA 1
ATOM 3862 C C . GLN B 1 141 ? 13.594 -20.359 -19.594 1 94.56 141 GLN B C 1
ATOM 3864 O O . GLN B 1 141 ? 12.852 -19.859 -18.734 1 94.56 141 GLN B O 1
ATOM 3869 N N . SER B 1 142 ? 14.039 -19.672 -20.625 1 95.75 142 SER B N 1
ATOM 3870 C CA . SER B 1 142 ? 13.781 -18.25 -20.797 1 95.75 142 SER B CA 1
ATOM 3871 C C . SER B 1 142 ? 12.305 -17.984 -21.094 1 95.75 142 SER B C 1
ATOM 3873 O O . SER B 1 142 ? 11.844 -16.844 -21.016 1 95.75 142 SER B O 1
ATOM 3875 N N . GLY B 1 143 ? 11.562 -19.031 -21.422 1 97.62 143 GLY B N 1
ATOM 3876 C CA . GLY B 1 143 ? 10.164 -18.875 -21.766 1 97.62 143 GLY B CA 1
ATOM 3877 C C . GLY B 1 143 ? 9.219 -19.328 -20.656 1 97.62 143 GLY B C 1
ATOM 3878 O O . GLY B 1 143 ? 8 -19.281 -20.828 1 97.62 143 GLY B O 1
ATOM 3879 N N . ARG B 1 144 ? 9.727 -19.828 -19.531 1 98.5 144 ARG B N 1
ATOM 3880 C CA . ARG B 1 144 ? 8.914 -20.359 -18.438 1 98.5 144 ARG B CA 1
ATOM 3881 C C . ARG B 1 144 ? 8.406 -19.234 -17.547 1 98.5 144 ARG B C 1
ATOM 3883 O O . ARG B 1 144 ? 9.195 -18.438 -17.031 1 98.5 144 ARG B O 1
ATOM 3890 N N . VAL B 1 145 ? 7.141 -19.109 -17.422 1 98.75 145 VAL B N 1
ATOM 3891 C CA . VAL B 1 145 ? 6.508 -18.156 -16.516 1 98.75 145 VAL B CA 1
ATOM 3892 C C . VAL B 1 145 ? 5.656 -18.906 -15.492 1 98.75 145 VAL B C 1
ATOM 3894 O O . VAL B 1 145 ? 4.84 -19.75 -15.859 1 98.75 145 VAL B O 1
ATOM 3897 N N . LEU B 1 146 ? 5.879 -18.672 -14.297 1 98.81 146 LEU B N 1
ATOM 3898 C CA . LEU B 1 146 ? 5.035 -19.188 -13.227 1 98.81 146 LEU B CA 1
ATOM 3899 C C . LEU B 1 146 ? 4.055 -18.109 -12.742 1 98.81 146 LEU B C 1
ATOM 3901 O O . LEU B 1 146 ? 4.461 -17.016 -12.383 1 98.81 146 LEU B O 1
ATOM 3905 N N . PHE B 1 147 ? 2.771 -18.391 -12.852 1 98.75 147 PHE B N 1
ATOM 3906 C CA . PHE B 1 147 ? 1.716 -17.469 -12.461 1 98.75 147 PHE B CA 1
ATOM 3907 C C . PHE B 1 147 ? 0.873 -18.047 -11.328 1 98.75 147 PHE B C 1
ATOM 3909 O O . PHE B 1 147 ? 0.494 -19.219 -11.367 1 98.75 147 PHE B O 1
ATOM 3916 N N . GLY B 1 148 ? 0.602 -17.25 -10.305 1 98.75 148 GLY B N 1
ATOM 3917 C CA . GLY B 1 148 ? -0.281 -17.641 -9.211 1 98.75 148 GLY B CA 1
ATOM 3918 C C . GLY B 1 148 ? -1.153 -16.5 -8.719 1 98.75 148 GLY B C 1
ATOM 3919 O O . GLY B 1 148 ? -0.67 -15.383 -8.516 1 98.75 148 GLY B O 1
ATOM 3920 N N . ASP B 1 149 ? -2.422 -16.766 -8.57 1 98.69 149 ASP B N 1
ATOM 3921 C CA . ASP B 1 149 ? -3.303 -15.797 -7.922 1 98.69 149 ASP B CA 1
ATOM 3922 C C . ASP B 1 149 ? -3.785 -16.328 -6.57 1 98.69 149 ASP B C 1
ATOM 3924 O O . ASP B 1 149 ? -4.004 -17.531 -6.406 1 98.69 149 ASP B O 1
ATOM 3928 N N . SER B 1 150 ? -3.881 -15.438 -5.598 1 98.38 150 SER B N 1
ATOM 3929 C CA . SER B 1 150 ? -4.387 -15.789 -4.273 1 98.38 150 SER B CA 1
ATOM 3930 C C . SER B 1 150 ? -3.611 -16.953 -3.678 1 98.38 150 SER B C 1
ATOM 3932 O O . SER B 1 150 ? -2.387 -16.891 -3.551 1 98.38 150 SER B O 1
ATOM 3934 N N . ALA B 1 151 ? -4.242 -18.156 -3.449 1 98.44 151 ALA B N 1
ATOM 3935 C CA . ALA B 1 151 ? -3.602 -19.328 -2.871 1 98.44 151 ALA B CA 1
ATOM 3936 C C . ALA B 1 151 ? -2.51 -19.875 -3.793 1 98.44 151 ALA B C 1
ATOM 3938 O O . ALA B 1 151 ? -1.499 -20.406 -3.324 1 98.44 151 ALA B O 1
ATOM 3939 N N . GLY B 1 152 ? -2.664 -19.672 -5.074 1 98.5 152 GLY B N 1
ATOM 3940 C CA . GLY B 1 152 ? -1.67 -20.109 -6.043 1 98.5 152 GLY B CA 1
ATOM 3941 C C . GLY B 1 152 ? -0.344 -19.375 -5.906 1 98.5 152 GLY B C 1
ATOM 3942 O O . GLY B 1 152 ? 0.683 -19.859 -6.395 1 98.5 152 GLY B O 1
ATOM 3943 N N . GLY B 1 153 ? -0.397 -18.172 -5.34 1 98.38 153 GLY B N 1
ATOM 3944 C CA . GLY B 1 153 ? 0.83 -17.422 -5.102 1 98.38 153 GLY B CA 1
ATOM 3945 C C . GLY B 1 153 ? 1.781 -18.141 -4.156 1 98.38 153 GLY B C 1
ATOM 3946 O O . GLY B 1 153 ? 2.988 -18.188 -4.398 1 98.38 153 GLY B O 1
ATOM 3947 N N . SER B 1 154 ? 1.236 -18.719 -3.082 1 97.88 154 SER B N 1
ATOM 3948 C CA . SER B 1 154 ? 2.068 -19.453 -2.137 1 97.88 154 SER B CA 1
ATOM 3949 C C . SER B 1 154 ? 2.674 -20.688 -2.785 1 97.88 154 SER B C 1
ATOM 3951 O O . SER B 1 154 ? 3.84 -21.016 -2.553 1 97.88 154 SER B O 1
ATOM 3953 N N . LEU B 1 155 ? 1.898 -21.391 -3.594 1 98.19 155 LEU B N 1
ATOM 3954 C CA . LEU B 1 155 ? 2.391 -22.578 -4.297 1 98.19 155 LEU B CA 1
ATOM 3955 C C . LEU B 1 155 ? 3.496 -22.203 -5.277 1 98.19 155 LEU B C 1
ATOM 3957 O O . LEU B 1 155 ? 4.508 -22.891 -5.379 1 98.19 155 LEU B O 1
ATOM 3961 N N . SER B 1 156 ? 3.283 -21.078 -5.949 1 98.31 156 SER B N 1
ATOM 3962 C CA . SER B 1 156 ? 4.262 -20.594 -6.922 1 98.31 156 SER B CA 1
ATOM 3963 C C . SER B 1 156 ? 5.594 -20.281 -6.258 1 98.31 156 SER B C 1
ATOM 3965 O O . SER B 1 156 ? 6.648 -20.688 -6.742 1 98.31 156 SER B O 1
ATOM 3967 N N . LEU B 1 157 ? 5.512 -19.594 -5.148 1 97.81 157 LEU B N 1
ATOM 3968 C CA . LEU B 1 157 ? 6.734 -19.25 -4.426 1 97.81 157 LEU B CA 1
ATOM 3969 C C . LEU B 1 157 ? 7.414 -20.5 -3.889 1 97.81 157 LEU B C 1
ATOM 3971 O O . LEU B 1 157 ? 8.641 -20.609 -3.914 1 97.81 157 LEU B O 1
ATOM 3975 N N . GLY B 1 158 ? 6.605 -21.469 -3.408 1 97 158 GLY B N 1
ATOM 3976 C CA . GLY B 1 158 ? 7.168 -22.719 -2.953 1 97 158 GLY B CA 1
ATOM 3977 C C . GLY B 1 158 ? 7.961 -23.453 -4.027 1 97 158 GLY B C 1
ATOM 3978 O O . GLY B 1 158 ? 9.047 -23.953 -3.762 1 97 158 GLY B O 1
ATOM 3979 N N . ILE B 1 159 ? 7.445 -23.469 -5.195 1 97.62 159 ILE B N 1
ATOM 3980 C CA . ILE B 1 159 ? 8.102 -24.125 -6.312 1 97.62 159 ILE B CA 1
ATOM 3981 C C . ILE B 1 159 ? 9.438 -23.453 -6.609 1 97.62 159 ILE B C 1
ATOM 3983 O O . ILE B 1 159 ? 10.461 -24.109 -6.758 1 97.62 159 ILE B O 1
ATOM 3987 N N . THR B 1 160 ? 9.5 -22.156 -6.676 1 97.44 160 THR B N 1
ATOM 3988 C CA . THR B 1 160 ? 10.711 -21.438 -7.043 1 97.44 160 THR B CA 1
ATOM 3989 C C . THR B 1 160 ? 11.773 -21.578 -5.961 1 97.44 160 THR B C 1
ATOM 3991 O O . THR B 1 160 ? 12.969 -21.625 -6.262 1 97.44 160 THR B O 1
ATOM 3994 N N . GLN B 1 161 ? 11.328 -21.625 -4.719 1 96.38 161 GLN B N 1
ATOM 3995 C CA . GLN B 1 161 ? 12.273 -21.859 -3.631 1 96.38 161 GLN B CA 1
ATOM 3996 C C . GLN B 1 161 ? 12.891 -23.25 -3.729 1 96.38 161 GLN B C 1
ATOM 3998 O O . GLN B 1 161 ? 14.094 -23.422 -3.525 1 96.38 161 GLN B O 1
ATOM 4003 N N . GLU B 1 162 ? 12.094 -24.219 -4.031 1 95.62 162 GLU B N 1
ATOM 4004 C CA . GLU B 1 162 ? 12.602 -25.578 -4.195 1 95.62 162 GLU B CA 1
ATOM 4005 C C . GLU B 1 162 ? 13.594 -25.656 -5.352 1 95.62 162 GLU B C 1
ATOM 4007 O O . GLU B 1 162 ? 14.633 -26.312 -5.238 1 95.62 162 GLU B O 1
ATOM 4012 N N . LEU B 1 163 ? 13.211 -25.047 -6.473 1 97.12 163 LEU B N 1
ATOM 4013 C CA . LEU B 1 163 ? 14.125 -25.016 -7.609 1 97.12 163 LEU B CA 1
ATOM 4014 C C . LEU B 1 163 ? 15.484 -24.438 -7.203 1 97.12 163 LEU B C 1
ATOM 4016 O O . LEU B 1 163 ? 16.531 -25.016 -7.535 1 97.12 163 LEU B O 1
ATOM 4020 N N . ARG B 1 164 ? 15.484 -23.344 -6.477 1 96.69 164 ARG B N 1
ATOM 4021 C CA . ARG B 1 164 ? 16.703 -22.719 -5.988 1 96.69 164 ARG B CA 1
ATOM 4022 C C . ARG B 1 164 ? 17.5 -23.672 -5.109 1 96.69 164 ARG B C 1
ATOM 4024 O O . ARG B 1 164 ? 18.703 -23.859 -5.312 1 96.69 164 ARG B O 1
ATOM 4031 N N . ASP B 1 165 ? 16.812 -24.297 -4.191 1 95.69 165 ASP B N 1
ATOM 4032 C CA . ASP B 1 165 ? 17.469 -25.172 -3.217 1 95.69 165 ASP B CA 1
ATOM 4033 C C . ASP B 1 165 ? 18.078 -26.391 -3.895 1 95.69 165 ASP B C 1
ATOM 4035 O O . ASP B 1 165 ? 19.078 -26.953 -3.42 1 95.69 165 ASP B O 1
ATOM 4039 N N . ARG B 1 166 ? 17.516 -26.766 -5.027 1 96.31 166 ARG B N 1
ATOM 4040 C CA . ARG B 1 166 ? 18 -27.938 -5.77 1 96.31 166 ARG B CA 1
ATOM 4041 C C . ARG B 1 166 ? 18.984 -27.516 -6.852 1 96.31 166 ARG B C 1
ATOM 4043 O O . ARG B 1 166 ? 19.5 -28.375 -7.59 1 96.31 166 ARG B O 1
ATOM 4050 N N . GLY B 1 167 ? 19.219 -26.281 -6.973 1 96.19 167 GLY B N 1
ATOM 4051 C CA . GLY B 1 167 ? 20.141 -25.797 -7.996 1 96.19 167 GLY B CA 1
ATOM 4052 C C . GLY B 1 167 ? 19.578 -25.922 -9.398 1 96.19 167 GLY B C 1
ATOM 4053 O O . GLY B 1 167 ? 20.344 -26.078 -10.359 1 96.19 167 GLY B O 1
ATOM 4054 N N . GLU B 1 168 ? 18.266 -25.922 -9.492 1 95.75 168 GLU B N 1
ATOM 4055 C CA . GLU B 1 168 ? 17.594 -26.031 -10.781 1 95.75 168 GLU B CA 1
ATOM 4056 C C . GLU B 1 168 ? 17.266 -24.656 -11.367 1 95.75 168 GLU B C 1
ATOM 4058 O O . GLU B 1 168 ? 17.281 -23.656 -10.648 1 95.75 168 GLU B O 1
ATOM 4063 N N . ALA B 1 169 ? 16.984 -24.703 -12.609 1 95 169 ALA B N 1
ATOM 4064 C CA . ALA B 1 169 ? 16.75 -23.438 -13.32 1 95 169 ALA B CA 1
ATOM 4065 C C . ALA B 1 169 ? 15.469 -22.781 -12.844 1 95 169 ALA B C 1
ATOM 4067 O O . ALA B 1 169 ? 14.453 -23.438 -12.641 1 95 169 ALA B O 1
ATOM 4068 N N . GLN B 1 170 ? 15.562 -21.5 -12.617 1 97.44 170 GLN B N 1
ATOM 4069 C CA . GLN B 1 170 ? 14.398 -20.688 -12.305 1 97.44 170 GLN B CA 1
ATOM 4070 C C . GLN B 1 170 ? 13.586 -20.375 -13.555 1 97.44 170 GLN B C 1
ATOM 4072 O O . GLN B 1 170 ? 14.117 -20.391 -14.664 1 97.44 170 GLN B O 1
ATOM 4077 N N . PRO B 1 171 ? 12.273 -20.109 -13.422 1 98.38 171 PRO B N 1
ATOM 4078 C CA . PRO B 1 171 ? 11.555 -19.5 -14.547 1 98.38 171 PRO B CA 1
ATOM 4079 C C . PRO B 1 171 ? 12.055 -18.094 -14.867 1 98.38 171 PRO B C 1
ATOM 4081 O O . PRO B 1 171 ? 12.812 -17.516 -14.094 1 98.38 171 PRO B O 1
ATOM 4084 N N . ALA B 1 172 ? 11.633 -17.609 -16.031 1 98.12 172 ALA B N 1
ATOM 4085 C CA . ALA B 1 172 ? 11.992 -16.25 -16.406 1 98.12 172 ALA B CA 1
ATOM 4086 C C . ALA B 1 172 ? 11.453 -15.242 -15.398 1 98.12 172 ALA B C 1
ATOM 4088 O O . ALA B 1 172 ? 12.102 -14.234 -15.109 1 98.12 172 ALA B O 1
ATOM 4089 N N . CYS B 1 173 ? 10.234 -15.547 -14.914 1 98.44 173 CYS B N 1
ATOM 4090 C CA . CYS B 1 173 ? 9.656 -14.672 -13.906 1 98.44 173 CYS B CA 1
ATOM 4091 C C . CYS B 1 173 ? 8.484 -15.344 -13.203 1 98.44 173 CYS B C 1
ATOM 4093 O O . CYS B 1 173 ? 8.047 -16.422 -13.609 1 98.44 173 CYS B O 1
ATOM 4095 N N . ILE B 1 174 ? 8.062 -14.766 -12.109 1 98.69 174 ILE B N 1
ATOM 4096 C CA . ILE B 1 174 ? 6.887 -15.109 -11.328 1 98.69 174 ILE B CA 1
ATOM 4097 C C . ILE B 1 174 ? 5.898 -13.945 -11.336 1 98.69 174 ILE B C 1
ATOM 4099 O O . ILE B 1 174 ? 6.262 -12.812 -11.023 1 98.69 174 ILE B O 1
ATOM 4103 N N . ALA B 1 175 ? 4.715 -14.172 -11.773 1 98.81 175 ALA B N 1
ATOM 4104 C CA . ALA B 1 175 ? 3.646 -13.18 -11.727 1 98.81 175 ALA B CA 1
ATOM 4105 C C . ALA B 1 175 ? 2.596 -13.555 -10.68 1 98.81 175 ALA B C 1
ATOM 4107 O O . ALA B 1 175 ? 2.117 -14.688 -10.656 1 98.81 175 ALA B O 1
ATOM 4108 N N . LEU B 1 176 ? 2.254 -12.617 -9.82 1 98.81 176 LEU B N 1
ATOM 4109 C CA . LEU B 1 176 ? 1.339 -12.906 -8.719 1 98.81 176 LEU B CA 1
ATOM 4110 C C . LEU B 1 176 ? 0.213 -11.875 -8.664 1 98.81 176 LEU B C 1
ATOM 4112 O O . LEU B 1 176 ? 0.467 -10.672 -8.664 1 98.81 176 LEU B O 1
ATOM 4116 N N . PHE B 1 177 ? -1.019 -12.352 -8.719 1 98.81 177 PHE B N 1
ATOM 4117 C CA . PHE B 1 177 ? -2.186 -11.531 -8.43 1 98.81 177 PHE B CA 1
ATOM 4118 C C . PHE B 1 177 ? -2.695 -11.805 -7.016 1 98.81 177 PHE B C 1
ATOM 4120 O O . PHE B 1 177 ? -3.066 -12.93 -6.688 1 98.81 177 PHE B O 1
ATOM 4127 N N . SER B 1 178 ? -2.707 -10.773 -6.117 1 98.69 178 SER B N 1
ATOM 4128 C CA . SER B 1 178 ? -3.305 -10.891 -4.789 1 98.69 178 SER B CA 1
ATOM 4129 C C . SER B 1 178 ? -2.787 -12.125 -4.055 1 98.69 178 SER B C 1
ATOM 4131 O O . SER B 1 178 ? -3.572 -12.922 -3.545 1 98.69 178 SER B O 1
ATOM 4133 N N . PRO B 1 179 ? -1.496 -12.281 -3.932 1 98.69 179 PRO B N 1
ATOM 4134 C CA . PRO B 1 179 ? -0.967 -13.523 -3.367 1 98.69 179 PRO B CA 1
ATOM 4135 C C . PRO B 1 179 ? -1.32 -13.703 -1.893 1 98.69 179 PRO B C 1
ATOM 4137 O O . PRO B 1 179 ? -1.254 -12.742 -1.119 1 98.69 179 PRO B O 1
ATOM 4140 N N . TRP B 1 180 ? -1.757 -14.859 -1.512 1 98.75 180 TRP B N 1
ATOM 4141 C CA . TRP B 1 180 ? -1.981 -15.25 -0.125 1 98.75 180 TRP B CA 1
ATOM 4142 C C . TRP B 1 180 ? -0.758 -15.961 0.445 1 98.75 180 TRP B C 1
ATOM 4144 O O . TRP B 1 180 ? -0.454 -17.094 0.061 1 98.75 180 TRP B O 1
ATOM 4154 N N . LEU B 1 181 ? -0.055 -15.297 1.403 1 98.5 181 LEU B N 1
ATOM 4155 C CA . LEU B 1 181 ? 1.278 -15.766 1.774 1 98.5 181 LEU B CA 1
ATOM 4156 C C . LEU B 1 181 ? 1.388 -15.953 3.283 1 98.5 181 LEU B C 1
ATOM 4158 O O . LEU B 1 181 ? 2.404 -16.438 3.779 1 98.5 181 LEU B O 1
ATOM 4162 N N . ASN B 1 182 ? 0.461 -15.492 4.047 1 98.31 182 ASN B N 1
ATOM 4163 C CA . ASN B 1 182 ? 0.276 -15.688 5.48 1 98.31 182 ASN B CA 1
ATOM 4164 C C . ASN B 1 182 ? -1.01 -16.453 5.785 1 98.31 182 ASN B C 1
ATOM 4166 O O . ASN B 1 182 ? -2.092 -15.859 5.828 1 98.31 182 ASN B O 1
ATOM 4170 N N . MET B 1 183 ? -0.871 -17.75 6.121 1 97.94 183 MET B N 1
ATOM 4171 C CA . MET B 1 183 ? -2.033 -18.625 6.254 1 97.94 183 MET B CA 1
ATOM 4172 C C . MET B 1 183 ? -2.898 -18.203 7.438 1 97.94 183 MET B C 1
ATOM 4174 O O . MET B 1 183 ? -4.098 -18.484 7.465 1 97.94 183 MET B O 1
ATOM 4178 N N . ALA B 1 184 ? -2.305 -17.484 8.383 1 97.44 184 ALA B N 1
ATOM 4179 C CA . ALA B 1 184 ? -3.051 -17.047 9.562 1 97.44 184 ALA B CA 1
ATOM 4180 C C . ALA B 1 184 ? -3.883 -15.805 9.25 1 97.44 184 ALA B C 1
ATOM 4182 O O . ALA B 1 184 ? -4.836 -15.492 9.969 1 97.44 184 ALA B O 1
ATOM 4183 N N . VAL B 1 185 ? -3.516 -15.047 8.25 1 97.38 185 VAL B N 1
ATOM 4184 C CA . VAL B 1 185 ? -4.148 -13.797 7.859 1 97.38 185 VAL B CA 1
ATOM 4185 C C . VAL B 1 185 ? -4.395 -12.93 9.094 1 97.38 185 VAL B C 1
ATOM 4187 O O . VAL B 1 185 ? -5.516 -12.477 9.328 1 97.38 185 VAL B O 1
ATOM 4190 N N . ASP B 1 186 ? -3.357 -12.672 9.852 1 96.62 186 ASP B N 1
ATOM 4191 C CA . ASP B 1 186 ? -3.564 -12.086 11.172 1 96.62 186 ASP B CA 1
ATOM 4192 C C . ASP B 1 186 ? -2.938 -10.695 11.258 1 96.62 186 ASP B C 1
ATOM 4194 O O . ASP B 1 186 ? -2.777 -10.148 12.352 1 96.62 186 ASP B O 1
ATOM 4198 N N . HIS B 1 187 ? -2.561 -10.102 10.148 1 96.69 187 HIS B N 1
ATOM 4199 C CA . HIS B 1 187 ? -2.105 -8.711 10.164 1 96.69 187 HIS B CA 1
ATOM 4200 C C . HIS B 1 187 ? -3.229 -7.773 10.586 1 96.69 187 HIS B C 1
ATOM 4202 O O . HIS B 1 187 ? -4.379 -7.949 10.18 1 96.69 187 HIS B O 1
ATOM 4208 N N . GLU B 1 188 ? -2.91 -6.754 11.359 1 95.56 188 GLU B N 1
ATOM 4209 C CA . GLU B 1 188 ? -3.896 -5.754 11.766 1 95.56 188 GLU B CA 1
ATOM 4210 C C . GLU B 1 188 ? -4.527 -5.082 10.547 1 95.56 188 GLU B C 1
ATOM 4212 O O . GLU B 1 188 ? -5.742 -4.863 10.516 1 95.56 188 GLU B O 1
ATOM 4217 N N . LEU B 1 189 ? -3.715 -4.781 9.609 1 96.31 189 LEU B N 1
ATOM 4218 C CA . LEU B 1 189 ? -4.199 -4.113 8.406 1 96.31 189 LEU B CA 1
ATOM 4219 C C . LEU B 1 189 ? -5.242 -4.969 7.691 1 96.31 189 LEU B C 1
ATOM 4221 O O . LEU B 1 189 ? -6.207 -4.441 7.133 1 96.31 189 LEU B O 1
ATOM 4225 N N . SER B 1 190 ? -5.078 -6.305 7.684 1 97.94 190 SER B N 1
ATOM 4226 C CA . SER B 1 190 ? -6.07 -7.195 7.09 1 97.94 190 SER B CA 1
ATOM 4227 C C . SER B 1 190 ? -7.418 -7.066 7.789 1 97.94 190 SER B C 1
ATOM 4229 O O . SER B 1 190 ? -8.461 -7.039 7.133 1 97.94 190 SER B O 1
ATOM 4231 N N . GLN B 1 191 ? -7.398 -6.969 9.102 1 96.56 191 GLN B N 1
ATOM 4232 C CA . GLN B 1 191 ? -8.625 -6.855 9.891 1 96.56 191 GLN B CA 1
ATOM 4233 C C . GLN B 1 191 ? -9.375 -5.57 9.562 1 96.56 191 GLN B C 1
ATOM 4235 O O . GLN B 1 191 ? -10.594 -5.582 9.398 1 96.56 191 GLN B O 1
ATOM 4240 N N . VAL B 1 192 ? -8.609 -4.492 9.422 1 95.31 192 VAL B N 1
ATOM 4241 C CA . VAL B 1 192 ? -9.242 -3.193 9.227 1 95.31 192 VAL B CA 1
ATOM 4242 C C . VAL B 1 192 ? -9.758 -3.086 7.793 1 95.31 192 VAL B C 1
ATOM 4244 O O . VAL B 1 192 ? -10.75 -2.4 7.531 1 95.31 192 VAL B O 1
ATOM 4247 N N . ILE B 1 193 ? -9.133 -3.832 6.852 1 97.44 193 ILE B N 1
ATOM 4248 C CA . ILE B 1 193 ? -9.508 -3.785 5.441 1 97.44 193 ILE B CA 1
ATOM 4249 C C . ILE B 1 193 ? -10.727 -4.68 5.203 1 97.44 193 ILE B C 1
ATOM 4251 O O . ILE B 1 193 ? -11.492 -4.457 4.262 1 97.44 193 ILE B O 1
ATOM 4255 N N . GLU B 1 194 ? -11 -5.715 6.027 1 96.88 194 GLU B N 1
ATOM 4256 C CA . GLU B 1 194 ? -11.938 -6.812 5.797 1 96.88 194 GLU B CA 1
ATOM 4257 C C . GLU B 1 194 ? -13.312 -6.293 5.383 1 96.88 194 GLU B C 1
ATOM 4259 O O . GLU B 1 194 ? -13.875 -6.742 4.387 1 96.88 194 GLU B O 1
ATOM 4264 N N . PRO B 1 195 ? -13.867 -5.242 6.105 1 94.94 195 PRO B N 1
ATOM 4265 C CA . PRO B 1 195 ? -15.203 -4.781 5.719 1 94.94 195 PRO B CA 1
ATOM 4266 C C . PRO B 1 195 ? -15.234 -4.156 4.328 1 94.94 195 PRO B C 1
ATOM 4268 O O . PRO B 1 195 ? -16.312 -3.969 3.754 1 94.94 195 PRO B O 1
ATOM 4271 N N . HIS B 1 196 ? -14.094 -3.887 3.781 1 94.81 196 HIS B N 1
ATOM 4272 C CA . HIS B 1 196 ? -14.023 -3.141 2.529 1 94.81 196 HIS B CA 1
ATOM 4273 C C . HIS B 1 196 ? -13.672 -4.055 1.362 1 94.81 196 HIS B C 1
ATOM 4275 O O . HIS B 1 196 ? -13.672 -3.623 0.207 1 94.81 196 HIS B O 1
ATOM 4281 N N . ASP B 1 197 ? -13.258 -5.297 1.601 1 96.44 197 ASP B N 1
ATOM 4282 C CA . ASP B 1 197 ? -13.055 -6.312 0.572 1 96.44 197 ASP B CA 1
ATOM 4283 C C . ASP B 1 197 ? -14.367 -7.027 0.24 1 96.44 197 ASP B C 1
ATOM 4285 O O . ASP B 1 197 ? -14.914 -7.746 1.075 1 96.44 197 ASP B O 1
ATOM 4289 N N . PRO B 1 198 ? -14.852 -6.836 -0.941 1 95.31 198 PRO B N 1
ATOM 4290 C CA . PRO B 1 198 ? -16.141 -7.445 -1.262 1 95.31 198 PRO B CA 1
ATOM 4291 C C 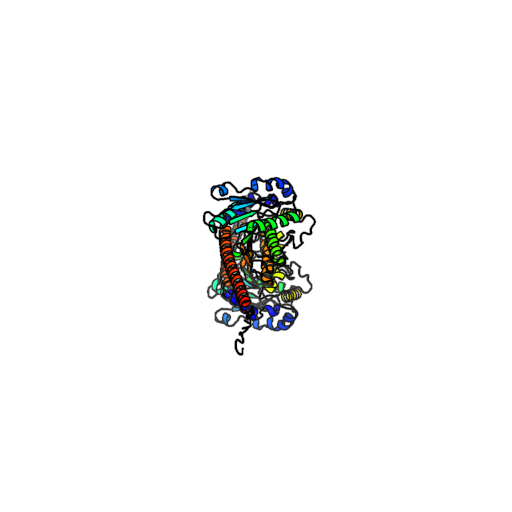. PRO B 1 198 ? -16.031 -8.93 -1.597 1 95.31 198 PRO B C 1
ATOM 4293 O O . PRO B 1 198 ? -17.047 -9.609 -1.753 1 95.31 198 PRO B O 1
ATOM 4296 N N . GLU B 1 199 ? -14.812 -9.516 -1.667 1 94.81 199 GLU B N 1
ATOM 4297 C CA . GLU B 1 199 ? -14.625 -10.875 -2.166 1 94.81 199 GLU B CA 1
ATOM 4298 C C . GLU B 1 199 ? -14.211 -11.82 -1.042 1 94.81 199 GLU B C 1
ATOM 4300 O O . GLU B 1 199 ? -14.602 -12.984 -1.034 1 94.81 199 GLU B O 1
ATOM 4305 N N . LEU B 1 200 ? -13.391 -11.32 -0.11 1 95.38 200 LEU B N 1
ATOM 4306 C CA . LEU B 1 200 ? -12.828 -12.227 0.884 1 95.38 200 LEU B CA 1
ATOM 4307 C C . LEU B 1 200 ? -13.234 -11.812 2.293 1 95.38 200 LEU B C 1
ATOM 4309 O O . LEU B 1 200 ? -13.289 -10.617 2.602 1 95.38 200 LEU B O 1
ATOM 4313 N N . GLY B 1 201 ? -13.508 -12.797 3.123 1 95.56 201 GLY B N 1
ATOM 4314 C CA . GLY B 1 201 ? -13.641 -12.641 4.562 1 95.56 201 GLY B CA 1
ATOM 4315 C C . GLY B 1 201 ? -12.531 -13.336 5.34 1 95.56 201 GLY B C 1
ATOM 4316 O O . GLY B 1 201 ? -12.016 -14.367 4.906 1 95.56 201 GLY B O 1
ATOM 4317 N N . LEU B 1 202 ? -12.195 -12.812 6.484 1 96.5 202 LEU B N 1
ATOM 4318 C CA . LEU B 1 202 ? -11.094 -13.344 7.277 1 96.5 202 LEU B CA 1
ATOM 4319 C C . LEU B 1 202 ? -11.438 -14.734 7.816 1 96.5 202 LEU B C 1
ATOM 4321 O O . LEU B 1 202 ? -10.617 -15.656 7.723 1 96.5 202 LEU B O 1
ATOM 4325 N N . ALA B 1 203 ? -12.664 -14.891 8.352 1 96 203 ALA B N 1
ATOM 4326 C CA . ALA B 1 203 ? -13.031 -16.125 9.039 1 96 203 ALA B CA 1
ATOM 4327 C C . ALA B 1 203 ? -12.953 -17.312 8.094 1 96 203 ALA B C 1
ATOM 4329 O O . ALA B 1 203 ? -12.391 -18.359 8.438 1 96 203 ALA B O 1
ATOM 4330 N N . GLY B 1 204 ? -13.531 -17.141 6.918 1 95.5 204 GLY B N 1
ATOM 4331 C CA . GLY B 1 204 ? -13.484 -18.219 5.934 1 95.5 204 GLY B CA 1
ATOM 4332 C C . GLY B 1 204 ? -12.078 -18.5 5.434 1 95.5 204 GLY B C 1
ATOM 4333 O O . GLY B 1 204 ? -11.695 -19.656 5.289 1 95.5 204 GLY B O 1
ATOM 4334 N N . LEU B 1 205 ? -11.328 -17.5 5.164 1 96.94 205 LEU B N 1
ATOM 4335 C CA . LEU B 1 205 ? -9.969 -17.688 4.672 1 96.94 205 LEU B CA 1
ATOM 4336 C C . LEU B 1 205 ? -9.094 -18.359 5.723 1 96.94 205 LEU B C 1
ATOM 4338 O O . LEU B 1 205 ? -8.273 -19.219 5.395 1 96.94 205 LEU B O 1
ATOM 4342 N N . GLN B 1 206 ? -9.25 -17.969 6.973 1 97.06 206 GLN B N 1
ATOM 4343 C CA . GLN B 1 206 ? -8.516 -18.594 8.07 1 97.06 206 GLN B CA 1
ATOM 4344 C C . GLN B 1 206 ? -8.867 -20.062 8.195 1 97.06 206 GLN B C 1
ATOM 4346 O O . GLN B 1 206 ? -7.996 -20.891 8.461 1 97.06 206 GLN B O 1
ATOM 4351 N N . GLN B 1 207 ? -10.148 -20.406 7.988 1 96.75 207 GLN B N 1
ATOM 4352 C CA . GLN B 1 207 ? -10.562 -21.812 7.992 1 96.75 207 GLN B CA 1
ATOM 4353 C C . GLN B 1 207 ? -9.875 -22.594 6.871 1 96.75 207 GLN B C 1
ATOM 4355 O O . GLN B 1 207 ? -9.383 -23.703 7.09 1 96.75 207 GLN B O 1
ATOM 4360 N N . ALA B 1 208 ? -9.836 -22.016 5.691 1 97.94 208 ALA B N 1
ATOM 4361 C CA . ALA B 1 208 ? -9.156 -22.641 4.566 1 97.94 208 ALA B CA 1
ATOM 4362 C C . ALA B 1 208 ? -7.676 -22.859 4.875 1 97.94 208 ALA B C 1
ATOM 4364 O O . ALA B 1 208 ? -7.121 -23.922 4.578 1 97.94 208 ALA B O 1
ATOM 4365 N N . GLY B 1 209 ? -7.027 -21.844 5.484 1 98 209 GLY B N 1
ATOM 4366 C CA . GLY B 1 209 ? -5.637 -21.969 5.891 1 98 209 GLY B CA 1
ATOM 4367 C C . GLY B 1 209 ? -5.391 -23.109 6.859 1 98 209 GLY B C 1
ATOM 4368 O O . GLY B 1 209 ? -4.402 -23.828 6.738 1 98 209 GLY B O 1
ATOM 4369 N N . ARG B 1 210 ? -6.293 -23.266 7.797 1 97.5 210 ARG B N 1
ATOM 4370 C CA . ARG B 1 210 ? -6.176 -24.344 8.773 1 97.5 210 ARG B CA 1
ATOM 4371 C C . ARG B 1 210 ? -6.305 -25.703 8.102 1 97.5 210 ARG B C 1
ATOM 4373 O O . ARG B 1 210 ? -5.574 -26.641 8.43 1 97.5 210 ARG B O 1
ATOM 4380 N N . TRP B 1 211 ? -7.293 -25.828 7.18 1 97.94 211 TRP B N 1
ATOM 4381 C CA . TRP B 1 211 ? -7.469 -27.078 6.449 1 97.94 211 TRP B CA 1
ATOM 4382 C C . TRP B 1 211 ? -6.223 -27.406 5.629 1 97.94 211 TRP B C 1
ATOM 4384 O O . TRP B 1 211 ? -5.773 -28.547 5.609 1 97.94 211 TRP B O 1
ATOM 4394 N N . TYR B 1 212 ? -5.668 -26.406 4.973 1 98.31 212 TYR B N 1
ATOM 4395 C CA . TYR B 1 212 ? -4.461 -26.578 4.172 1 98.31 212 TYR B CA 1
ATOM 4396 C C . TYR B 1 212 ? -3.285 -27 5.043 1 98.31 212 TYR B C 1
ATOM 4398 O O . TYR B 1 212 ? -2.541 -27.922 4.691 1 98.31 212 TYR B O 1
ATOM 4406 N N . ALA B 1 213 ? -3.154 -26.344 6.191 1 98.06 213 ALA B N 1
ATOM 4407 C CA . ALA B 1 213 ? -2.012 -26.562 7.074 1 98.06 213 ALA B CA 1
ATOM 4408 C C . ALA B 1 213 ? -2.076 -27.938 7.734 1 98.06 213 ALA B C 1
ATOM 4410 O O . ALA B 1 213 ? -1.043 -28.562 7.965 1 98.06 213 ALA B O 1
ATOM 4411 N N . ALA B 1 214 ? -3.314 -28.359 8.039 1 96.81 214 ALA B N 1
ATOM 4412 C CA . ALA B 1 214 ? -3.541 -29.594 8.781 1 96.81 214 ALA B CA 1
ATOM 4413 C C . ALA B 1 214 ? -2.867 -29.547 10.148 1 96.81 214 ALA B C 1
ATOM 4415 O O . ALA B 1 214 ? -3.299 -28.797 11.031 1 96.81 214 ALA B O 1
ATOM 4416 N N . ASP B 1 215 ? -1.686 -30.219 10.32 1 95.25 215 ASP B N 1
ATOM 4417 C CA . ASP B 1 215 ? -1.083 -30.359 11.641 1 95.25 215 ASP B CA 1
ATOM 4418 C C . ASP B 1 215 ? 0.114 -29.438 11.805 1 95.25 215 ASP B C 1
ATOM 4420 O O . ASP B 1 215 ? 0.744 -29.406 12.867 1 95.25 215 ASP B O 1
ATOM 4424 N N . ARG B 1 216 ? 0.376 -28.625 10.844 1 96.44 216 ARG B N 1
ATOM 4425 C CA . ARG B 1 216 ? 1.524 -27.734 10.914 1 96.44 216 ARG B CA 1
ATOM 4426 C C . ARG B 1 216 ? 1.106 -26.344 11.398 1 96.44 216 ARG B C 1
ATOM 4428 O O . ARG B 1 216 ? -0.019 -25.906 11.148 1 96.44 216 ARG B O 1
ATOM 4435 N N . PRO B 1 217 ? 2.051 -25.734 12.094 1 96.69 217 PRO B N 1
ATOM 4436 C CA . PRO B 1 217 ? 1.76 -24.344 12.477 1 96.69 217 PRO B CA 1
ATOM 4437 C C . PRO B 1 217 ? 1.53 -23.438 11.273 1 96.69 217 PRO B C 1
ATOM 4439 O O . PRO B 1 217 ? 2.201 -23.578 10.25 1 96.69 217 PRO B O 1
ATOM 4442 N N . LEU B 1 218 ? 0.604 -22.5 11.398 1 96.5 218 LEU B N 1
ATOM 4443 C CA . LEU B 1 218 ? 0.213 -21.625 10.297 1 96.5 218 LEU B CA 1
ATOM 4444 C C . LEU B 1 218 ? 1.364 -20.719 9.898 1 96.5 218 LEU B C 1
ATOM 4446 O O . LEU B 1 218 ? 1.379 -20.188 8.781 1 96.5 218 LEU B O 1
ATOM 4450 N N . ASP B 1 219 ? 2.348 -20.469 10.742 1 92.12 219 ASP B N 1
ATOM 4451 C CA . ASP B 1 219 ? 3.451 -19.562 10.445 1 92.12 219 ASP B CA 1
ATOM 4452 C C . ASP B 1 219 ? 4.672 -20.328 9.938 1 92.12 219 ASP B C 1
ATOM 4454 O O . ASP B 1 219 ? 5.758 -19.766 9.812 1 92.12 219 ASP B O 1
ATOM 4458 N N . ASP B 1 220 ? 4.48 -21.688 9.703 1 93.69 220 ASP B N 1
ATOM 4459 C CA . ASP B 1 220 ? 5.535 -22.453 9.039 1 93.69 220 ASP B CA 1
ATOM 4460 C C . ASP B 1 220 ? 5.922 -21.812 7.707 1 93.69 220 ASP B C 1
ATOM 4462 O O . ASP B 1 220 ? 5.066 -21.609 6.844 1 93.69 220 ASP B O 1
ATOM 4466 N N . PRO B 1 221 ? 7.195 -21.484 7.496 1 89.5 221 PRO B N 1
ATOM 4467 C CA . PRO B 1 221 ? 7.621 -20.766 6.289 1 89.5 221 PRO B CA 1
ATOM 4468 C C . PRO B 1 221 ? 7.348 -21.562 5.012 1 89.5 221 PRO B C 1
ATOM 4470 O O . PRO B 1 221 ? 7.262 -20.969 3.926 1 89.5 221 PRO B O 1
ATOM 4473 N N . GLU B 1 222 ? 7.203 -22.844 5.098 1 90.19 222 GLU B N 1
ATOM 4474 C CA . GLU B 1 222 ? 6.883 -23.656 3.93 1 90.19 222 GLU B CA 1
ATOM 4475 C C . GLU B 1 222 ? 5.422 -23.469 3.52 1 90.19 222 GLU B C 1
ATOM 4477 O O . GLU B 1 222 ? 5.062 -23.703 2.363 1 90.19 222 GLU B O 1
ATOM 4482 N N . LEU B 1 223 ? 4.598 -23.125 4.543 1 94 223 LEU B N 1
ATOM 4483 C CA . LEU B 1 223 ? 3.174 -22.922 4.301 1 94 223 LEU B CA 1
ATOM 4484 C C . LEU B 1 223 ? 2.873 -21.453 4.055 1 94 223 LEU B C 1
ATOM 4486 O O . LEU B 1 223 ? 2.029 -21.109 3.219 1 94 223 LEU B O 1
ATOM 4490 N N . SER B 1 224 ? 3.576 -20.625 4.832 1 95.81 224 SER B N 1
ATOM 4491 C CA . SER B 1 224 ? 3.447 -19.188 4.773 1 95.81 224 SER B CA 1
ATOM 4492 C C . SER B 1 224 ? 4.754 -18.531 4.34 1 95.81 224 SER B C 1
ATOM 4494 O O . SER B 1 224 ? 5.551 -18.109 5.18 1 95.81 224 SER B O 1
ATOM 4496 N N . PRO B 1 225 ? 4.867 -18.359 3.02 1 94.19 225 PRO B N 1
ATOM 4497 C CA . PRO B 1 225 ? 6.156 -17.844 2.537 1 94.19 225 PRO B CA 1
ATOM 4498 C C . PRO B 1 225 ? 6.305 -16.344 2.721 1 94.19 225 PRO B C 1
ATOM 4500 O O . PRO B 1 225 ? 7.18 -15.727 2.104 1 94.19 225 PRO B O 1
ATOM 4503 N N . GLU B 1 226 ? 5.562 -15.727 3.533 1 89.56 226 GLU B N 1
ATOM 4504 C CA . GLU B 1 226 ? 5.664 -14.297 3.824 1 89.56 226 GLU B CA 1
ATOM 4505 C C . GLU B 1 226 ? 7.066 -13.93 4.301 1 89.56 226 GLU B C 1
ATOM 4507 O O . GLU B 1 226 ? 7.562 -12.844 3.996 1 89.56 226 GLU B O 1
ATOM 4512 N N . HIS B 1 227 ? 7.75 -14.789 5.016 1 85.88 227 HIS B N 1
ATOM 4513 C CA . HIS B 1 227 ? 9.094 -14.516 5.52 1 85.88 227 HIS B CA 1
ATOM 4514 C C . HIS B 1 227 ? 10.109 -15.5 4.941 1 85.88 227 HIS B C 1
ATOM 4516 O O . HIS B 1 227 ? 11.141 -15.766 5.559 1 85.88 227 HIS B O 1
ATOM 4522 N N . ALA B 1 228 ? 9.766 -16.078 3.826 1 88.06 228 ALA B N 1
ATOM 4523 C CA . ALA B 1 228 ? 10.672 -17.031 3.207 1 88.06 228 ALA B CA 1
ATOM 4524 C C . ALA B 1 228 ? 11.922 -16.344 2.668 1 88.06 228 ALA B C 1
ATOM 4526 O O . ALA B 1 228 ? 11.922 -15.117 2.479 1 88.06 228 ALA B O 1
ATOM 4527 N N . ASN B 1 229 ? 12.93 -17.156 2.564 1 91.38 229 ASN B N 1
ATOM 4528 C CA . ASN B 1 229 ? 14.125 -16.656 1.886 1 91.38 229 ASN B CA 1
ATOM 4529 C C . ASN B 1 229 ? 13.883 -16.453 0.395 1 91.38 229 ASN B C 1
ATOM 4531 O O . ASN B 1 229 ? 13.594 -17.406 -0.33 1 91.38 229 ASN B O 1
ATOM 4535 N N . LEU B 1 230 ? 14.008 -15.227 -0.061 1 95.94 230 LEU B N 1
ATOM 4536 C CA . LEU B 1 230 ? 13.641 -14.875 -1.429 1 95.94 230 LEU B CA 1
ATOM 4537 C C . LEU B 1 230 ? 14.883 -14.633 -2.279 1 95.94 230 LEU B C 1
ATOM 4539 O O . LEU B 1 230 ? 14.781 -14.242 -3.443 1 95.94 230 LEU B O 1
ATOM 4543 N N . ALA B 1 231 ? 16.062 -14.93 -1.687 1 96.75 231 ALA B N 1
ATOM 4544 C CA . ALA B 1 231 ? 17.297 -14.773 -2.449 1 96.75 231 ALA B CA 1
ATOM 4545 C C . ALA B 1 231 ? 17.406 -15.82 -3.553 1 96.75 231 ALA B C 1
ATOM 4547 O O . ALA B 1 231 ? 17.109 -17 -3.326 1 96.75 231 ALA B O 1
ATOM 4548 N N . GLY B 1 232 ? 17.75 -15.336 -4.707 1 96.75 232 GLY B N 1
ATOM 4549 C CA . GLY B 1 232 ? 18.078 -16.266 -5.777 1 96.75 232 GLY B CA 1
ATOM 4550 C C . GLY B 1 232 ? 16.859 -16.766 -6.527 1 96.75 232 GLY B C 1
ATOM 4551 O O . GLY B 1 232 ? 16.969 -17.594 -7.438 1 96.75 232 GLY B O 1
ATOM 4552 N N . ILE B 1 233 ? 15.695 -16.281 -6.211 1 96.88 233 ILE B N 1
ATOM 4553 C CA . ILE B 1 233 ? 14.523 -16.703 -6.977 1 96.88 233 ILE B CA 1
ATOM 4554 C C . ILE B 1 233 ? 14.305 -15.75 -8.148 1 96.88 233 ILE B C 1
ATOM 4556 O O . ILE B 1 233 ? 14.961 -14.711 -8.25 1 96.88 233 ILE B O 1
ATOM 4560 N N . ALA B 1 234 ? 13.422 -16.125 -9.094 1 97.88 234 ALA B N 1
ATOM 4561 C CA . ALA B 1 234 ? 13.133 -15.391 -10.312 1 97.88 234 ALA B CA 1
ATOM 4562 C C . ALA B 1 234 ? 12.508 -14.031 -10 1 97.88 234 ALA B C 1
ATOM 4564 O O . ALA B 1 234 ? 12.023 -13.812 -8.883 1 97.88 234 ALA B O 1
ATOM 4565 N N . ALA B 1 235 ? 12.523 -13.156 -10.977 1 97.94 235 ALA B N 1
ATOM 4566 C CA . ALA B 1 235 ? 11.922 -11.828 -10.859 1 97.94 235 ALA B CA 1
ATOM 4567 C C . ALA B 1 235 ? 10.43 -11.93 -10.562 1 97.94 235 ALA B C 1
ATOM 4569 O O . ALA B 1 235 ? 9.742 -12.805 -11.102 1 97.94 235 ALA B O 1
ATOM 4570 N N . LEU B 1 236 ? 9.953 -10.984 -9.734 1 98.06 236 LEU B N 1
ATOM 4571 C CA . LEU B 1 236 ? 8.562 -10.977 -9.297 1 98.06 236 LEU B CA 1
ATOM 4572 C C . LEU B 1 236 ? 7.812 -9.789 -9.891 1 98.06 236 LEU B C 1
ATOM 4574 O O . LEU B 1 236 ? 8.344 -8.68 -9.953 1 98.06 236 LEU B O 1
ATOM 4578 N N . SER B 1 237 ? 6.629 -10.031 -10.398 1 98.62 237 SER B N 1
ATOM 4579 C CA . SER B 1 237 ? 5.609 -9.008 -10.617 1 98.62 237 SER B CA 1
ATOM 4580 C C . SER B 1 237 ? 4.395 -9.234 -9.727 1 98.62 237 SER B C 1
ATOM 4582 O O . SER B 1 237 ? 3.758 -10.281 -9.789 1 98.62 237 SER B O 1
ATOM 4584 N N . ILE B 1 238 ? 4.082 -8.266 -8.898 1 98.44 238 ILE B N 1
ATOM 4585 C CA . ILE B 1 238 ? 3.043 -8.414 -7.879 1 98.44 238 ILE B CA 1
ATOM 4586 C C . ILE B 1 238 ? 1.956 -7.363 -8.094 1 98.44 238 ILE B C 1
ATOM 4588 O O . ILE B 1 238 ? 2.252 -6.172 -8.219 1 98.44 238 ILE B O 1
ATOM 4592 N N . PHE B 1 239 ? 0.729 -7.816 -8.211 1 98.75 239 PHE B N 1
ATOM 4593 C CA . PHE B 1 239 ? -0.424 -6.93 -8.32 1 98.75 239 PHE B CA 1
ATOM 4594 C C . PHE B 1 239 ? -1.327 -7.062 -7.102 1 98.75 239 PHE B C 1
ATOM 4596 O O . PHE B 1 239 ? -1.68 -8.172 -6.703 1 98.75 239 PHE B O 1
ATOM 4603 N N . ILE B 1 240 ? -1.724 -5.918 -6.484 1 98.62 240 ILE B N 1
ATOM 4604 C CA . ILE B 1 240 ? -2.549 -5.93 -5.281 1 98.62 240 ILE B CA 1
ATOM 4605 C C . ILE B 1 240 ? -3.418 -4.672 -5.238 1 98.62 240 ILE B C 1
ATOM 4607 O O . ILE B 1 240 ? -3.051 -3.639 -5.801 1 98.62 240 ILE B O 1
ATOM 4611 N N . GLY B 1 241 ? -4.594 -4.805 -4.711 1 97.88 241 GLY B N 1
ATOM 4612 C CA . GLY B 1 241 ? -5.469 -3.666 -4.469 1 97.88 241 GLY B CA 1
ATOM 4613 C C . GLY B 1 241 ? -5.457 -3.203 -3.023 1 97.88 241 GLY B C 1
ATOM 4614 O O . GLY B 1 241 ? -5.219 -3.998 -2.113 1 97.88 241 GLY B O 1
ATOM 4615 N N . THR B 1 242 ? -5.836 -1.937 -2.82 1 96.5 242 THR B N 1
ATOM 4616 C CA . THR B 1 242 ? -5.785 -1.39 -1.468 1 96.5 242 THR B CA 1
ATOM 4617 C C . THR B 1 242 ? -6.934 -1.931 -0.622 1 96.5 242 THR B C 1
ATOM 4619 O O . THR B 1 242 ? -6.887 -1.867 0.608 1 96.5 242 THR B O 1
ATOM 4622 N N . ARG B 1 243 ? -7.973 -2.477 -1.227 1 96.81 243 ARG B N 1
ATOM 4623 C CA . ARG B 1 243 ? -9.102 -3.035 -0.486 1 96.81 243 ARG B CA 1
ATOM 4624 C C . ARG B 1 243 ? -8.984 -4.551 -0.38 1 96.81 243 ARG B C 1
ATOM 4626 O O . ARG B 1 243 ? -9.969 -5.23 -0.066 1 96.81 243 ARG B O 1
ATOM 4633 N N . ASP B 1 244 ? -7.871 -5.098 -0.714 1 98.31 244 ASP B N 1
ATOM 4634 C CA . ASP B 1 244 ? -7.59 -6.523 -0.591 1 98.31 244 ASP B CA 1
ATOM 4635 C C . ASP B 1 244 ? -7.008 -6.852 0.781 1 98.31 244 ASP B C 1
ATOM 4637 O O . ASP B 1 244 ? -5.98 -6.297 1.175 1 98.31 244 ASP B O 1
ATOM 4641 N N . ILE B 1 245 ? -7.633 -7.777 1.508 1 98.19 245 ILE B N 1
ATOM 4642 C CA . ILE B 1 245 ? -7.195 -8.109 2.859 1 98.19 245 ILE B CA 1
ATOM 4643 C C . ILE B 1 245 ? -5.785 -8.695 2.82 1 98.19 245 ILE B C 1
ATOM 4645 O O . ILE B 1 245 ? -5.121 -8.797 3.854 1 98.19 245 ILE B O 1
ATOM 4649 N N . LEU B 1 246 ? -5.281 -9.047 1.613 1 98.62 246 LEU B N 1
ATOM 4650 C CA . LEU B 1 246 ? -3.957 -9.641 1.474 1 98.62 246 LEU B CA 1
ATOM 4651 C C . LEU B 1 246 ? -2.92 -8.578 1.121 1 98.62 246 LEU B C 1
ATOM 4653 O O . LEU B 1 246 ? -1.782 -8.906 0.776 1 98.62 246 LEU B O 1
ATOM 4657 N N . LEU B 1 247 ? -3.26 -7.293 1.224 1 98.31 247 LEU B N 1
ATOM 4658 C CA . LEU B 1 247 ? -2.361 -6.18 0.941 1 98.31 247 LEU B CA 1
ATOM 4659 C C . LEU B 1 247 ? -1.067 -6.309 1.739 1 98.31 247 LEU B C 1
ATOM 4661 O O .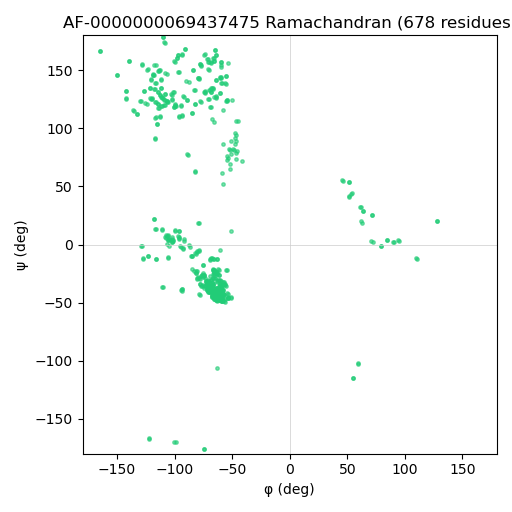 LEU B 1 247 ? 0.025 -6.172 1.185 1 98.31 247 LEU B O 1
ATOM 4665 N N . PRO B 1 248 ? -1.075 -6.617 3.043 1 97.62 248 PRO B N 1
ATOM 4666 C CA . PRO B 1 248 ? 0.185 -6.75 3.779 1 97.62 248 PRO B CA 1
ATOM 4667 C C . PRO B 1 248 ? 1.091 -7.84 3.211 1 97.62 248 PRO B C 1
ATOM 4669 O O . PRO B 1 248 ? 2.314 -7.68 3.189 1 97.62 248 PRO B O 1
ATOM 4672 N N . ASP B 1 249 ? 0.5 -8.938 2.719 1 98.06 249 ASP B N 1
ATOM 4673 C CA . ASP B 1 249 ? 1.283 -10.023 2.137 1 98.06 249 ASP B CA 1
ATOM 4674 C C . ASP B 1 249 ? 2.094 -9.531 0.938 1 98.06 249 ASP B C 1
ATOM 4676 O O . ASP B 1 249 ? 3.285 -9.828 0.827 1 98.06 249 ASP B O 1
ATOM 4680 N N . ALA B 1 250 ? 1.404 -8.812 0.072 1 98.12 250 ALA B N 1
ATOM 4681 C CA . ALA B 1 250 ? 2.043 -8.305 -1.142 1 98.12 250 ALA B CA 1
ATOM 4682 C C . ALA B 1 250 ? 3.164 -7.328 -0.806 1 98.12 250 ALA B C 1
ATOM 4684 O O . ALA B 1 250 ? 4.25 -7.395 -1.388 1 98.12 250 ALA B O 1
ATOM 4685 N N . LEU B 1 251 ? 2.881 -6.438 0.164 1 97.38 251 LEU B N 1
ATOM 4686 C CA . LEU B 1 251 ? 3.857 -5.426 0.55 1 97.38 251 LEU B CA 1
ATOM 4687 C C . LEU B 1 251 ? 5.086 -6.07 1.182 1 97.38 251 LEU B C 1
ATOM 4689 O O . LEU B 1 251 ? 6.219 -5.758 0.803 1 97.38 251 LEU B O 1
ATOM 4693 N N . LEU B 1 252 ? 4.895 -6.973 2.092 1 97.56 252 LEU B N 1
ATOM 4694 C CA . LEU B 1 252 ? 6.008 -7.641 2.762 1 97.56 252 LEU B CA 1
ATOM 4695 C C . LEU B 1 252 ? 6.832 -8.453 1.768 1 97.56 252 LEU B C 1
ATOM 4697 O O . LEU B 1 252 ? 8.062 -8.422 1.806 1 97.56 252 LEU B O 1
ATOM 4701 N N . LEU B 1 253 ? 6.129 -9.141 0.85 1 97.56 253 LEU B N 1
ATOM 4702 C CA . LEU B 1 253 ? 6.832 -9.914 -0.173 1 97.56 253 LEU B CA 1
ATOM 4703 C C . LEU B 1 253 ? 7.746 -9.008 -1 1 97.56 253 LEU B C 1
ATOM 4705 O O . LEU B 1 253 ? 8.914 -9.328 -1.208 1 97.56 253 LEU B O 1
ATOM 4709 N N . HIS B 1 254 ? 7.23 -7.926 -1.445 1 97.5 254 HIS B N 1
ATOM 4710 C CA . HIS B 1 254 ? 7.961 -7.004 -2.305 1 97.5 254 HIS B CA 1
ATOM 4711 C C . HIS B 1 254 ? 9.227 -6.492 -1.618 1 97.5 254 HIS B C 1
ATOM 4713 O O . HIS B 1 254 ? 10.32 -6.586 -2.174 1 97.5 254 HIS B O 1
ATOM 4719 N N . PHE B 1 255 ? 9.117 -6.039 -0.402 1 96.12 255 PHE B N 1
ATOM 4720 C CA . PHE B 1 255 ? 10.242 -5.375 0.242 1 96.12 255 PHE B CA 1
ATOM 4721 C C . PHE B 1 255 ? 11.258 -6.395 0.738 1 96.12 255 PHE B C 1
ATOM 4723 O O . PHE B 1 255 ? 12.469 -6.133 0.733 1 96.12 255 PHE B O 1
ATOM 4730 N N . ASN B 1 256 ? 10.766 -7.578 1.181 1 96.31 256 ASN B N 1
ATOM 4731 C CA . ASN B 1 256 ? 11.711 -8.641 1.511 1 96.31 256 ASN B CA 1
ATOM 4732 C C . ASN B 1 256 ? 12.531 -9.062 0.296 1 96.31 256 ASN B C 1
ATOM 4734 O O . ASN B 1 256 ? 13.734 -9.305 0.41 1 96.31 256 ASN B O 1
ATOM 4738 N N . ALA B 1 257 ? 11.883 -9.156 -0.89 1 96.94 257 ALA B N 1
ATOM 4739 C CA . ALA B 1 257 ? 12.594 -9.484 -2.123 1 96.94 257 ALA B CA 1
ATOM 4740 C C . ALA B 1 257 ? 13.641 -8.422 -2.447 1 96.94 257 ALA B C 1
ATOM 4742 O O . ALA B 1 257 ? 14.789 -8.75 -2.748 1 96.94 257 ALA B O 1
ATOM 4743 N N . CYS B 1 258 ? 13.266 -7.16 -2.324 1 95 258 CYS B N 1
ATOM 4744 C CA . CYS B 1 258 ? 14.18 -6.055 -2.604 1 95 258 CYS B CA 1
ATOM 4745 C C . CYS B 1 258 ? 15.391 -6.105 -1.68 1 95 258 CYS B C 1
ATOM 4747 O O . CYS B 1 258 ? 16.516 -5.863 -2.115 1 95 258 CYS B O 1
ATOM 4749 N N . THR B 1 259 ? 15.18 -6.41 -0.451 1 94.44 259 THR B N 1
ATOM 4750 C CA . THR B 1 259 ? 16.234 -6.402 0.567 1 94.44 259 THR B CA 1
ATOM 4751 C C . THR B 1 259 ? 17.328 -7.402 0.225 1 94.44 259 THR B C 1
ATOM 4753 O O . THR B 1 259 ? 18.5 -7.164 0.504 1 94.44 259 THR B O 1
ATOM 4756 N N . VAL B 1 260 ? 16.922 -8.492 -0.454 1 95.62 260 VAL B N 1
ATOM 4757 C CA . VAL B 1 260 ? 17.906 -9.531 -0.736 1 95.62 260 VAL B CA 1
ATOM 4758 C C . VAL B 1 260 ? 18.375 -9.43 -2.189 1 95.62 260 VAL B C 1
ATOM 4760 O O . VAL B 1 260 ? 19.062 -10.312 -2.691 1 95.62 260 VAL B O 1
ATOM 4763 N N . GLY B 1 261 ? 17.891 -8.461 -2.918 1 95.38 261 GLY B N 1
ATOM 4764 C CA . GLY B 1 261 ? 18.406 -8.18 -4.254 1 95.38 261 GLY B CA 1
ATOM 4765 C C . GLY B 1 261 ? 17.594 -8.859 -5.348 1 95.38 261 GLY B C 1
ATOM 4766 O O . GLY B 1 261 ? 17.984 -8.812 -6.52 1 95.38 261 GLY B O 1
ATOM 4767 N N . THR B 1 262 ? 16.531 -9.547 -5.027 1 97.06 262 THR B N 1
ATOM 4768 C CA . THR B 1 262 ? 15.625 -10.125 -6.023 1 97.06 262 THR B CA 1
ATOM 4769 C C . THR B 1 262 ? 14.773 -9.039 -6.672 1 97.06 262 THR B C 1
ATOM 4771 O O . THR B 1 262 ? 14.195 -8.203 -5.98 1 97.06 262 THR B O 1
ATOM 4774 N N . THR B 1 263 ? 14.703 -9.055 -8.039 1 96.31 263 THR B N 1
ATOM 4775 C CA . THR B 1 263 ? 13.906 -8.07 -8.766 1 96.31 263 THR B CA 1
ATOM 4776 C C . THR B 1 263 ? 12.422 -8.25 -8.453 1 96.31 263 THR B C 1
ATOM 4778 O O . THR B 1 263 ? 11.898 -9.359 -8.516 1 96.31 263 THR B O 1
ATOM 4781 N N . SER B 1 264 ? 11.82 -7.16 -8.039 1 96.75 264 SER B N 1
ATOM 4782 C CA . SER B 1 264 ? 10.398 -7.195 -7.715 1 96.75 264 SER B CA 1
ATOM 4783 C C . SER B 1 264 ? 9.703 -5.91 -8.148 1 96.75 264 SER B C 1
ATOM 4785 O O . SER B 1 264 ? 10.156 -4.809 -7.828 1 96.75 264 SER B O 1
ATOM 4787 N N . ARG B 1 265 ? 8.68 -6.074 -8.93 1 96.88 265 ARG B N 1
ATOM 4788 C CA . ARG B 1 265 ? 7.809 -4.965 -9.305 1 96.88 265 ARG B CA 1
ATOM 4789 C C . ARG B 1 265 ? 6.449 -5.074 -8.617 1 96.88 265 ARG B C 1
ATOM 4791 O O . ARG B 1 265 ? 5.742 -6.07 -8.781 1 96.88 265 ARG B O 1
ATOM 4798 N N . LEU B 1 266 ? 6.145 -4.047 -7.844 1 97.19 266 LEU B N 1
ATOM 4799 C CA . LEU B 1 266 ? 4.883 -4 -7.109 1 97.19 266 LEU B CA 1
ATOM 4800 C C . LEU B 1 266 ? 3.916 -3.012 -7.75 1 97.19 266 LEU B C 1
ATOM 4802 O O . LEU B 1 266 ? 4.277 -1.859 -8.008 1 97.19 266 LEU B O 1
ATOM 4806 N N . GLN B 1 267 ? 2.775 -3.463 -8.117 1 97.19 267 GLN B N 1
ATOM 4807 C CA . GLN B 1 267 ? 1.702 -2.613 -8.625 1 97.19 267 GLN B CA 1
ATOM 4808 C C . GLN B 1 267 ? 0.522 -2.582 -7.664 1 97.19 267 GLN B C 1
ATOM 4810 O O . GLN B 1 267 ? -0.184 -3.58 -7.504 1 97.19 267 GLN B O 1
ATOM 4815 N N . ILE B 1 268 ? 0.326 -1.411 -7.02 1 96.44 268 ILE B N 1
ATOM 4816 C CA . ILE B 1 268 ? -0.787 -1.21 -6.098 1 96.44 268 ILE B CA 1
ATOM 4817 C C . ILE B 1 268 ? -1.889 -0.409 -6.789 1 96.44 268 ILE B C 1
ATOM 4819 O O . ILE B 1 268 ? -1.636 0.672 -7.324 1 96.44 268 ILE B O 1
ATOM 4823 N N . TYR B 1 269 ? -3.068 -0.943 -6.801 1 96.19 269 TYR B N 1
ATOM 4824 C CA . TYR B 1 269 ? -4.199 -0.261 -7.418 1 96.19 269 TYR B CA 1
ATOM 4825 C C . TYR B 1 269 ? -5.18 0.23 -6.359 1 96.19 269 TYR B C 1
ATOM 4827 O O . TYR B 1 269 ? -5.723 -0.565 -5.586 1 96.19 269 TYR B O 1
ATOM 4835 N N . ASP B 1 270 ? -5.465 1.516 -6.375 1 91.94 270 ASP B N 1
ATOM 4836 C CA . ASP B 1 270 ? -6.352 2.17 -5.418 1 91.94 270 ASP B CA 1
ATOM 4837 C C . ASP B 1 270 ? -7.781 1.644 -5.543 1 91.94 270 ASP B C 1
ATOM 4839 O O . ASP B 1 270 ? -8.336 1.597 -6.645 1 91.94 270 ASP B O 1
ATOM 4843 N N . GLY B 1 271 ? -8.297 1.239 -4.43 1 94.75 271 GLY B N 1
ATOM 4844 C CA . GLY B 1 271 ? -9.703 0.874 -4.352 1 94.75 271 GLY B CA 1
ATOM 4845 C C . GLY B 1 271 ? -9.992 -0.51 -4.902 1 94.75 271 GLY B C 1
ATOM 4846 O O . GLY B 1 271 ? -11.133 -0.969 -4.875 1 94.75 271 GLY B O 1
ATOM 4847 N N . MET B 1 272 ? -9 -1.166 -5.387 1 97.31 272 MET B N 1
ATOM 4848 C CA . MET B 1 272 ? -9.219 -2.479 -5.984 1 97.31 272 MET B CA 1
ATOM 4849 C C . MET B 1 272 ? -9.234 -3.568 -4.918 1 97.31 272 MET B C 1
ATOM 4851 O O . MET B 1 272 ? -8.633 -3.416 -3.857 1 97.31 272 MET B O 1
ATOM 4855 N N . PHE B 1 273 ? -9.977 -4.625 -5.176 1 97.44 273 PHE B N 1
ATOM 4856 C CA . PHE B 1 273 ? -10.289 -5.703 -4.242 1 97.44 273 PHE B CA 1
ATOM 4857 C C . PHE B 1 273 ? -9.586 -6.992 -4.66 1 97.44 273 PHE B C 1
ATOM 4859 O O . PHE B 1 273 ? -8.789 -7 -5.602 1 97.44 273 PHE B O 1
ATOM 4866 N N . HIS B 1 274 ? -9.766 -8.023 -3.893 1 97.69 274 HIS B N 1
ATOM 4867 C CA . HIS B 1 274 ? -9.102 -9.297 -4.109 1 97.69 274 HIS B CA 1
ATOM 4868 C C . HIS B 1 274 ? -9.367 -9.828 -5.516 1 97.69 274 HIS B C 1
ATOM 4870 O O . HIS B 1 274 ? -10.516 -9.883 -5.961 1 97.69 274 HIS B O 1
ATOM 4876 N N . ASN B 1 275 ? -8.32 -10.094 -6.281 1 97 275 ASN B N 1
ATOM 4877 C CA . ASN B 1 275 ? -8.32 -10.711 -7.602 1 97 275 ASN B CA 1
ATOM 4878 C C . ASN B 1 275 ? -9.055 -9.844 -8.625 1 97 275 ASN B C 1
ATOM 4880 O O . ASN B 1 275 ? -9.602 -10.367 -9.602 1 97 275 ASN B O 1
ATOM 4884 N N . TRP B 1 276 ? -9.055 -8.578 -8.438 1 97.25 276 TRP B N 1
ATOM 4885 C CA . TRP B 1 276 ? -9.711 -7.637 -9.336 1 97.25 276 TRP B CA 1
ATOM 4886 C C . TRP B 1 276 ? -9.094 -7.711 -10.734 1 97.25 276 TRP B C 1
ATOM 4888 O O . TRP B 1 276 ? -9.766 -7.418 -11.727 1 97.25 276 TRP B O 1
ATOM 4898 N N . ALA B 1 277 ? -7.855 -8.109 -10.875 1 97 277 ALA B N 1
ATOM 4899 C CA . ALA B 1 277 ? -7.109 -8.07 -12.133 1 97 277 ALA B CA 1
ATOM 4900 C C . ALA B 1 277 ? -7.68 -9.062 -13.141 1 97 277 ALA B C 1
ATOM 4902 O O . ALA B 1 277 ? -7.355 -9.008 -14.328 1 97 277 ALA B O 1
ATOM 4903 N N . MET B 1 278 ? -8.539 -9.93 -12.703 1 96.44 278 MET B N 1
ATOM 4904 C CA . MET B 1 278 ? -9.156 -10.914 -13.586 1 96.44 278 MET B CA 1
ATOM 4905 C C . MET B 1 278 ? -10.602 -10.547 -13.883 1 96.44 278 MET B C 1
ATOM 4907 O O . MET B 1 278 ? -11.344 -11.344 -14.469 1 96.44 278 MET B O 1
ATOM 4911 N N . LYS B 1 279 ? -11.078 -9.352 -13.477 1 95.81 279 LYS B N 1
ATOM 4912 C CA . LYS B 1 279 ? -12.453 -8.906 -13.68 1 95.81 279 LYS B CA 1
ATOM 4913 C C . LYS B 1 279 ? -12.555 -7.996 -14.898 1 95.81 279 LYS B C 1
ATOM 4915 O O . LYS B 1 279 ? -11.539 -7.547 -15.438 1 95.81 279 LYS B O 1
ATOM 4920 N N . PRO B 1 280 ? -13.789 -7.836 -15.445 1 94.5 280 PRO B N 1
ATOM 4921 C CA . PRO B 1 280 ? -13.984 -6.984 -16.625 1 94.5 280 PRO B CA 1
ATOM 4922 C C . PRO B 1 280 ? -14.109 -5.504 -16.266 1 94.5 280 PRO B C 1
ATOM 4924 O O . PRO B 1 280 ? -15.148 -4.891 -16.531 1 94.5 280 PRO B O 1
ATOM 4927 N N . ILE B 1 281 ? -13.086 -4.922 -15.695 1 96.69 281 ILE B N 1
ATOM 4928 C CA . ILE B 1 281 ? -13.062 -3.516 -15.305 1 96.69 281 ILE B CA 1
ATOM 4929 C C . ILE B 1 281 ? -11.812 -2.844 -15.875 1 96.69 281 ILE B C 1
ATOM 4931 O O . ILE B 1 281 ? -10.812 -3.51 -16.141 1 96.69 281 ILE B O 1
ATOM 4935 N N . PRO B 1 282 ? -11.82 -1.538 -16.094 1 97.25 282 PRO B N 1
ATOM 4936 C CA . PRO B 1 282 ? -10.703 -0.829 -16.719 1 97.25 282 PRO B CA 1
ATOM 4937 C C . PRO B 1 282 ? -9.391 -1.005 -15.961 1 97.25 282 PRO B C 1
ATOM 4939 O O . PRO B 1 282 ? -8.328 -1.118 -16.578 1 97.25 282 PRO B O 1
ATOM 4942 N N . GLU B 1 283 ? -9.477 -0.993 -14.633 1 97.38 283 GLU B N 1
ATOM 4943 C CA . GLU B 1 283 ? -8.281 -1.183 -13.812 1 97.38 283 GLU B CA 1
ATOM 4944 C C . GLU B 1 283 ? -7.613 -2.521 -14.117 1 97.38 283 GLU B C 1
ATOM 4946 O O . GLU B 1 283 ? -6.387 -2.609 -14.172 1 97.38 283 GLU B O 1
ATOM 4951 N N . ALA B 1 284 ? -8.391 -3.543 -14.328 1 97.81 284 ALA B N 1
ATOM 4952 C CA . ALA B 1 284 ? -7.875 -4.871 -14.648 1 97.81 284 ALA B CA 1
ATOM 4953 C C . ALA B 1 284 ? -7.18 -4.879 -16.016 1 97.81 284 ALA B C 1
ATOM 4955 O O . ALA B 1 284 ? -6.129 -5.504 -16.172 1 97.81 284 ALA B O 1
ATOM 4956 N N . HIS B 1 285 ? -7.773 -4.211 -17 1 96.81 285 HIS B N 1
ATOM 4957 C CA . HIS B 1 285 ? -7.164 -4.113 -18.312 1 96.81 285 HIS B CA 1
ATOM 4958 C C . HIS B 1 285 ? -5.781 -3.471 -18.234 1 96.81 285 HIS B C 1
ATOM 4960 O O . HIS B 1 285 ? -4.84 -3.939 -18.875 1 96.81 285 HIS B O 1
ATOM 4966 N N . ARG B 1 286 ? -5.699 -2.432 -17.438 1 96.81 286 ARG B N 1
ATOM 4967 C CA . ARG B 1 286 ? -4.418 -1.765 -17.25 1 96.81 286 ARG B CA 1
ATOM 4968 C C . ARG B 1 286 ? -3.41 -2.691 -16.578 1 96.81 286 ARG B C 1
ATOM 4970 O O . ARG B 1 286 ? -2.244 -2.738 -16.969 1 96.81 286 ARG B O 1
ATOM 4977 N N . ALA B 1 287 ? -3.842 -3.42 -15.586 1 97.5 287 ALA B N 1
ATOM 4978 C CA . ALA B 1 287 ? -2.979 -4.352 -14.867 1 97.5 287 ALA B CA 1
ATOM 4979 C C . ALA B 1 287 ? -2.461 -5.449 -15.797 1 97.5 287 ALA B C 1
ATOM 4981 O O . ALA B 1 287 ? -1.278 -5.797 -15.758 1 97.5 287 ALA B O 1
ATOM 4982 N N . ARG B 1 288 ? -3.305 -5.941 -16.656 1 97.5 288 ARG B N 1
ATOM 4983 C CA . ARG B 1 288 ? -2.91 -6.996 -17.578 1 97.5 288 ARG B CA 1
ATOM 4984 C C . ARG B 1 288 ? -1.91 -6.48 -18.609 1 97.5 288 ARG B C 1
ATOM 4986 O O . ARG B 1 288 ? -1 -7.203 -19.016 1 97.5 288 ARG B O 1
ATOM 4993 N N . ARG B 1 289 ? -2.09 -5.238 -19.016 1 97.44 289 ARG B N 1
ATOM 4994 C CA . ARG B 1 289 ? -1.104 -4.645 -19.922 1 97.44 289 ARG B CA 1
ATOM 4995 C C . ARG B 1 289 ? 0.261 -4.547 -19.25 1 97.44 289 ARG B C 1
ATOM 4997 O O . ARG B 1 289 ? 1.286 -4.836 -19.859 1 97.44 289 ARG B O 1
ATOM 5004 N N . GLN B 1 290 ? 0.25 -4.156 -18.016 1 97.31 290 GLN B N 1
ATOM 5005 C CA . GLN B 1 290 ? 1.495 -4.082 -17.25 1 97.31 290 GLN B CA 1
ATOM 5006 C C . GLN B 1 290 ? 2.119 -5.465 -17.094 1 97.31 290 GLN B C 1
ATOM 5008 O O . GLN B 1 290 ? 3.342 -5.613 -17.156 1 97.31 290 GLN B O 1
ATOM 5013 N N . LEU B 1 291 ? 1.297 -6.445 -16.844 1 98.06 291 LEU B N 1
ATOM 5014 C CA . LEU B 1 291 ? 1.78 -7.816 -16.75 1 98.06 291 LEU B CA 1
ATOM 5015 C C . LEU B 1 291 ? 2.457 -8.25 -18.047 1 98.06 291 LEU B C 1
ATOM 5017 O O . LEU B 1 291 ? 3.562 -8.797 -18.016 1 98.06 291 LEU B O 1
ATOM 5021 N N . ILE B 1 292 ? 1.795 -7.984 -19.156 1 97.56 292 ILE B N 1
ATOM 5022 C CA . ILE B 1 292 ? 2.305 -8.375 -20.469 1 97.56 292 ILE B CA 1
ATOM 5023 C C . ILE B 1 292 ? 3.656 -7.707 -20.719 1 97.56 292 ILE B C 1
ATOM 5025 O O . ILE B 1 292 ? 4.598 -8.352 -21.188 1 97.56 292 ILE B O 1
ATOM 5029 N N . GLU B 1 293 ? 3.777 -6.449 -20.328 1 96.81 293 GLU B N 1
ATOM 5030 C CA . GLU B 1 293 ? 5.043 -5.734 -20.469 1 96.81 293 GLU B CA 1
ATOM 5031 C C . GLU B 1 293 ? 6.133 -6.375 -19.609 1 96.81 293 GLU B C 1
ATOM 5033 O O . GLU B 1 293 ? 7.27 -6.531 -20.062 1 96.81 293 GLU B O 1
ATOM 5038 N N . PHE B 1 294 ? 5.809 -6.715 -18.469 1 97.31 294 PHE B N 1
ATOM 5039 C CA . PHE B 1 294 ? 6.773 -7.328 -17.562 1 97.31 294 PHE B CA 1
ATOM 5040 C C . PHE B 1 294 ? 7.23 -8.68 -18.094 1 97.31 294 PHE B C 1
ATOM 5042 O O . PHE B 1 294 ? 8.414 -9.008 -18.031 1 97.31 294 PHE B O 1
ATOM 5049 N N . LEU B 1 295 ? 6.254 -9.5 -18.531 1 97.19 295 LEU B N 1
ATOM 5050 C CA . LEU B 1 295 ? 6.582 -10.805 -19.094 1 97.19 295 LEU B CA 1
ATOM 5051 C C . LEU B 1 295 ? 7.531 -10.664 -20.281 1 97.19 295 LEU B C 1
ATOM 5053 O O . LEU B 1 295 ? 8.516 -11.406 -20.375 1 97.19 295 LEU B O 1
ATOM 5057 N N . ALA B 1 296 ? 7.273 -9.719 -21.125 1 94.94 296 ALA B N 1
ATOM 5058 C CA . ALA B 1 296 ? 8.125 -9.477 -22.281 1 94.94 296 ALA B CA 1
ATOM 5059 C C . ALA B 1 296 ? 9.539 -9.086 -21.859 1 94.94 296 ALA B C 1
ATOM 5061 O O . ALA B 1 296 ? 10.516 -9.617 -22.391 1 94.94 296 ALA B O 1
ATOM 5062 N N . GLU B 1 297 ? 9.625 -8.203 -20.891 1 94.75 297 GLU B N 1
ATOM 5063 C CA . GLU B 1 297 ? 10.914 -7.742 -20.391 1 94.75 297 GLU B CA 1
ATOM 5064 C C . GLU B 1 297 ? 11.695 -8.883 -19.734 1 94.75 297 GLU B C 1
ATOM 5066 O O . GLU B 1 297 ? 12.891 -9.039 -19.984 1 94.75 297 GLU B O 1
ATOM 5071 N N . SER B 1 298 ? 11.008 -9.641 -18.922 1 94.94 298 SER B N 1
ATOM 5072 C CA . SER B 1 298 ? 11.664 -10.688 -18.141 1 94.94 298 SER B CA 1
ATOM 5073 C C . SER B 1 298 ? 12.117 -11.836 -19.031 1 94.94 298 SER B C 1
ATOM 5075 O O . SER B 1 298 ? 13.188 -12.414 -18.797 1 94.94 298 SER B O 1
ATOM 5077 N N . THR B 1 299 ? 11.328 -12.188 -19.984 1 94.25 299 THR B N 1
ATOM 5078 C CA . THR B 1 299 ? 11.695 -13.281 -20.875 1 94.25 299 THR B CA 1
ATOM 5079 C C . THR B 1 299 ? 12.852 -12.875 -21.797 1 94.25 299 THR B C 1
ATOM 5081 O O . THR B 1 299 ? 13.727 -13.688 -22.109 1 94.25 299 THR B O 1
ATOM 5084 N N . ARG B 1 300 ? 12.898 -11.625 -22.172 1 92.5 300 ARG B N 1
ATOM 5085 C CA . ARG B 1 300 ? 14.023 -11.117 -22.938 1 92.5 300 ARG B CA 1
ATOM 5086 C C . ARG B 1 300 ? 15.305 -11.141 -22.109 1 92.5 300 ARG B C 1
ATOM 5088 O O . ARG B 1 300 ? 16.359 -11.547 -22.609 1 92.5 300 ARG B O 1
ATOM 5095 N N . ALA B 1 301 ? 15.195 -10.711 -20.938 1 91.94 301 ALA B N 1
ATOM 5096 C CA . ALA B 1 301 ? 16.359 -10.695 -20.062 1 91.94 301 ALA B CA 1
ATOM 5097 C C . ALA B 1 301 ? 16.875 -12.109 -19.812 1 91.94 301 ALA B C 1
ATOM 5099 O O . ALA B 1 301 ? 18.094 -12.336 -19.781 1 91.94 301 ALA B O 1
ATOM 5100 N N . ALA B 1 302 ? 15.953 -13 -19.578 1 90.62 302 ALA B N 1
ATOM 5101 C CA . ALA B 1 302 ? 16.328 -14.391 -19.344 1 90.62 302 ALA B CA 1
ATOM 5102 C C . ALA B 1 302 ? 17 -15 -20.562 1 90.62 302 ALA B C 1
ATOM 5104 O O . ALA B 1 302 ? 17.938 -15.781 -20.453 1 90.62 302 ALA B O 1
ATOM 5105 N N . ALA B 1 303 ? 16.531 -14.648 -21.703 1 90.25 303 ALA B N 1
ATOM 5106 C CA . ALA B 1 303 ? 17.125 -15.141 -22.938 1 90.25 303 ALA B CA 1
ATOM 5107 C C . ALA B 1 303 ? 18.547 -14.633 -23.109 1 90.25 303 ALA B C 1
ATOM 5109 O O . ALA B 1 303 ? 19.422 -15.375 -23.578 1 90.25 303 ALA B O 1
ATOM 5110 N N . LEU B 1 304 ? 18.766 -13.422 -22.734 1 86.88 304 LEU B N 1
ATOM 5111 C CA . LEU B 1 304 ? 20.094 -12.828 -22.812 1 86.88 304 LEU B CA 1
ATOM 5112 C C . LEU B 1 304 ? 21.062 -13.508 -21.844 1 86.88 304 LEU B C 1
ATOM 5114 O O . LEU B 1 304 ? 22.219 -13.734 -22.172 1 86.88 304 LEU B O 1
ATOM 5118 N N . SER B 1 305 ? 20.594 -13.836 -20.719 1 85.75 305 SER B N 1
ATOM 5119 C CA . SER B 1 305 ? 21.406 -14.508 -19.719 1 85.75 305 SER B CA 1
ATOM 5120 C C . SER B 1 305 ? 21.75 -15.93 -20.141 1 85.75 305 SER B C 1
ATOM 5122 O O . SER B 1 305 ? 22.859 -16.406 -19.891 1 85.75 305 SER B O 1
ATOM 5124 N N . GLU B 1 306 ? 20.812 -16.594 -20.734 1 81.81 306 GLU B N 1
ATOM 5125 C CA . GLU B 1 306 ? 21.016 -17.938 -21.234 1 81.81 306 GLU B CA 1
ATOM 5126 C C . GLU B 1 306 ? 22.078 -17.969 -22.344 1 81.81 306 GLU B C 1
ATOM 5128 O O . GLU B 1 306 ? 22.875 -18.906 -22.438 1 81.81 306 GLU B O 1
ATOM 5133 N N . LYS B 1 307 ? 22.234 -16.938 -23.156 1 80.75 307 LYS B N 1
ATOM 5134 C CA . LYS B 1 307 ? 23.203 -16.828 -24.25 1 80.75 307 LYS B CA 1
ATOM 5135 C C . LYS B 1 307 ? 24.609 -16.562 -23.703 1 80.75 307 LYS B C 1
ATOM 5137 O O . LYS B 1 307 ? 25.594 -17.109 -24.219 1 80.75 307 LYS B O 1
ATOM 5142 N N . GLU B 1 308 ? 24.594 -15.82 -22.641 1 73.94 308 GLU B N 1
ATOM 5143 C CA . GLU B 1 308 ? 25.891 -15.508 -22.047 1 73.94 308 GLU B CA 1
ATOM 5144 C C . GLU B 1 308 ? 26.5 -16.734 -21.359 1 73.94 308 GLU B C 1
ATOM 5146 O O . GLU B 1 308 ? 27.703 -16.953 -21.438 1 73.94 308 GLU B O 1
ATOM 5151 N N . GLN B 1 309 ? 25.688 -17.594 -20.828 1 72 309 GLN B N 1
ATOM 5152 C CA . GLN B 1 309 ? 26.156 -18.812 -20.172 1 72 309 GLN B CA 1
ATOM 5153 C C . GLN B 1 309 ? 26.625 -19.859 -21.188 1 72 309 GLN B C 1
ATOM 5155 O O . GLN B 1 309 ? 27.625 -20.531 -20.969 1 72 309 GLN B O 1
ATOM 5160 N N . THR B 1 310 ? 25.953 -19.891 -22.266 1 71.88 310 THR B N 1
ATOM 5161 C CA . THR B 1 310 ? 26.344 -20.828 -23.312 1 71.88 310 THR B CA 1
ATOM 5162 C C . THR B 1 310 ? 27.656 -20.406 -23.969 1 71.88 310 THR B C 1
ATOM 5164 O O . THR B 1 310 ? 28.484 -21.25 -24.281 1 71.88 310 THR B O 1
ATOM 5167 N N . HIS B 1 311 ? 27.781 -19.062 -24.047 1 70.88 311 HIS B N 1
ATOM 5168 C CA . HIS B 1 311 ? 29.016 -18.547 -24.609 1 70.88 311 HIS B CA 1
ATOM 5169 C C . HIS B 1 311 ? 30.203 -18.781 -23.688 1 70.88 311 HIS B C 1
ATOM 5171 O O . HIS B 1 311 ? 31.297 -19.109 -24.141 1 70.88 311 HIS B O 1
ATOM 5177 N N . HIS B 1 312 ? 29.984 -18.656 -22.453 1 69.62 312 HIS B N 1
ATOM 5178 C CA . HIS B 1 312 ? 31.047 -18.875 -21.484 1 69.62 312 HIS B CA 1
ATOM 5179 C C . HIS B 1 312 ? 31.406 -20.359 -21.406 1 69.62 312 HIS B C 1
ATOM 5181 O O . HIS B 1 312 ? 32.594 -20.703 -21.359 1 69.62 312 HIS B O 1
ATOM 5187 N N . ASP B 1 313 ? 30.484 -21.219 -21.516 1 67.31 313 ASP B N 1
ATOM 5188 C CA . ASP B 1 313 ? 30.719 -22.656 -21.516 1 67.31 313 ASP B CA 1
ATOM 5189 C C . ASP B 1 313 ? 31.469 -23.094 -22.766 1 67.31 313 ASP B C 1
ATOM 5191 O O . ASP B 1 313 ? 32.344 -23.969 -22.703 1 67.31 313 ASP B O 1
ATOM 5195 N N . ARG B 1 314 ? 31.281 -22.469 -23.859 1 69.25 314 ARG B N 1
ATOM 5196 C CA . ARG B 1 314 ? 31.953 -22.781 -25.109 1 69.25 314 ARG B CA 1
ATOM 5197 C C . ARG B 1 314 ? 33.406 -22.266 -25.094 1 69.25 314 ARG B C 1
ATOM 5199 O O . ARG B 1 314 ? 34.312 -22.922 -25.609 1 69.25 314 ARG B O 1
ATOM 5206 N N . SER B 1 315 ? 33.562 -21.078 -24.422 1 69.62 315 SER B N 1
ATOM 5207 C CA . SER B 1 315 ? 34.906 -20.516 -24.312 1 69.62 315 SER B CA 1
ATOM 5208 C C . SER B 1 315 ? 35.781 -21.344 -23.375 1 69.62 315 SER B C 1
ATOM 5210 O O . SER B 1 315 ? 36.969 -21.578 -23.656 1 69.62 315 SER B O 1
ATOM 5212 N N . ASP B 1 316 ? 35.219 -21.828 -22.375 1 66.44 316 ASP B N 1
ATOM 5213 C CA . ASP B 1 316 ? 35.938 -22.672 -21.438 1 66.44 316 ASP B CA 1
ATOM 5214 C C . ASP B 1 316 ? 36.281 -24.031 -22.047 1 66.44 316 ASP B C 1
ATOM 5216 O O . ASP B 1 316 ? 37.344 -24.578 -21.812 1 66.44 316 ASP B O 1
ATOM 5220 N N . ASN B 1 317 ? 35.438 -24.516 -22.828 1 66.31 317 ASN B N 1
ATOM 5221 C CA . ASN B 1 317 ? 35.688 -25.781 -23.516 1 66.31 317 ASN B CA 1
ATOM 5222 C C . ASN B 1 317 ? 36.75 -25.641 -24.594 1 66.31 317 ASN B C 1
ATOM 5224 O O . ASN B 1 317 ? 37.531 -26.562 -24.797 1 66.31 317 ASN B O 1
ATOM 5228 N N . ARG B 1 318 ? 36.906 -24.547 -25.219 1 63.72 318 ARG B N 1
ATOM 5229 C CA . ARG B 1 318 ? 37.938 -24.266 -26.203 1 63.72 318 ARG B CA 1
ATOM 5230 C C . ARG B 1 318 ? 39.281 -24.125 -25.547 1 63.72 318 ARG B C 1
ATOM 5232 O O . ARG B 1 318 ? 40.312 -24.562 -26.078 1 63.72 318 ARG B O 1
ATOM 5239 N N . ARG B 1 319 ? 39.219 -23.516 -24.422 1 60.84 319 ARG B N 1
ATOM 5240 C CA . ARG B 1 319 ? 40.469 -23.359 -23.688 1 60.84 319 ARG B CA 1
ATOM 5241 C C . ARG B 1 319 ? 40.969 -24.719 -23.172 1 60.84 319 ARG B C 1
ATOM 5243 O O . ARG B 1 319 ? 42.188 -24.969 -23.172 1 60.84 319 ARG B O 1
ATOM 5250 N N . ASP B 1 320 ? 40.094 -25.5 -22.797 1 66.31 320 ASP B N 1
ATOM 5251 C CA . ASP B 1 320 ? 40.438 -26.844 -22.312 1 66.31 320 ASP B CA 1
ATOM 5252 C C . ASP B 1 320 ? 40.969 -27.719 -23.453 1 66.31 320 ASP B C 1
ATOM 5254 O O . ASP B 1 320 ? 41.844 -28.547 -23.25 1 66.31 320 ASP B O 1
ATOM 5258 N N . HIS B 1 321 ? 40.531 -27.484 -24.578 1 60.28 321 HIS B N 1
ATOM 5259 C CA . HIS B 1 321 ? 41.031 -28.234 -25.734 1 60.28 321 HIS B CA 1
ATOM 5260 C C . HIS B 1 321 ? 42.406 -27.75 -26.172 1 60.28 321 HIS B C 1
ATOM 5262 O O . HIS B 1 321 ? 43.188 -28.531 -26.719 1 60.28 321 HIS B O 1
ATOM 5268 N N . ARG B 1 322 ? 42.594 -26.484 -25.859 1 56.66 322 ARG B N 1
ATOM 5269 C CA . ARG B 1 322 ? 43.875 -25.938 -26.266 1 56.66 322 ARG B CA 1
ATOM 5270 C C . ARG B 1 322 ? 44.969 -26.359 -25.297 1 56.66 322 ARG B C 1
ATOM 5272 O O . ARG B 1 322 ? 46.156 -26.391 -25.656 1 56.66 322 ARG B O 1
ATOM 5279 N N . ASN B 1 323 ? 44.625 -26.562 -24.156 1 52.78 323 ASN B N 1
ATOM 5280 C CA . ASN B 1 323 ? 45.625 -26.906 -23.141 1 52.78 323 ASN B CA 1
ATOM 5281 C C . ASN B 1 323 ? 45.812 -28.422 -23.016 1 52.78 323 ASN B C 1
ATOM 5283 O O . ASN B 1 323 ? 46.375 -28.906 -22.031 1 52.78 323 ASN B O 1
ATOM 5287 N N . ARG B 1 324 ? 45.094 -29.125 -23.891 1 50.53 324 ARG B N 1
ATOM 5288 C CA . ARG B 1 324 ? 45.438 -30.547 -23.906 1 50.53 324 ARG B CA 1
ATOM 5289 C C . ARG B 1 324 ? 46.844 -30.797 -24.406 1 50.53 324 ARG B C 1
ATOM 5291 O O . ARG B 1 324 ? 47.219 -30.281 -25.469 1 50.53 324 ARG B O 1
ATOM 5298 N N . PRO B 1 325 ? 47.781 -31.125 -23.547 1 48.09 325 PRO B N 1
ATOM 5299 C CA . PRO B 1 325 ? 49.156 -31.391 -23.984 1 48.09 325 PRO B CA 1
ATOM 5300 C C . PRO B 1 325 ? 49.219 -32.281 -25.219 1 48.09 325 PRO B C 1
ATOM 5302 O O . PRO B 1 325 ? 48.438 -33.219 -25.359 1 48.09 325 PRO B O 1
ATOM 5305 N N . THR B 1 326 ? 49.531 -31.719 -26.359 1 45.81 326 THR B N 1
ATOM 5306 C CA . THR B 1 326 ? 49.844 -32.5 -27.547 1 45.81 326 THR B CA 1
ATOM 5307 C C . THR B 1 326 ? 50.844 -33.625 -27.219 1 45.81 326 THR B C 1
ATOM 5309 O O . THR B 1 326 ? 51.906 -33.375 -26.672 1 45.81 326 THR B O 1
ATOM 5312 N N . ALA B 1 327 ? 50.375 -34.781 -26.891 1 42.59 327 ALA B N 1
ATOM 5313 C CA . ALA B 1 327 ? 51.188 -35.969 -26.734 1 42.59 327 ALA B CA 1
ATOM 5314 C C . ALA B 1 327 ? 52.156 -36.125 -27.891 1 42.59 327 ALA B C 1
ATOM 5316 O O . ALA B 1 327 ? 51.75 -36.281 -29.047 1 42.59 327 ALA B O 1
ATOM 5317 N N . ARG B 1 328 ? 53.281 -35.438 -27.922 1 40.59 328 ARG B N 1
ATOM 5318 C CA . ARG B 1 328 ? 54.375 -35.656 -28.828 1 40.59 328 ARG B CA 1
ATOM 5319 C C . ARG B 1 328 ? 54.719 -37.156 -28.906 1 40.59 328 ARG B C 1
ATOM 5321 O O . ARG B 1 328 ? 55.031 -37.781 -27.891 1 40.59 328 ARG B O 1
ATOM 5328 N N . HIS B 1 329 ? 54.094 -37.875 -29.797 1 38.59 329 HIS B N 1
ATOM 5329 C CA . HIS B 1 329 ? 54.469 -39.219 -30.219 1 38.59 329 HIS B CA 1
ATOM 5330 C C . HIS B 1 329 ? 55.969 -39.312 -30.516 1 38.59 329 HIS B C 1
ATOM 5332 O O . HIS B 1 329 ? 56.438 -38.656 -31.438 1 38.59 329 HIS B O 1
ATOM 5338 N N . ARG B 1 330 ? 56.812 -39.312 -29.453 1 38.38 330 ARG B N 1
ATOM 5339 C CA . ARG B 1 330 ? 58.25 -39.656 -29.578 1 38.38 330 ARG B CA 1
ATOM 5340 C C . ARG B 1 330 ? 58.438 -40.906 -30.406 1 38.38 330 ARG B C 1
ATOM 5342 O O . ARG B 1 330 ? 58.031 -42 -29.984 1 38.38 330 ARG B O 1
ATOM 5349 N N . GLU B 1 331 ? 58.375 -40.844 -31.766 1 35.09 331 GLU B N 1
ATOM 5350 C CA . GLU B 1 331 ? 58.844 -41.875 -32.719 1 35.09 331 GLU B CA 1
ATOM 5351 C C . GLU B 1 331 ? 60.312 -42.25 -32.438 1 35.09 331 GLU B C 1
ATOM 5353 O O . GLU B 1 331 ? 61.188 -41.406 -32.531 1 35.09 331 GLU B O 1
ATOM 5358 N N . LEU B 1 332 ? 60.531 -43.062 -31.281 1 34.72 332 LEU B N 1
ATOM 5359 C CA . LEU B 1 332 ? 61.812 -43.688 -31 1 34.72 332 LEU B CA 1
ATOM 5360 C C . LEU B 1 332 ? 62.375 -44.406 -32.25 1 34.72 332 LEU B C 1
ATOM 5362 O O . LEU B 1 332 ? 61.719 -45.281 -32.781 1 34.72 332 LEU B O 1
ATOM 5366 N N . ASP B 1 333 ? 63.094 -43.625 -33.094 1 33.31 333 ASP B N 1
ATOM 5367 C CA . ASP B 1 333 ? 63.875 -44.094 -34.219 1 33.31 333 ASP B CA 1
ATOM 5368 C C . ASP B 1 333 ? 64.875 -45.156 -33.781 1 33.31 333 ASP B C 1
ATOM 5370 O O . ASP B 1 333 ? 65.75 -44.875 -32.969 1 33.31 333 ASP B O 1
ATOM 5374 N N . VAL B 1 334 ? 64.5 -46.406 -33.438 1 35.31 334 VAL B N 1
ATOM 5375 C CA . VAL B 1 334 ? 65.375 -47.562 -33.188 1 35.31 334 VAL B CA 1
ATOM 5376 C C . VAL B 1 334 ? 66.312 -47.75 -34.344 1 35.31 334 VAL B C 1
ATOM 5378 O O . VAL B 1 334 ? 65.875 -48.031 -35.469 1 35.31 334 VAL B O 1
ATOM 5381 N N . GLU B 1 335 ? 67.25 -46.906 -34.562 1 28.67 335 GLU B N 1
ATOM 5382 C CA . GLU B 1 335 ? 68.375 -47.094 -35.469 1 28.67 335 GLU B CA 1
ATOM 5383 C C . GLU B 1 335 ? 69.062 -48.438 -35.219 1 28.67 335 GLU B C 1
ATOM 5385 O O . GLU B 1 335 ? 69.25 -48.875 -34.094 1 28.67 335 GLU B O 1
ATOM 5390 N N . ALA B 1 336 ? 69.125 -49.25 -36.406 1 30.81 336 ALA B N 1
ATOM 5391 C CA . ALA B 1 336 ? 69.688 -50.562 -36.75 1 30.81 336 ALA B CA 1
ATOM 5392 C C . ALA B 1 336 ? 71.188 -50.594 -36.469 1 30.81 336 ALA B C 1
ATOM 5394 O O . ALA B 1 336 ? 71.938 -49.938 -37.156 1 30.81 336 ALA B O 1
ATOM 5395 N N . ASP B 1 337 ? 71.625 -50.219 -35.25 1 25.97 337 ASP B N 1
ATOM 5396 C CA . ASP B 1 337 ? 73.062 -50.438 -35.125 1 25.97 337 ASP B CA 1
ATOM 5397 C C . ASP B 1 337 ? 73.438 -51.844 -35.5 1 25.97 337 ASP B C 1
ATOM 5399 O O . ASP B 1 337 ? 73.062 -52.812 -34.781 1 25.97 337 ASP B O 1
ATOM 5403 N N . ARG B 1 338 ? 73.25 -52.281 -36.812 1 29.09 338 ARG B N 1
ATOM 5404 C CA . ARG B 1 338 ? 73.938 -53.469 -37.344 1 29.09 338 ARG B CA 1
ATOM 5405 C C . ARG B 1 338 ? 75.438 -53.406 -37.094 1 29.09 338 ARG B C 1
ATOM 5407 O O . ARG B 1 338 ? 76.125 -52.5 -37.562 1 29.09 338 ARG B O 1
ATOM 5414 N N . SER B 1 339 ? 75.812 -53.906 -35.969 1 23.73 339 SER B N 1
ATOM 5415 C CA . SER B 1 339 ? 77.188 -54.031 -35.469 1 23.73 339 SER B CA 1
ATOM 5416 C C . SER B 1 339 ? 78.062 -54.75 -36.469 1 23.73 339 SER B C 1
ATOM 5418 O O . SER B 1 339 ? 77.562 -55.438 -37.375 1 23.73 339 SER B O 1
ATOM 5420 N N . ARG B 1 340 ? 79.438 -54.5 -36.375 1 22.64 340 ARG B N 1
ATOM 5421 C CA . ARG B 1 340 ? 80.625 -55.219 -36.75 1 22.64 340 ARG B CA 1
ATOM 5422 C C . ARG B 1 340 ? 80.625 -56.656 -36.219 1 22.64 340 ARG B C 1
ATOM 5424 O O . ARG B 1 340 ? 81.438 -57.469 -36.625 1 22.64 340 ARG B O 1
ATOM 5431 N N . GLY B 1 341 ? 79.688 -57.438 -35.656 1 21.12 341 GLY B N 1
ATOM 5432 C CA . GLY B 1 341 ? 80.25 -58.719 -36 1 21.12 341 GLY B CA 1
ATOM 5433 C C . GLY B 1 341 ? 80.125 -59.062 -37.469 1 21.12 341 GLY B C 1
ATOM 5434 O O . GLY B 1 341 ? 79.25 -58.531 -38.156 1 21.12 341 GLY B O 1
#